Protein 4XYD (pdb70)

Foldseek 3Di:
DLEPQLLLLVVLLVVLLVLVLQLLVLVLVLLVCLLVVVPCCPQQNNVLSVLSNQQSLVLSLVSLLLSLLSNVLCVQQVHHWPDPVLSVVLVVLSVVLNVLQNVCSNVVPPPPDQARGFDDDVNLRRRNVSLVSNLVSLVSSLVGSVVSNVVGPDALLSVLSSQLSVLLSVLSVLSVDQDPDQLVNLLSVLSNVQCNLLNSLLSSLLSLLLVLLCPQFVDDRVVSSVLSVVLNVLSHQLRPQLSLLSVCPSPHDNCSLPSNLVSQLSSLVSLVSQLVSLVCSQVVGDPPRQLLLLSCLSNQLSVLLSVQCNVLSNVCSRCVNVVQLPPFLSVVLSVQSNCCNRGVSSSLSSLQVCLCVSVVHTNFLNVLLVVLSCLQVVLSNQLSVLSNVLSVQVSCVCVVVNDDDVVSSVVSSVSSVSNSVSSVSNSVSSVSNVCRSPPGDDYDD/DVVVVVCCVVPVVVVVVVVVVVVVVVVVVCQCPPQADPVLCDPLLVLQVVLCPVLQPLQQEAALNHGHDNDFHLLQVCVLVVHLVPLVVLLVVQCVVLVCFPVPDPPDDGDHRDPDDSSNSSSNSSNSSSSNRRRDPPPDVDSRD

Secondary structure (DSSP, 8-state):
--SGGGGHHHHHHHHHHHHHHHHHHHHHHHHHHHHSTTTTTTTS-HHHHHHHHHHHHHHHHHHHHHHHHHHHHHHHHTS--S-HHHHHHHHHHHHHHHHHHHHHHHHTTTTT-TTTS---BTTB-S-HHHHHHHHHHHHHHHHHHHHHHHTS---HHHHHHHHHHHHHHHHHGGGG---S-HHHHHHHHHHHHHHIIIIIHHHHHHHHHHHHHHHHH---HHHHHHHHHHHHHHHHHHHHHGGGGGSSSSS--TTHHHHHHHHHHTTHHHHHHHHHHHHHHHHHS----S-HHHHHHHHHHHHHHIIIIIIHHHHTTSHHHHHHHTTSHHHHHHHHHHHIIIIIHHHHHHHHHHHHHHTTS---SHHHHHHHHHHHHHHHHHHHHHHHHHHHHHIIIIIIS---HHHHHHHTHHHHHHHHHHHHHHHHHHHHHHHHHHS--PPP-/-HHHHHHHHHHHHHHHHHHHHHHHHHHHHIIIIIIS-TTT--HHHHHHHHHHHHHTGGGT-EETTEE-SSS-B-TTHHHHTT-TT-HHHHHHHHHHHHHH-----TTS---------HHHHHHHHHHHHHHHTS--TT-SSSTT-

Sequence (590 aa):
MKYQSQSIALVYFAVALGLFAIQVSGGLLLGWIYVSPNFLSEILPFNIVRMLHTNSLIVWLLLGFMGAAYFVIPEESEREIHSPLLAYLQLAIMVLGTLGVVVTYLFNLFEGNWLLGKEGREFLEQPVWVKMGIVVAALIFMYNISMTVLQGRKTAITNVLLLGLWGLTLLFLFAFYNPSNLALDKMYWWYVVHLWVEGTWELVMASVLAFLMLKLTGVDREIIEKWLYLIVATALFSGILGTGHHYFWIGTPGYWQWIGSIFSALEVVPFFGMMAFAFVMVWKGRKDHPNKAALLWSLGCATLAFFGAGVWGFLHTLHGINYYTHGTQITAAHGHLAFFGAYVSLNLAIFSYAFPILRKRDPYNQVLNMASFWLMAGGMTFMTFVLTFAGTVQTHAQRVQGDYFMDVQDAITIFYWMRFGSGIAVVLGALLFIYAVAVPRKEIITTSMARNIFYGGSLFFILIFVGLSVHSHRYIVTTSTDAATLTAEEVEHGKHLWEIHGCVNCHSILGEGAYFAPELGNVMTRWGVEDDPDAAFEALKGWMDAMPTGIEGRRQMPNFGLNDEEYRALSDFLLWTNTIRRNQDWPPNDAG

Solvent-accessible surface area: 22032 Å² total; per-residue (Å²): 77,168,45,148,11,0,37,3,0,54,62,0,0,57,41,0,7,41,20,4,23,97,15,9,54,12,17,43,44,18,4,75,5,19,21,34,16,51,81,58,29,143,137,36,22,12,7,21,3,27,0,28,22,17,4,13,22,25,24,0,0,14,0,0,6,11,0,2,1,1,0,0,0,0,24,0,1,100,84,72,8,73,25,59,138,39,0,96,91,0,13,46,38,8,54,114,4,17,112,15,11,50,62,5,2,69,141,54,65,115,94,34,64,181,53,56,1,15,51,3,17,14,44,4,0,12,0,13,83,4,1,90,14,19,17,78,0,9,84,30,4,1,110,0,0,26,47,0,6,113,96,19,95,114,19,8,1,0,50,1,3,26,74,0,3,85,21,15,4,88,26,12,78,70,2,80,92,55,14,45,10,5,0,12,6,16,0,24,18,33,18,3,22,2,18,12,35,21,3,16,1,3,7,2,0,4,0,3,0,0,0,0,0,17,67,5,2,56,10,82,53,129,56,0,22,59,65,3,9,73,10,0,4,44,2,20,52,2,0,13,9,0,0,0,30,38,0,2,8,1,0,0,4,32,72,0,28,169,21,0,4,76,33,5,29,90,15,40,70,0,7,116,17,2,37,28,5,0,96,55,1,30,194,112,14,181,151,112,59,88,3,109,0,0,50,31,0,0,29,6,0,1,34,20,0,30,90,0,19,2,53,32,10,87,91,18,6,65,69,50,91,15,43,83,14,26,8,0,1,10,41,14,0,39,26,56,3,14,46,8,0,2,4,9,0,2,1,0,0,0,0,4,14,0,11,4,51,9,83,150,124,116,31,20,3,11,50,31,5,42,44,0,8,156,70,0,6,38,9,21,38,98,14,0,102,8,0,27,121,0,0,78,56,5,15,102,16,4,8,82,117,23,69,120,12,34,94,5,6,101,69,0,60,111,34,3,111,66,25,34,37,8,11,73,24,7,21,107,0,0,88,45,0,38,84,2,5,50,63,36,142,186,69,85,209,122,38,60,105,4,85,81,80,3,77,40,22,8,110,118,36,79,120,73,8,80,42,41,4,69,106,0,51,150,56,0,60,103,84,1,5,78,69,91,74,32,62,86,50,4,84,55,0,8,89,6,9,15,21,14,2,24,10,1,14,19,6,0,8,3,17,1,0,38,6,16,32,6,27,3,10,6,1,39,47,86,66,14,68,126,65,66,81,33,0,26,98,36,11,54,44,113,18,81,60,14,48,57,50,93,163,56,78,29,21,46,31,74,65,65,19,84,72,90,36,6,77,0,8,0,33,1,6,19,10,1,39,72,9,166,11,63,124,12,22,39,44,64,2,0

B-factor: mean 57.87, std 14.92, range [32.3, 142.09]

InterPro domains:
  IPR000883 Cytochrome c oxidase subunit I [PF00115] (8-423)
  IPR000883 Cytochrome c oxidase subunit I [PTHR10422] (45-438)
  IPR023615 Cytochrome c oxidase, subunit I, copper-binding site [PS00077] (190-246)
  IPR023616 Cytochrome c oxidase-like, subunit I domain [PS50855] (1-456)
  IPR036927 Cytochrome c oxidase-like, subunit I superfamily [G3DSA:1.20.210.10] (1-456)
  IPR036927 Cytochrome c oxidase-like, subunit I superfamily [SSF81442] (3-439)

Nearest PDB structures (foldseek):
  4xyd-assembly1_B  TM=1.007E+00  e=8.145E-24  Roseobacter denitrificans OCh 114
  5guw-assembly1_A  TM=9.832E-01  e=1.626E-12  Pseudomonas aeruginosa PAO1
  4xyd-assembly1_A  TM=1.002E+00  e=9.098E-59  Roseobacter denitrificans OCh 114
  3wfc-assembly1_B  TM=9.667E-01  e=8.073E-35  Pseudomonas aeruginosa PAO1
  6qq6-assembly1_B  TM=9.035E-01  e=9.593E-15  Achromobacter xylosoxidans

Structure (mmCIF, N/CA/C/O backbone):
data_4XYD
#
_entry.id   4XYD
#
_cell.length_a   86.220
_cell.length_b   98.830
_cell.length_c   126.780
_cell.angle_alpha   90.00
_cell.angle_beta   90.00
_cell.angle_gamma   90.00
#
_symmetry.space_group_name_H-M   'P 2 21 21'
#
loop_
_entity.id
_entity.type
_entity.pdbx_description
1 polymer 'Nitric-oxide reductase subunit B'
2 polymer 'NorC-like protein'
3 non-polymer 'PROTOPORPHYRIN IX CONTAINING FE'
4 non-polymer 'UNKNOWN LIGAND'
5 non-polymer 'CALCIUM ION'
6 non-polymer 'FE (III) ION'
7 non-polymer 'HEME C'
8 non-polymer 'COPPER (II) ION'
9 water water
#
loop_
_atom_site.group_PDB
_atom_site.id
_atom_site.type_symbol
_atom_site.label_atom_id
_atom_site.label_alt_id
_atom_site.label_comp_id
_atom_site.label_asym_id
_atom_site.label_entity_id
_atom_site.label_seq_id
_atom_site.pdbx_PDB_ins_code
_atom_site.Cartn_x
_atom_site.Cartn_y
_atom_site.Cartn_z
_atom_site.occupancy
_atom_site.B_iso_or_equiv
_atom_site.auth_seq_id
_atom_site.auth_comp_id
_atom_site.auth_asym_id
_atom_site.auth_atom_id
_atom_site.pdbx_PDB_model_num
ATOM 1 N N . MET A 1 1 ? 23.114 -50.231 -31.856 1.00 81.97 1 MET A N 1
ATOM 2 C CA . MET A 1 1 ? 22.274 -50.053 -33.068 1.00 83.78 1 MET A CA 1
ATOM 3 C C . MET A 1 1 ? 21.251 -51.160 -33.175 1.00 82.66 1 MET A C 1
ATOM 4 O O . MET A 1 1 ? 21.521 -52.296 -32.815 1.00 81.34 1 MET A O 1
ATOM 9 N N . LYS A 1 2 ? 20.071 -50.825 -33.675 1.00 89.26 2 LYS A N 1
ATOM 10 C CA . LYS A 1 2 ? 19.132 -51.853 -34.105 1.00 92.36 2 LYS A CA 1
ATOM 11 C C . LYS A 1 2 ? 19.245 -52.060 -35.620 1.00 86.18 2 LYS A C 1
ATOM 12 O O . LYS A 1 2 ? 19.026 -53.161 -36.115 1.00 85.96 2 LYS A O 1
ATOM 18 N N . TYR A 1 3 ? 19.611 -51.001 -36.342 1.00 83.22 3 TYR A N 1
ATOM 19 C CA . TYR A 1 3 ? 19.693 -51.031 -37.806 1.00 84.57 3 TYR A CA 1
ATOM 20 C C . TYR A 1 3 ? 21.049 -50.502 -38.286 1.00 90.26 3 TYR A C 1
ATOM 21 O O . TYR A 1 3 ? 21.498 -49.454 -37.837 1.00 95.76 3 TYR A O 1
ATOM 30 N N . GLN A 1 4 ? 21.696 -51.236 -39.190 1.00 95.88 4 GLN A N 1
ATOM 31 C CA . GLN A 1 4 ? 23.066 -50.930 -39.646 1.00 99.40 4 GLN A CA 1
ATOM 32 C C . GLN A 1 4 ? 23.242 -49.583 -40.372 1.00 94.76 4 GLN A C 1
ATOM 33 O O . GLN A 1 4 ? 24.357 -49.054 -40.435 1.00 96.80 4 GLN A O 1
ATOM 39 N N . SER A 1 5 ? 22.156 -49.038 -40.920 1.00 85.50 5 SER A N 1
ATOM 40 C CA . SER A 1 5 ? 22.213 -47.758 -41.642 1.00 76.90 5 SER A CA 1
ATOM 41 C C . SER A 1 5 ? 22.308 -46.541 -40.708 1.00 69.61 5 SER A C 1
ATOM 42 O O . SER A 1 5 ? 22.665 -45.448 -41.140 1.00 67.34 5 SER A O 1
ATOM 45 N N . GLN A 1 6 ? 21.994 -46.745 -39.431 1.00 64.39 6 GLN A N 1
ATOM 46 C CA . GLN A 1 6 ? 22.113 -45.711 -38.408 1.00 62.45 6 GLN A CA 1
ATOM 47 C C . GLN A 1 6 ? 23.542 -45.176 -38.263 1.00 61.77 6 GLN A C 1
ATOM 48 O O . GLN A 1 6 ? 23.765 -44.166 -37.596 1.00 67.01 6 GLN A O 1
ATOM 54 N N . SER A 1 7 ? 24.509 -45.839 -38.883 1.00 57.16 7 SER A N 1
ATOM 55 C CA . SER A 1 7 ? 25.889 -45.391 -38.796 1.00 57.79 7 SER A CA 1
ATOM 56 C C . SER A 1 7 ? 26.246 -44.283 -39.808 1.00 57.94 7 SER A C 1
ATOM 57 O O . SER A 1 7 ? 27.324 -43.696 -39.731 1.00 59.27 7 SER A O 1
ATOM 60 N N . ILE A 1 8 ? 25.360 -44.009 -40.763 1.00 54.63 8 ILE A N 1
ATOM 61 C CA . ILE A 1 8 ? 25.487 -42.828 -41.616 1.00 51.18 8 ILE A CA 1
ATOM 62 C C . ILE A 1 8 ? 25.521 -41.559 -40.744 1.00 51.23 8 ILE A C 1
ATOM 63 O O . ILE A 1 8 ? 26.225 -40.586 -41.034 1.00 51.49 8 ILE A O 1
ATOM 68 N N . ALA A 1 9 ? 24.767 -41.579 -39.656 1.00 50.06 9 ALA A N 1
ATOM 69 C CA . ALA A 1 9 ? 24.729 -40.439 -38.751 1.00 51.87 9 ALA A CA 1
ATOM 70 C C . ALA A 1 9 ? 26.119 -40.049 -38.241 1.00 51.57 9 ALA A C 1
ATOM 71 O O . ALA A 1 9 ? 26.362 -38.905 -37.900 1.00 55.76 9 ALA A O 1
ATOM 73 N N . LEU A 1 10 ? 27.029 -41.008 -38.189 1.00 52.30 10 LEU A N 1
ATOM 74 C CA . LEU A 1 10 ? 28.333 -40.783 -37.601 1.00 50.70 10 LEU A CA 1
ATOM 75 C C . LEU A 1 10 ? 29.211 -39.954 -38.537 1.00 53.44 10 LEU A C 1
ATOM 76 O O . LEU A 1 10 ? 30.010 -39.131 -38.085 1.00 55.11 10 LEU A O 1
ATOM 81 N N . VAL A 1 11 ? 29.046 -40.151 -39.841 1.00 55.34 11 VAL A N 1
ATOM 82 C CA . VAL A 1 11 ? 29.785 -39.362 -40.829 1.00 55.04 11 VAL A CA 1
ATOM 83 C C . VAL A 1 11 ? 29.287 -37.910 -40.846 1.00 55.52 11 VAL A C 1
ATOM 84 O O . VAL A 1 11 ? 30.089 -36.967 -40.888 1.00 59.00 11 VAL A O 1
ATOM 88 N N . TYR A 1 12 ? 27.964 -37.746 -40.797 1.00 50.75 12 TYR A N 1
ATOM 89 C CA . TYR A 1 12 ? 27.338 -36.442 -40.686 1.00 43.77 12 TYR A CA 1
ATOM 90 C C . TYR A 1 12 ? 27.835 -35.701 -39.471 1.00 43.83 12 TYR A C 1
ATOM 91 O O . TYR A 1 12 ? 28.298 -34.569 -39.605 1.00 45.77 12 TYR A O 1
ATOM 100 N N . PHE A 1 13 ? 27.772 -36.340 -38.297 1.00 42.54 13 PHE A N 1
ATOM 101 C CA . PHE A 1 13 ? 28.193 -35.699 -37.044 1.00 41.99 13 PHE A CA 1
ATOM 102 C C . PHE A 1 13 ? 29.644 -35.258 -37.134 1.00 42.45 13 PHE A C 1
ATOM 103 O O . PHE A 1 13 ? 29.972 -34.125 -36.756 1.00 43.57 13 PHE A O 1
ATOM 111 N N . ALA A 1 14 ? 30.498 -36.163 -37.632 1.00 40.51 14 ALA A N 1
ATOM 112 C CA . ALA A 1 14 ? 31.917 -35.883 -37.897 1.00 37.89 14 ALA A CA 1
ATOM 113 C C . ALA A 1 14 ? 32.108 -34.571 -38.652 1.00 37.99 14 ALA A C 1
ATOM 114 O O . ALA A 1 14 ? 32.754 -33.658 -38.134 1.00 39.58 14 ALA A O 1
ATOM 116 N N . VAL A 1 15 ? 31.514 -34.454 -39.842 1.00 34.79 15 VAL A N 1
ATOM 117 C CA . VAL A 1 15 ? 31.646 -33.226 -40.626 1.00 34.63 15 VAL A CA 1
ATOM 118 C C . VAL A 1 15 ? 31.093 -32.023 -39.863 1.00 35.77 15 VAL A C 1
ATOM 119 O O . VAL A 1 15 ? 31.758 -31.005 -39.723 1.00 34.03 15 VAL A O 1
ATOM 123 N N . ALA A 1 16 ? 29.873 -32.167 -39.349 1.00 39.23 16 ALA A N 1
ATOM 124 C CA . ALA A 1 16 ? 29.205 -31.115 -38.579 1.00 38.86 16 ALA A CA 1
ATOM 125 C C . ALA A 1 16 ? 30.082 -30.615 -37.445 1.00 39.58 16 ALA A C 1
ATOM 126 O O . ALA A 1 16 ? 30.158 -29.413 -37.208 1.00 41.37 16 ALA A O 1
ATOM 128 N N . LEU A 1 17 ? 30.740 -31.533 -36.741 1.00 39.74 17 LEU A N 1
ATOM 129 C CA . LEU A 1 17 ? 31.615 -31.145 -35.650 1.00 40.02 17 LEU A CA 1
ATOM 130 C C . LEU A 1 17 ? 32.866 -30.437 -36.175 1.00 42.13 17 LEU A C 1
ATOM 131 O O . LEU A 1 17 ? 33.363 -29.486 -35.541 1.00 41.90 17 LEU A O 1
ATOM 136 N N . GLY A 1 18 ? 33.355 -30.886 -37.340 1.00 39.81 18 GLY A N 1
ATOM 137 C CA . GLY A 1 18 ? 34.447 -30.207 -38.023 1.00 36.51 18 GLY A CA 1
ATOM 138 C C . GLY A 1 18 ? 34.062 -28.758 -38.207 1.00 37.94 18 GLY A C 1
ATOM 139 O O . GLY A 1 18 ? 34.790 -27.851 -37.815 1.00 38.31 18 GLY A O 1
ATOM 140 N N . LEU A 1 19 ? 32.870 -28.555 -38.760 1.00 39.63 19 LEU A N 1
ATOM 141 C CA . LEU A 1 19 ? 32.338 -27.243 -39.069 1.00 38.38 19 LEU A CA 1
ATOM 142 C C . LEU A 1 19 ? 31.986 -26.417 -37.834 1.00 39.29 19 LEU A C 1
ATOM 143 O O . LEU A 1 19 ? 32.086 -25.191 -37.859 1.00 41.39 19 LEU A O 1
ATOM 148 N N . PHE A 1 20 ? 31.572 -27.091 -36.760 1.00 38.38 20 PHE A N 1
ATOM 149 C CA . PHE A 1 20 ? 31.373 -26.464 -35.463 1.00 35.80 20 PHE A CA 1
ATOM 150 C C . PHE A 1 20 ? 32.665 -25.804 -34.974 1.00 37.54 20 PHE A C 1
ATOM 151 O O . PHE A 1 20 ? 32.640 -24.640 -34.573 1.00 40.21 20 PHE A O 1
ATOM 159 N N . ALA A 1 21 ? 33.791 -26.527 -35.022 1.00 37.75 21 ALA A N 1
ATOM 160 C CA . ALA A 1 21 ? 35.091 -25.945 -34.646 1.00 36.06 21 ALA A CA 1
ATOM 161 C C . ALA A 1 21 ? 35.456 -24.735 -35.502 1.00 38.65 21 ALA A C 1
ATOM 162 O O . ALA A 1 21 ? 35.954 -23.750 -34.950 1.00 44.59 21 ALA A O 1
ATOM 164 N N . ILE A 1 22 ? 35.180 -24.755 -36.813 1.00 35.79 22 ILE A N 1
ATOM 165 C CA . ILE A 1 22 ? 35.397 -23.529 -37.606 1.00 36.91 22 ILE A CA 1
ATOM 166 C C . ILE A 1 22 ? 34.475 -22.376 -37.166 1.00 38.51 22 ILE A C 1
ATOM 167 O O . ILE A 1 22 ? 34.926 -21.245 -37.000 1.00 37.67 22 ILE A O 1
ATOM 172 N N . GLN A 1 23 ? 33.199 -22.680 -36.945 1.00 40.16 23 GLN A N 1
ATOM 173 C CA . GLN A 1 23 ? 32.209 -21.676 -36.531 1.00 42.00 23 GLN A CA 1
ATOM 174 C C . GLN A 1 23 ? 32.593 -20.842 -35.298 1.00 43.98 23 GLN A C 1
ATOM 175 O O . GLN A 1 23 ? 32.538 -19.602 -35.350 1.00 46.02 23 GLN A O 1
ATOM 181 N N . VAL A 1 24 ? 32.980 -21.492 -34.199 1.00 43.12 24 VAL A N 1
ATOM 182 C CA . VAL A 1 24 ? 33.333 -20.728 -32.991 1.00 42.60 24 VAL A CA 1
ATOM 183 C C . VAL A 1 24 ? 34.666 -20.008 -33.141 1.00 42.03 24 VAL A C 1
ATOM 184 O O . VAL A 1 24 ? 34.851 -18.934 -32.589 1.00 44.32 24 VAL A O 1
ATOM 188 N N . SER A 1 25 ? 35.597 -20.577 -33.898 1.00 41.05 25 SER A N 1
ATOM 189 C CA . SER A 1 25 ? 36.854 -19.878 -34.130 1.00 38.77 25 SER A CA 1
ATOM 190 C C . SER A 1 25 ? 36.598 -18.613 -34.936 1.00 39.57 25 SER A C 1
ATOM 191 O O . SER A 1 25 ? 37.257 -17.592 -34.723 1.00 43.55 25 SER A O 1
ATOM 194 N N . GLY A 1 26 ? 35.623 -18.679 -35.843 1.00 36.86 26 GLY A N 1
ATOM 195 C CA . GLY A 1 26 ? 35.169 -17.509 -36.565 1.00 35.88 26 GLY A CA 1
ATOM 196 C C . GLY A 1 26 ? 34.620 -16.495 -35.580 1.00 37.55 26 GLY A C 1
ATOM 197 O O . GLY A 1 26 ? 34.911 -15.301 -35.666 1.00 38.27 26 GLY A O 1
ATOM 198 N N . GLY A 1 27 ? 33.828 -16.968 -34.625 1.00 38.03 27 GLY A N 1
ATOM 199 C CA . GLY A 1 27 ? 33.307 -16.086 -33.582 1.00 38.34 27 GLY A CA 1
ATOM 200 C C . GLY A 1 27 ? 34.398 -15.411 -32.773 1.00 38.44 27 GLY A C 1
ATOM 201 O O . GLY A 1 27 ? 34.408 -14.178 -32.634 1.00 37.59 27 GLY A O 1
ATOM 202 N N . LEU A 1 28 ? 35.320 -16.213 -32.243 1.00 38.92 28 LEU A N 1
ATOM 203 C CA . LEU A 1 28 ? 36.424 -15.680 -31.458 1.00 40.60 28 LEU A CA 1
ATOM 204 C C . LEU A 1 28 ? 37.145 -14.578 -32.216 1.00 43.22 28 LEU A C 1
ATOM 205 O O . LEU A 1 28 ? 37.428 -13.521 -31.643 1.00 48.26 28 LEU A O 1
ATOM 210 N N . LEU A 1 29 ? 37.426 -14.822 -33.502 1.00 41.37 29 LEU A N 1
ATOM 211 C CA . LEU A 1 29 ? 38.072 -13.836 -34.370 1.00 39.74 29 LEU A CA 1
ATOM 212 C C . LEU A 1 29 ? 37.277 -12.511 -34.449 1.00 40.19 29 LEU A C 1
ATOM 213 O O . LEU A 1 29 ? 37.829 -11.429 -34.234 1.00 40.53 29 LEU A O 1
ATOM 218 N N . LEU A 1 30 ? 35.982 -12.613 -34.739 1.00 39.25 30 LEU A N 1
ATOM 219 C CA . LEU A 1 30 ? 35.087 -11.472 -34.727 1.00 39.22 30 LEU A CA 1
ATOM 220 C C . LEU A 1 30 ? 35.190 -10.706 -33.426 1.00 42.65 30 LEU A C 1
ATOM 221 O O . LEU A 1 30 ? 35.202 -9.466 -33.408 1.00 44.61 30 LEU A O 1
ATOM 226 N N . GLY A 1 31 ? 35.244 -11.451 -32.329 1.00 44.11 31 GLY A N 1
ATOM 227 C CA . GLY A 1 31 ? 35.340 -10.841 -31.009 1.00 49.33 31 GLY A CA 1
ATOM 228 C C . GLY A 1 31 ? 36.633 -10.073 -30.856 1.00 50.99 31 GLY A C 1
ATOM 229 O O . GLY A 1 31 ? 36.648 -8.956 -30.327 1.00 54.94 31 GLY A O 1
ATOM 230 N N . TRP A 1 32 ? 37.713 -10.677 -31.338 1.00 48.37 32 TRP A N 1
ATOM 231 C CA . TRP A 1 32 ? 39.019 -10.064 -31.275 1.00 48.61 32 TRP A CA 1
ATOM 232 C C . TRP A 1 32 ? 39.111 -8.815 -32.160 1.00 46.58 32 TRP A C 1
ATOM 233 O O . TRP A 1 32 ? 39.665 -7.806 -31.745 1.00 48.73 32 TRP A O 1
ATOM 244 N N . ILE A 1 33 ? 38.575 -8.879 -33.372 1.00 44.22 33 ILE A N 1
ATOM 245 C CA . ILE A 1 33 ? 38.492 -7.686 -34.231 1.00 43.89 33 ILE A CA 1
ATOM 246 C C . ILE A 1 33 ? 37.739 -6.526 -33.541 1.00 44.35 33 ILE A C 1
ATOM 247 O O . ILE A 1 33 ? 38.107 -5.369 -33.704 1.00 43.74 33 ILE A O 1
ATOM 252 N N . TYR A 1 34 ? 36.696 -6.832 -32.770 1.00 45.21 34 TYR A N 1
ATOM 253 C CA . TYR A 1 34 ? 36.011 -5.804 -31.980 1.00 45.27 34 TYR A CA 1
ATOM 254 C C . TYR A 1 34 ? 36.929 -5.000 -31.039 1.00 46.53 34 TYR A C 1
ATOM 255 O O . TYR A 1 34 ? 36.801 -3.779 -30.942 1.00 48.14 34 TYR A O 1
ATOM 264 N N . VAL A 1 35 ? 37.842 -5.684 -30.350 1.00 46.47 35 VAL A N 1
ATOM 265 C CA . VAL A 1 35 ? 38.764 -5.024 -29.413 1.00 47.68 35 VAL A CA 1
ATOM 266 C C . VAL A 1 35 ? 40.084 -4.580 -30.062 1.00 49.24 35 VAL A C 1
ATOM 267 O O . VAL A 1 35 ? 40.841 -3.808 -29.480 1.00 54.32 35 VAL A O 1
ATOM 271 N N . SER A 1 36 ? 40.343 -5.058 -31.269 1.00 48.06 36 SER A N 1
ATOM 272 C CA . SER A 1 36 ? 41.606 -4.816 -31.931 1.00 50.40 36 SER A CA 1
ATOM 273 C C . SER A 1 36 ? 41.303 -4.604 -33.423 1.00 51.99 36 SER A C 1
ATOM 274 O O . SER A 1 36 ? 41.669 -5.430 -34.272 1.00 54.98 36 SER A O 1
ATOM 277 N N . PRO A 1 37 ? 40.634 -3.481 -33.750 1.00 47.71 37 PRO A N 1
ATOM 278 C CA . PRO A 1 37 ? 39.952 -3.275 -35.039 1.00 47.25 37 PRO A CA 1
ATOM 279 C C . PRO A 1 37 ? 40.852 -3.269 -36.262 1.00 49.47 37 PRO A C 1
ATOM 280 O O . PRO A 1 37 ? 40.355 -3.385 -37.387 1.00 48.07 37 PRO A O 1
ATOM 284 N N 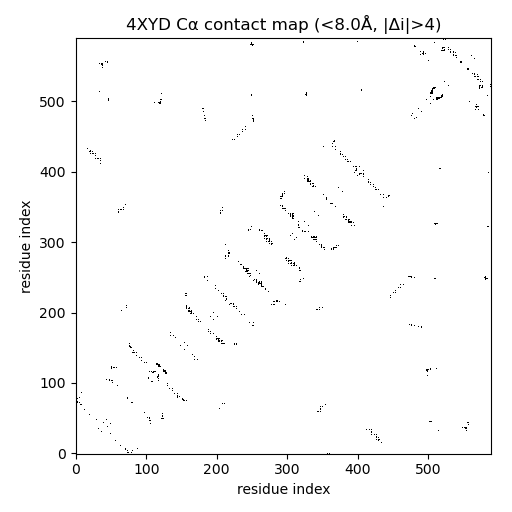. ASN A 1 38 ? 42.156 -3.101 -36.055 1.00 51.99 38 ASN A N 1
ATOM 285 C CA . ASN A 1 38 ? 43.073 -2.984 -37.183 1.00 51.87 38 ASN A CA 1
ATOM 286 C C . ASN A 1 38 ? 43.552 -4.312 -37.716 1.00 52.25 38 ASN A C 1
ATOM 287 O O . ASN A 1 38 ? 44.162 -4.358 -38.779 1.00 54.83 38 ASN A O 1
ATOM 292 N N . PHE A 1 39 ? 43.239 -5.379 -36.980 1.00 53.15 39 PHE A N 1
ATOM 293 C CA . PHE A 1 39 ? 43.711 -6.738 -37.253 1.00 53.37 39 PHE A CA 1
ATOM 294 C C . PHE A 1 39 ? 43.165 -7.302 -38.545 1.00 54.65 39 PHE A C 1
ATOM 295 O O . PHE A 1 39 ? 41.942 -7.389 -38.736 1.00 62.26 39 PHE A O 1
ATOM 303 N N . LEU A 1 40 ? 44.087 -7.697 -39.416 1.00 55.92 40 LEU A N 1
ATOM 304 C CA . LEU A 1 40 ? 43.762 -8.262 -40.718 1.00 57.47 40 LEU A CA 1
ATOM 305 C C . LEU A 1 40 ? 42.731 -7.407 -41.442 1.00 57.61 40 LEU A C 1
ATOM 306 O O . LEU A 1 40 ? 41.988 -7.917 -42.284 1.00 61.34 40 LEU A O 1
ATOM 311 N N . SER A 1 41 ? 42.700 -6.111 -41.123 1.00 53.91 41 SER A N 1
ATOM 312 C CA . SER A 1 41 ? 41.650 -5.213 -41.590 1.00 56.07 41 SER A CA 1
ATOM 313 C C . SER A 1 41 ? 41.599 -5.024 -43.107 1.00 61.69 41 SER A C 1
ATOM 314 O O . SER A 1 41 ? 40.649 -4.428 -43.616 1.00 66.19 41 SER A O 1
ATOM 317 N N . GLU A 1 42 ? 42.605 -5.538 -43.820 1.00 70.24 42 GLU A N 1
ATOM 318 C CA . GLU A 1 42 ? 42.628 -5.483 -45.284 1.00 71.22 42 GLU A CA 1
ATOM 319 C C . GLU A 1 42 ? 42.511 -6.832 -45.983 1.00 69.90 42 GLU A C 1
ATOM 320 O O . GLU A 1 42 ? 41.890 -6.909 -47.030 1.00 75.53 42 GLU A O 1
ATOM 326 N N . ILE A 1 43 ? 43.110 -7.879 -45.417 1.00 65.64 43 ILE A N 1
ATOM 327 C CA . ILE A 1 43 ? 42.953 -9.242 -45.930 1.00 61.13 43 ILE A CA 1
ATOM 328 C C . ILE A 1 43 ? 41.650 -9.912 -45.491 1.00 59.58 43 ILE A C 1
ATOM 329 O O . ILE A 1 43 ? 40.935 -10.465 -46.322 1.00 62.86 43 ILE A O 1
ATOM 334 N N . LEU A 1 44 ? 41.346 -9.894 -44.195 1.00 56.97 44 LEU A N 1
ATOM 335 C CA . LEU A 1 44 ? 40.064 -10.425 -43.704 1.00 50.03 44 LEU A CA 1
ATOM 336 C C . LEU A 1 44 ? 39.253 -9.353 -42.974 1.00 47.36 44 LEU A C 1
ATOM 337 O O . LEU A 1 44 ? 39.394 -9.167 -41.771 1.00 48.06 44 LEU A O 1
ATOM 342 N N . PRO A 1 45 ? 38.434 -8.596 -43.711 1.00 46.76 45 PRO A N 1
ATOM 343 C CA . PRO A 1 45 ? 37.587 -7.600 -43.035 1.00 44.05 45 PRO A CA 1
ATOM 344 C C . PRO A 1 45 ? 36.456 -8.262 -42.222 1.00 40.42 45 PRO A C 1
ATOM 345 O O . PRO A 1 45 ? 36.150 -9.420 -42.441 1.00 39.76 45 PRO A O 1
ATOM 349 N N . PHE A 1 46 ? 35.869 -7.528 -41.282 1.00 40.29 46 PHE A N 1
ATOM 350 C CA . PHE A 1 46 ? 34.819 -8.022 -40.373 1.00 38.52 46 PHE A CA 1
ATOM 351 C C . PHE A 1 46 ? 33.663 -8.744 -41.085 1.00 40.16 46 PHE A C 1
ATOM 352 O O . PHE A 1 46 ? 33.318 -9.880 -40.755 1.00 41.40 46 PHE A O 1
ATOM 360 N N . ASN A 1 47 ? 33.077 -8.087 -42.077 1.00 42.16 47 ASN A N 1
ATOM 361 C CA . ASN A 1 47 ? 31.969 -8.656 -42.835 1.00 42.00 47 ASN A CA 1
ATOM 362 C C . ASN A 1 47 ? 32.282 -10.002 -43.510 1.00 42.39 47 ASN A C 1
ATOM 363 O O . ASN A 1 47 ? 31.409 -10.855 -43.641 1.00 46.36 47 ASN A O 1
ATOM 368 N N . ILE A 1 48 ? 33.519 -10.205 -43.933 1.00 40.48 48 ILE A N 1
ATOM 369 C CA . ILE A 1 48 ? 33.893 -11.513 -44.448 1.00 39.39 48 ILE A CA 1
ATOM 370 C C . ILE A 1 48 ? 33.895 -12.540 -43.331 1.00 39.85 48 ILE A C 1
ATOM 371 O O . ILE A 1 48 ? 33.268 -13.591 -43.468 1.00 46.01 48 ILE A O 1
ATOM 376 N N . VAL A 1 49 ? 34.582 -12.239 -42.232 1.00 36.48 49 VAL A N 1
ATOM 377 C CA . VAL A 1 49 ? 34.651 -13.160 -41.110 1.00 35.96 49 VAL A CA 1
ATOM 378 C C . VAL A 1 49 ? 33.237 -13.479 -40.624 1.00 38.69 49 VAL A C 1
ATOM 379 O O . VAL A 1 49 ? 32.938 -14.627 -40.283 1.00 40.39 49 VAL A O 1
ATOM 383 N N . ARG A 1 50 ? 32.365 -12.470 -40.634 1.00 38.28 50 ARG A N 1
ATOM 384 C CA . ARG A 1 50 ? 31.008 -12.622 -40.129 1.00 38.53 50 ARG A CA 1
ATOM 385 C C . ARG A 1 50 ? 30.224 -13.627 -40.927 1.00 39.46 50 ARG A C 1
ATOM 386 O O . ARG A 1 50 ? 29.668 -14.550 -40.347 1.00 42.46 50 ARG A O 1
ATOM 394 N N . MET A 1 51 ? 30.168 -13.442 -42.247 1.00 41.35 51 MET A N 1
ATOM 395 C CA . MET A 1 51 ? 29.531 -14.405 -43.152 1.00 42.60 51 MET A CA 1
ATOM 396 C C . MET A 1 51 ? 29.971 -15.812 -42.812 1.00 44.65 51 MET A C 1
ATOM 397 O O . MET A 1 51 ? 29.167 -16.741 -42.853 1.00 47.35 51 MET A O 1
ATOM 402 N N . LEU A 1 52 ? 31.258 -15.966 -42.502 1.00 40.90 52 LEU A N 1
ATOM 403 C CA . LEU A 1 52 ? 31.800 -17.280 -42.242 1.00 39.94 52 LEU A CA 1
ATOM 404 C C . LEU A 1 52 ? 31.311 -17.796 -40.893 1.00 38.53 52 LEU A C 1
ATOM 405 O O . LEU A 1 52 ? 31.011 -18.972 -40.762 1.00 40.22 52 LEU A O 1
ATOM 410 N N . HIS A 1 53 ? 31.210 -16.910 -39.907 1.00 38.48 53 HIS A N 1
ATOM 411 C CA . HIS A 1 53 ? 30.690 -17.254 -38.576 1.00 39.65 53 HIS A CA 1
ATOM 412 C C . HIS A 1 53 ? 29.214 -17.651 -38.679 1.00 43.01 53 HIS A C 1
ATOM 413 O O . HIS A 1 53 ? 28.765 -18.619 -38.046 1.00 46.62 53 HIS A O 1
ATOM 420 N N . THR A 1 54 ? 28.455 -16.928 -39.494 1.00 41.82 54 THR A N 1
ATOM 421 C CA . THR A 1 54 ? 27.022 -17.174 -39.524 1.00 40.63 54 THR A CA 1
ATOM 422 C C . THR A 1 54 ? 26.651 -18.335 -40.433 1.00 41.22 54 THR A C 1
ATOM 423 O O . THR A 1 54 ? 25.833 -19.172 -40.056 1.00 44.68 54 THR A O 1
ATOM 427 N N . ASN A 1 55 ? 27.260 -18.420 -41.607 1.00 40.88 55 ASN A N 1
ATOM 428 C CA . ASN A 1 55 ? 26.911 -19.507 -42.519 1.00 40.45 55 ASN A CA 1
ATOM 429 C C . ASN A 1 55 ? 27.324 -20.864 -42.002 1.00 39.53 55 ASN A C 1
ATOM 430 O O . ASN A 1 55 ? 26.550 -21.806 -42.098 1.00 42.96 55 ASN A O 1
ATOM 435 N N . SER A 1 56 ? 28.521 -20.967 -41.431 1.00 38.85 56 SER A N 1
ATOM 436 C CA . SER A 1 56 ? 28.979 -22.254 -40.918 1.00 38.15 56 SER A CA 1
ATOM 437 C C . SER A 1 56 ? 28.107 -22.658 -39.760 1.00 37.26 56 SER A C 1
ATOM 438 O O . SER A 1 56 ? 27.901 -23.845 -39.523 1.00 39.21 56 SER A O 1
ATOM 441 N N . LEU A 1 57 ? 27.554 -21.673 -39.063 1.00 37.33 57 LEU A N 1
ATOM 442 C CA . LEU A 1 57 ? 26.539 -21.981 -38.070 1.00 39.06 57 LEU A CA 1
ATOM 443 C C . LEU A 1 57 ? 25.292 -22.632 -38.703 1.00 42.49 57 LEU A C 1
ATOM 444 O O . LEU A 1 57 ? 24.891 -23.734 -38.279 1.00 44.07 57 LEU A O 1
ATOM 449 N N . ILE A 1 58 ? 24.692 -21.979 -39.709 1.00 42.07 58 ILE A N 1
ATOM 450 C CA . ILE A 1 58 ? 23.512 -22.554 -40.381 1.00 43.72 58 ILE A CA 1
ATOM 451 C C . ILE A 1 58 ? 23.822 -23.942 -40.943 1.00 44.81 58 ILE A C 1
ATOM 452 O O . ILE A 1 58 ? 23.048 -24.884 -40.751 1.00 47.62 58 ILE A O 1
ATOM 457 N N . VAL A 1 59 ? 24.964 -24.068 -41.615 1.00 43.02 59 VAL A N 1
ATOM 458 C CA . VAL A 1 59 ? 25.318 -25.309 -42.293 1.00 41.22 59 VAL A CA 1
ATOM 459 C C . VAL A 1 59 ? 25.590 -26.446 -41.303 1.00 44.20 59 VAL A C 1
ATOM 460 O O . VAL A 1 59 ? 25.080 -27.562 -41.478 1.00 46.87 59 VAL A O 1
ATOM 464 N N . TRP A 1 60 ? 26.355 -26.185 -40.247 1.00 42.28 60 TRP A N 1
ATOM 465 C CA . TRP A 1 60 ? 26.618 -27.267 -39.308 1.00 40.28 60 TRP A CA 1
ATOM 466 C C . TRP A 1 60 ? 25.382 -27.691 -38.507 1.00 40.35 60 TRP A C 1
ATOM 467 O O . TRP A 1 60 ? 25.207 -28.871 -38.227 1.00 40.09 60 TRP A O 1
ATOM 478 N N . LEU A 1 61 ? 24.516 -26.739 -38.171 1.00 41.27 61 LEU A N 1
ATOM 479 C CA . LEU A 1 61 ? 23.282 -27.077 -37.461 1.00 42.39 61 LEU A CA 1
ATOM 480 C C . LEU A 1 61 ? 22.416 -27.987 -38.313 1.00 42.68 61 LEU A C 1
ATOM 481 O O . LEU A 1 61 ? 21.886 -28.986 -37.817 1.00 40.00 61 LEU A O 1
ATOM 486 N N . LEU A 1 62 ? 22.323 -27.666 -39.602 1.00 47.37 62 LEU A N 1
ATOM 487 C CA . LEU A 1 62 ? 21.577 -28.498 -40.555 1.00 52.50 62 LEU A CA 1
ATOM 488 C C . LEU A 1 62 ? 22.142 -29.912 -40.663 1.00 51.83 62 LEU A C 1
ATOM 489 O O . LEU A 1 62 ? 21.386 -30.882 -40.592 1.00 52.84 62 LEU A O 1
ATOM 494 N N . LEU A 1 63 ? 23.464 -30.019 -40.807 1.00 48.94 63 LEU A N 1
ATOM 495 C CA . LEU A 1 63 ? 24.124 -31.314 -40.847 1.00 47.23 63 LEU A CA 1
ATOM 496 C C . LEU A 1 63 ? 23.869 -32.088 -39.562 1.00 47.58 63 LEU A C 1
ATOM 497 O O . LEU A 1 63 ? 23.665 -33.301 -39.598 1.00 48.51 63 LEU A O 1
ATOM 502 N N . GLY A 1 64 ? 23.858 -31.383 -38.435 1.00 45.84 64 GLY A N 1
ATOM 503 C CA . GLY A 1 64 ? 23.408 -31.976 -37.181 1.00 47.29 64 GLY A CA 1
ATOM 504 C C . GLY A 1 64 ? 22.011 -32.576 -37.306 1.00 48.73 64 GLY A C 1
ATOM 505 O O . GLY A 1 64 ? 21.804 -33.742 -36.948 1.00 45.69 64 GLY A O 1
ATOM 506 N N . PHE A 1 65 ? 21.057 -31.791 -37.825 1.00 49.31 65 PHE A N 1
ATOM 507 C CA . PHE A 1 65 ? 19.678 -32.275 -38.005 1.00 48.04 65 PHE A CA 1
ATOM 508 C C . PHE A 1 65 ? 19.629 -33.447 -38.976 1.00 46.55 65 PHE A C 1
ATOM 509 O O . PHE A 1 65 ? 18.881 -34.398 -38.755 1.00 46.37 65 PHE A O 1
ATOM 517 N N . MET A 1 66 ? 20.418 -33.376 -40.047 1.00 43.76 66 MET A N 1
ATOM 518 C CA . MET A 1 66 ? 20.417 -34.428 -41.045 1.00 43.22 66 MET A CA 1
ATOM 519 C C . MET A 1 66 ? 20.956 -35.688 -40.429 1.00 44.35 66 MET A C 1
ATOM 520 O O . MET A 1 66 ? 20.324 -36.740 -40.502 1.00 44.51 66 MET A O 1
ATOM 525 N N . GLY A 1 67 ? 22.111 -35.563 -39.792 1.00 46.34 67 GLY A N 1
ATOM 526 C CA . GLY A 1 67 ? 22.686 -36.655 -39.012 1.00 48.48 67 GLY A CA 1
ATOM 527 C C . GLY A 1 67 ? 21.701 -37.243 -38.024 1.00 47.31 67 GLY A C 1
ATOM 528 O O . GLY A 1 67 ? 21.429 -38.441 -38.064 1.00 50.44 67 GLY A O 1
ATOM 529 N N . ALA A 1 68 ? 21.149 -36.397 -37.160 1.00 47.62 68 ALA A N 1
ATOM 530 C CA . ALA A 1 68 ? 20.107 -36.832 -36.224 1.00 52.25 68 ALA A CA 1
ATOM 531 C C . ALA A 1 68 ? 18.924 -37.519 -36.914 1.00 52.05 68 ALA A C 1
ATOM 532 O O . ALA A 1 68 ? 18.423 -38.525 -36.402 1.00 55.93 68 ALA A O 1
ATOM 534 N N . ALA A 1 69 ? 18.490 -37.012 -38.067 1.00 48.47 69 ALA A N 1
ATOM 535 C CA . ALA A 1 69 ? 17.422 -37.685 -38.802 1.00 47.67 69 ALA A CA 1
ATOM 536 C C . ALA A 1 69 ? 17.835 -39.088 -39.238 1.00 50.86 69 ALA A C 1
ATOM 537 O O . ALA A 1 69 ? 17.071 -40.031 -39.064 1.00 55.22 69 ALA A O 1
ATOM 539 N N . TYR A 1 70 ? 19.049 -39.245 -39.761 1.00 51.39 70 TYR A N 1
ATOM 540 C CA . TYR A 1 70 ? 19.534 -40.577 -40.130 1.00 50.88 70 TYR A CA 1
ATOM 541 C C . TYR A 1 70 ? 19.754 -41.501 -38.936 1.00 55.41 70 TYR A C 1
ATOM 542 O O . TYR A 1 70 ? 19.805 -42.724 -39.099 1.00 62.11 70 TYR A O 1
ATOM 551 N N . PHE A 1 71 ? 19.883 -40.948 -37.739 1.00 53.81 71 PHE A N 1
ATOM 552 C CA . PHE A 1 71 ? 19.929 -41.820 -36.581 1.00 54.63 71 PHE A CA 1
ATOM 553 C C . PHE A 1 71 ? 18.540 -42.153 -36.052 1.00 58.59 71 PHE A C 1
ATOM 554 O O . PHE A 1 71 ? 18.247 -43.312 -35.795 1.00 64.22 71 PHE A O 1
ATOM 562 N N . VAL A 1 72 ? 17.698 -41.138 -35.891 1.00 58.74 72 VAL A N 1
ATOM 563 C CA . VAL A 1 72 ? 16.393 -41.299 -35.236 1.00 62.03 72 VAL A CA 1
ATOM 564 C C . VAL A 1 72 ? 15.295 -41.942 -36.130 1.00 65.48 72 VAL A C 1
ATOM 565 O O . VAL A 1 72 ? 14.351 -42.548 -35.608 1.00 67.92 72 VAL A O 1
ATOM 569 N N . ILE A 1 73 ? 15.411 -41.835 -37.454 1.00 61.72 73 ILE A N 1
ATOM 570 C CA . ILE A 1 73 ? 14.364 -42.388 -38.323 1.00 60.76 73 ILE A CA 1
ATOM 571 C C . ILE A 1 73 ? 14.291 -43.930 -38.293 1.00 63.93 73 ILE A C 1
ATOM 572 O O . ILE A 1 73 ? 13.287 -44.463 -37.836 1.00 72.96 73 ILE A O 1
ATOM 577 N N . PRO A 1 74 ? 15.338 -44.654 -38.755 1.00 61.67 74 PRO A N 1
ATOM 578 C CA . PRO A 1 74 ? 15.282 -46.119 -38.670 1.00 56.18 74 PRO A CA 1
ATOM 579 C C . PRO A 1 74 ? 14.812 -46.671 -37.315 1.00 57.72 74 PRO A C 1
ATOM 580 O O . PRO A 1 74 ? 14.051 -47.628 -37.285 1.00 55.30 74 PRO A O 1
ATOM 584 N N . GLU A 1 75 ? 15.249 -46.058 -36.215 1.00 60.06 75 GLU A N 1
ATOM 585 C CA . GLU A 1 75 ? 14.877 -46.491 -34.866 1.00 65.87 75 GLU A CA 1
ATOM 586 C C . GLU A 1 75 ? 13.369 -46.388 -34.607 1.00 70.26 75 GLU A C 1
ATOM 587 O O . GLU A 1 75 ? 12.780 -47.284 -34.003 1.00 77.26 75 GLU A O 1
ATOM 593 N N . GLU A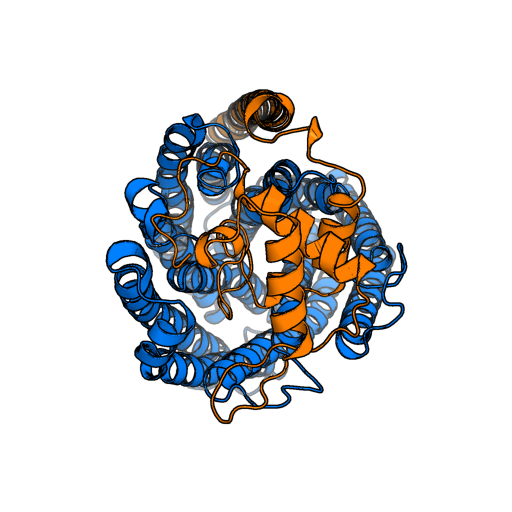 1 76 ? 12.755 -45.293 -35.049 1.00 67.13 76 GLU A N 1
ATOM 594 C CA . GLU A 1 76 ? 11.315 -45.085 -34.875 1.00 66.25 76 GLU A CA 1
ATOM 595 C C . GLU A 1 76 ? 10.490 -45.765 -35.975 1.00 66.42 76 GLU A C 1
ATOM 596 O O . GLU A 1 76 ? 9.354 -46.167 -35.743 1.00 69.26 76 GLU A O 1
ATOM 602 N N . SER A 1 77 ? 11.055 -45.878 -37.173 1.00 65.63 77 SER A N 1
ATOM 603 C CA . SER A 1 77 ? 10.341 -46.446 -38.308 1.00 68.42 77 SER A CA 1
ATOM 604 C C . SER A 1 77 ? 10.474 -47.959 -38.361 1.00 77.22 77 SER A C 1
ATOM 605 O O . SER A 1 77 ? 9.918 -48.609 -39.256 1.00 85.19 77 SER A O 1
ATOM 608 N N . GLU A 1 78 ? 11.216 -48.503 -37.393 1.00 77.59 78 GLU A N 1
ATOM 609 C CA . GLU A 1 78 ? 11.512 -49.937 -37.280 1.00 75.25 78 GLU A CA 1
ATOM 610 C C . GLU A 1 78 ? 12.023 -50.584 -38.578 1.00 72.25 78 GLU A C 1
ATOM 611 O O . GLU A 1 78 ? 11.812 -51.767 -38.815 1.00 78.61 78 GLU A O 1
ATOM 617 N N . ARG A 1 79 ? 12.700 -49.803 -39.413 1.00 70.37 79 ARG A N 1
ATOM 618 C CA . ARG A 1 79 ? 13.323 -50.343 -40.618 1.00 72.04 79 ARG A CA 1
ATOM 619 C C . ARG A 1 79 ? 14.621 -49.630 -41.026 1.00 72.17 79 ARG A C 1
ATOM 620 O O . ARG A 1 79 ? 14.950 -48.561 -40.507 1.00 68.20 79 ARG A O 1
ATOM 628 N N . GLU A 1 80 ? 15.355 -50.247 -41.946 1.00 71.22 80 GLU A N 1
ATOM 629 C CA . GLU A 1 80 ? 16.569 -49.667 -42.488 1.00 71.08 80 GLU A CA 1
ATOM 630 C C . GLU A 1 80 ? 16.189 -48.505 -43.399 1.00 68.94 80 GLU A C 1
ATOM 631 O O . GLU A 1 80 ? 15.089 -48.500 -43.962 1.00 70.68 80 GLU A O 1
ATOM 637 N N . ILE A 1 81 ? 17.096 -47.533 -43.541 1.00 67.71 81 ILE A N 1
ATOM 638 C CA . ILE A 1 81 ? 16.897 -46.363 -44.419 1.00 64.86 81 ILE A CA 1
ATOM 639 C C . ILE A 1 81 ? 16.740 -46.757 -45.890 1.00 60.97 81 ILE A C 1
ATOM 640 O O . ILE A 1 81 ? 17.422 -47.660 -46.371 1.00 58.27 81 ILE A O 1
ATOM 645 N N . HIS A 1 82 ? 15.838 -46.067 -46.585 1.00 61.29 82 HIS A N 1
ATOM 646 C CA . HIS A 1 82 ? 15.503 -46.387 -47.971 1.00 65.53 82 HIS A CA 1
ATOM 647 C C . HIS A 1 82 ? 16.716 -46.553 -48.901 1.00 68.63 82 HIS A C 1
ATOM 648 O O . HIS A 1 82 ? 16.735 -47.465 -49.718 1.00 78.90 82 HIS A O 1
ATOM 655 N N . SER A 1 83 ? 17.720 -45.685 -48.778 1.00 67.46 83 SER A N 1
ATOM 656 C CA . SER A 1 83 ? 18.909 -45.769 -49.629 1.00 67.82 83 SER A CA 1
ATOM 657 C C . SER A 1 83 ? 20.138 -45.061 -49.059 1.00 70.87 83 SER A C 1
ATOM 658 O O . SER A 1 83 ? 20.253 -43.838 -49.172 1.00 74.67 83 SER A O 1
ATOM 661 N N . PRO A 1 84 ? 21.074 -45.825 -48.465 1.00 71.68 84 PRO A N 1
ATOM 662 C CA . PRO A 1 84 ? 22.365 -45.248 -48.076 1.00 72.55 84 PRO A CA 1
ATOM 663 C C . PRO A 1 84 ? 23.050 -44.423 -49.177 1.00 69.95 84 PRO A C 1
ATOM 664 O O . PRO A 1 84 ? 23.605 -43.364 -48.879 1.00 72.63 84 PRO A O 1
ATOM 668 N N . LEU A 1 85 ? 23.005 -44.876 -50.426 1.00 65.83 85 LEU A N 1
ATOM 669 C CA . LEU A 1 85 ? 23.677 -44.138 -51.486 1.00 70.10 85 LEU A CA 1
ATOM 670 C C . LEU A 1 85 ? 23.199 -42.666 -51.530 1.00 73.92 85 LEU A C 1
ATOM 671 O O . LEU A 1 85 ? 24.019 -41.744 -51.644 1.00 79.58 85 LEU A O 1
ATOM 676 N N . LEU A 1 86 ? 21.888 -42.448 -51.418 1.00 68.35 86 LEU A N 1
ATOM 677 C CA . LEU A 1 86 ? 21.344 -41.091 -51.397 1.00 63.11 86 LEU A CA 1
ATOM 678 C C . LEU A 1 86 ? 21.944 -40.274 -50.255 1.00 63.95 86 LEU A C 1
ATOM 679 O O . LEU A 1 86 ? 22.478 -39.194 -50.491 1.00 70.51 86 LEU A O 1
ATOM 684 N N . ALA A 1 87 ? 21.891 -40.801 -49.033 1.00 59.71 87 ALA A N 1
ATOM 685 C CA . ALA A 1 87 ? 22.508 -40.145 -47.875 1.00 56.62 87 ALA A CA 1
ATOM 686 C C . ALA A 1 87 ? 23.953 -39.680 -48.133 1.00 58.50 87 ALA A C 1
ATOM 687 O O . ALA A 1 87 ? 24.321 -38.543 -47.815 1.00 62.63 87 ALA A O 1
ATOM 689 N N . TYR A 1 88 ? 24.776 -40.535 -48.718 1.00 56.53 88 TYR A N 1
ATOM 690 C CA . TYR A 1 88 ? 26.149 -40.133 -48.930 1.00 58.04 88 TYR A CA 1
ATOM 691 C C . TYR A 1 88 ? 26.269 -39.108 -50.051 1.00 60.56 88 TYR A C 1
ATOM 692 O O . TYR A 1 88 ? 27.071 -38.189 -49.958 1.00 68.70 88 TYR A O 1
ATOM 701 N N . LEU A 1 89 ? 25.466 -39.247 -51.098 1.00 61.55 89 LEU A N 1
ATOM 702 C CA . LEU A 1 89 ? 25.486 -38.283 -52.197 1.00 61.98 89 LEU A CA 1
ATOM 703 C C . LEU A 1 89 ? 25.007 -36.891 -51.715 1.00 65.10 89 LEU A C 1
ATOM 704 O O . LEU A 1 89 ? 25.591 -35.853 -52.061 1.00 63.12 89 LEU A O 1
ATOM 709 N N . GLN A 1 90 ? 23.943 -36.898 -50.912 1.00 61.54 90 GLN A N 1
ATOM 710 C CA . GLN A 1 90 ? 23.452 -35.733 -50.186 1.00 59.35 90 GLN A CA 1
ATOM 711 C C . GLN A 1 90 ? 24.600 -35.032 -49.425 1.00 62.46 90 GLN A C 1
ATOM 712 O O . GLN A 1 90 ? 24.922 -33.872 -49.714 1.00 61.74 90 GLN A O 1
ATOM 718 N N . LEU A 1 91 ? 25.227 -35.742 -48.480 1.00 61.66 91 LEU A N 1
ATOM 719 C CA . LEU A 1 91 ? 26.381 -35.212 -47.731 1.00 59.85 91 LEU A CA 1
ATOM 720 C C . LEU A 1 91 ? 27.570 -34.760 -48.613 1.00 60.05 91 LEU A C 1
ATOM 721 O O . LEU A 1 91 ? 28.267 -33.791 -48.278 1.00 62.65 91 LEU A O 1
ATOM 726 N N . ALA A 1 92 ? 27.813 -35.452 -49.721 1.00 53.93 92 ALA A N 1
ATOM 727 C CA . ALA A 1 92 ? 28.838 -34.995 -50.637 1.00 51.79 92 ALA A CA 1
ATOM 728 C C . ALA A 1 92 ? 28.417 -33.660 -51.270 1.00 52.31 92 ALA A C 1
ATOM 729 O O . ALA A 1 92 ? 29.228 -32.747 -51.381 1.00 52.99 92 ALA A O 1
ATOM 731 N N . ILE A 1 93 ? 27.150 -33.526 -51.658 1.00 53.66 93 ILE A N 1
ATOM 732 C CA . ILE A 1 93 ? 26.691 -32.249 -52.203 1.00 55.25 93 ILE A CA 1
ATOM 733 C C . ILE A 1 93 ? 26.938 -31.163 -51.155 1.00 56.83 93 ILE A C 1
ATOM 734 O O . ILE A 1 93 ? 27.585 -30.158 -51.449 1.00 57.84 93 ILE A O 1
ATOM 739 N N . MET A 1 94 ? 26.449 -31.394 -49.936 1.00 56.08 94 MET A N 1
ATOM 740 C CA . MET A 1 94 ? 26.661 -30.486 -48.809 1.00 55.93 94 MET A CA 1
ATOM 741 C C . MET A 1 94 ? 28.126 -30.075 -48.655 1.00 55.70 94 MET A C 1
ATOM 742 O O . MET A 1 94 ? 28.425 -28.893 -48.673 1.00 59.04 94 MET A O 1
ATOM 747 N N . VAL A 1 95 ? 29.036 -31.043 -48.528 1.00 55.02 95 VAL A N 1
ATOM 748 C CA . VAL A 1 95 ? 30.468 -30.742 -48.349 1.00 52.06 95 VAL A CA 1
ATOM 749 C C . VAL A 1 95 ? 31.034 -29.918 -49.500 1.00 52.23 95 VAL A C 1
ATOM 750 O O . VAL A 1 95 ? 31.741 -28.946 -49.264 1.00 58.63 95 VAL A O 1
ATOM 754 N N . LEU A 1 96 ? 30.703 -30.285 -50.731 1.00 52.51 96 LEU A N 1
ATOM 755 C CA . LEU A 1 96 ? 31.070 -29.485 -51.903 1.00 55.06 96 LEU A CA 1
ATOM 756 C C . LEU A 1 96 ? 30.548 -28.057 -51.823 1.00 52.29 96 LEU A C 1
ATOM 757 O O . LEU A 1 96 ? 31.268 -27.109 -52.125 1.00 51.30 96 LEU A O 1
ATOM 762 N N . GLY A 1 97 ? 29.288 -27.920 -51.417 1.00 50.40 97 GLY A N 1
ATOM 763 C CA . GLY A 1 97 ? 28.642 -26.629 -51.278 1.00 46.78 97 GLY A CA 1
ATOM 764 C C . GLY A 1 97 ? 29.340 -25.810 -50.228 1.00 47.47 97 GLY A C 1
ATOM 765 O O . GLY A 1 97 ? 29.702 -24.666 -50.471 1.00 48.83 97 GLY A O 1
ATOM 766 N N . THR A 1 98 ? 29.553 -26.410 -49.062 1.00 49.16 98 THR A N 1
ATOM 767 C CA . THR A 1 98 ? 30.177 -25.701 -47.953 1.00 48.14 98 THR A CA 1
ATOM 768 C C . THR A 1 98 ? 31.630 -25.331 -48.257 1.00 48.46 98 THR A C 1
ATOM 769 O O . THR A 1 98 ? 32.093 -24.266 -47.846 1.00 53.73 98 THR A O 1
ATOM 773 N N . LEU A 1 99 ? 32.331 -26.153 -49.025 1.00 48.18 99 LEU A N 1
ATOM 774 C CA . LEU A 1 99 ? 33.677 -25.774 -49.495 1.00 50.88 99 LEU A CA 1
ATOM 775 C C . LEU A 1 99 ? 33.658 -24.559 -50.437 1.00 50.05 99 LEU A C 1
ATOM 776 O O . LEU A 1 99 ? 34.397 -23.595 -50.239 1.00 52.80 99 LEU A O 1
ATOM 781 N N . GLY A 1 100 ? 32.811 -24.614 -51.461 1.00 49.62 100 GLY A N 1
ATOM 782 C CA . GLY A 1 100 ? 32.635 -23.501 -52.391 1.00 50.04 100 GLY A CA 1
ATOM 783 C C . GLY A 1 100 ? 32.367 -22.192 -51.674 1.00 50.89 100 GLY A C 1
ATOM 784 O O . GLY A 1 100 ? 32.970 -21.179 -52.012 1.00 50.28 100 GLY A O 1
ATOM 785 N N . VAL A 1 101 ? 31.475 -22.221 -50.677 1.00 52.25 101 VAL A N 1
ATOM 786 C CA . VAL A 1 101 ? 31.145 -21.033 -49.866 1.00 50.49 101 VAL A CA 1
ATOM 787 C C . VAL A 1 101 ? 32.384 -20.502 -49.152 1.00 50.75 101 VAL A C 1
ATOM 788 O O . VAL A 1 101 ? 32.647 -19.302 -49.214 1.00 53.30 101 VAL A O 1
ATOM 792 N N . VAL A 1 102 ? 33.156 -21.375 -48.505 1.00 49.21 102 VAL A N 1
ATOM 793 C CA . VAL A 1 102 ? 34.327 -20.897 -47.768 1.00 52.46 102 VAL A CA 1
ATOM 794 C C . VAL A 1 102 ? 35.292 -20.217 -48.731 1.00 56.26 102 VAL A C 1
ATOM 795 O O . VAL A 1 102 ? 35.735 -19.082 -48.494 1.00 58.67 102 VAL A O 1
ATOM 799 N N . VAL A 1 103 ? 35.568 -20.896 -49.840 1.00 58.70 103 VAL A N 1
ATOM 800 C CA . VAL A 1 103 ? 36.568 -20.435 -50.813 1.00 61.51 103 VAL A CA 1
ATOM 801 C C . VAL A 1 103 ? 36.116 -19.175 -51.600 1.00 60.95 103 VAL A C 1
ATOM 802 O O . VAL A 1 103 ? 36.945 -18.313 -51.930 1.00 66.81 103 VAL A O 1
ATOM 806 N N . THR A 1 104 ? 34.811 -19.059 -51.858 1.00 54.32 104 THR A N 1
ATOM 807 C CA . THR A 1 104 ? 34.250 -17.879 -52.512 1.00 50.40 104 THR A CA 1
ATOM 808 C C . THR A 1 104 ? 34.330 -16.664 -51.608 1.00 53.04 104 THR A C 1
ATOM 809 O O . THR A 1 104 ? 34.767 -15.606 -52.051 1.00 56.26 104 THR A O 1
ATOM 813 N N . TYR A 1 105 ? 33.913 -16.802 -50.349 1.00 53.78 105 TYR A N 1
ATOM 814 C CA . TYR A 1 105 ? 33.945 -15.665 -49.426 1.00 53.02 105 TYR A CA 1
ATOM 815 C C . TYR A 1 105 ? 35.362 -15.150 -49.192 1.00 55.77 105 TYR A C 1
ATOM 816 O O . TYR A 1 105 ? 35.580 -13.924 -49.186 1.00 58.29 105 TYR A O 1
ATOM 825 N N . LEU A 1 106 ? 36.308 -16.080 -48.992 1.00 54.23 106 LEU A N 1
ATOM 826 C CA . LEU A 1 106 ? 37.693 -15.727 -48.639 1.00 52.84 106 LEU A CA 1
ATOM 827 C C . LEU A 1 106 ? 38.414 -14.965 -49.739 1.00 52.65 106 LEU A C 1
ATOM 828 O O . LEU A 1 106 ? 39.075 -13.971 -49.466 1.00 53.01 106 LEU A O 1
ATOM 833 N N . PHE A 1 107 ? 38.255 -15.416 -50.977 1.00 53.09 107 PHE A N 1
ATOM 834 C CA . PHE A 1 107 ? 39.058 -14.913 -52.079 1.00 54.36 107 PHE A CA 1
ATOM 835 C C . PHE A 1 107 ? 38.263 -14.024 -53.028 1.00 58.58 107 PHE A C 1
ATOM 836 O O . PHE A 1 107 ? 38.787 -13.543 -54.035 1.00 62.76 107 PHE A O 1
ATOM 844 N N . ASN A 1 108 ? 37.000 -13.794 -52.677 1.00 59.59 108 ASN A N 1
ATOM 845 C CA . ASN A 1 108 ? 36.035 -13.061 -53.502 1.00 56.06 108 ASN A CA 1
ATOM 846 C C . ASN A 1 108 ? 35.930 -13.499 -54.972 1.00 58.46 108 ASN A C 1
ATOM 847 O O . ASN A 1 108 ? 35.880 -12.655 -55.870 1.00 63.43 108 ASN A O 1
ATOM 852 N N . LEU A 1 109 ? 35.869 -14.812 -55.204 1.00 56.68 109 LEU A N 1
ATOM 853 C CA . LEU A 1 109 ? 35.730 -15.380 -56.553 1.00 58.04 109 LEU A CA 1
ATOM 854 C C . LEU A 1 109 ? 34.454 -14.954 -57.312 1.00 60.94 109 LEU A C 1
ATOM 855 O O . LEU A 1 109 ? 33.358 -14.968 -56.758 1.00 67.32 109 LEU A O 1
ATOM 860 N N . PHE A 1 110 ? 34.622 -14.589 -58.583 1.00 58.63 110 PHE A N 1
ATOM 861 C CA . PHE A 1 110 ? 33.522 -14.289 -59.505 1.00 56.90 110 PHE A CA 1
ATOM 862 C C . PHE A 1 110 ? 32.591 -13.195 -59.017 1.00 58.98 110 PHE A C 1
ATOM 863 O O . PHE A 1 110 ? 31.371 -13.295 -59.185 1.00 58.48 110 PHE A O 1
ATOM 871 N N . GLU A 1 111 ? 33.170 -12.145 -58.432 1.00 63.82 111 GLU A N 1
ATOM 872 C CA . GLU A 1 111 ? 32.392 -11.009 -57.930 1.00 61.32 111 GLU A CA 1
ATOM 873 C C . GLU A 1 111 ? 31.407 -10.517 -58.968 1.00 61.39 111 GLU A C 1
ATOM 874 O O . GLU A 1 111 ? 31.799 -10.070 -60.044 1.00 68.37 111 GLU A O 1
ATOM 880 N N . GLY A 1 112 ? 30.128 -10.611 -58.638 1.00 62.02 112 GLY A N 1
ATOM 881 C CA . GLY A 1 112 ? 29.084 -10.045 -59.473 1.00 63.49 112 GLY A CA 1
ATOM 882 C C . GLY A 1 112 ? 28.302 -11.093 -60.232 1.00 63.10 112 GLY A C 1
ATOM 883 O O . GLY A 1 112 ? 27.122 -10.897 -60.526 1.00 62.73 112 GLY A O 1
ATOM 884 N N . ASN A 1 113 ? 28.964 -12.201 -60.552 1.00 62.82 113 ASN A N 1
ATOM 885 C CA . ASN A 1 113 ? 28.362 -13.259 -61.345 1.00 63.45 113 ASN A CA 1
ATOM 886 C C . ASN A 1 113 ? 27.058 -13.762 -60.729 1.00 63.96 113 ASN A C 1
ATOM 887 O O . ASN A 1 113 ? 27.042 -14.188 -59.563 1.00 59.34 113 ASN A O 1
ATOM 892 N N . TRP A 1 114 ? 25.982 -13.715 -61.524 1.00 63.16 114 TRP A N 1
ATOM 893 C CA . TRP A 1 114 ? 24.637 -14.049 -61.058 1.00 59.76 114 TRP A CA 1
ATOM 894 C C . TRP A 1 114 ? 24.612 -15.391 -60.294 1.00 59.88 114 TRP A C 1
ATOM 895 O O . TRP A 1 114 ? 23.932 -15.505 -59.273 1.00 58.50 114 TRP A O 1
ATOM 906 N N . LEU A 1 115 ? 25.385 -16.374 -60.773 1.00 61.25 115 LEU A N 1
ATOM 907 C CA . LEU A 1 115 ? 25.345 -17.769 -60.280 1.00 62.75 115 LEU A CA 1
ATOM 908 C C . LEU A 1 115 ? 26.539 -18.194 -59.415 1.00 64.04 115 LEU A C 1
ATOM 909 O O . LEU A 1 115 ? 26.363 -18.958 -58.454 1.00 67.18 115 LEU A O 1
ATOM 914 N N . LEU A 1 116 ? 27.736 -17.719 -59.767 1.00 60.72 116 LEU A N 1
ATOM 915 C CA . LEU A 1 116 ? 28.978 -18.122 -59.091 1.00 61.95 116 LEU A CA 1
ATOM 916 C C . LEU A 1 116 ? 29.488 -17.253 -57.918 1.00 63.02 116 LEU A C 1
ATOM 917 O O . LEU A 1 116 ? 30.146 -17.779 -57.006 1.00 68.37 116 LEU A O 1
ATOM 922 N N . GLY A 1 117 ? 29.209 -15.946 -57.949 1.00 57.79 117 GLY A N 1
ATOM 923 C CA . GLY A 1 117 ? 29.717 -15.018 -56.938 1.00 56.63 117 GLY A CA 1
ATOM 924 C C . GLY A 1 117 ? 28.805 -14.945 -55.730 1.00 61.36 117 GLY A C 1
ATOM 925 O O . GLY A 1 117 ? 27.714 -15.510 -55.746 1.00 63.45 117 GLY A O 1
ATOM 926 N N . LYS A 1 118 ? 29.221 -14.245 -54.677 1.00 58.95 118 LYS A N 1
ATOM 927 C CA . LYS A 1 118 ? 28.390 -14.214 -53.473 1.00 56.16 118 LYS A CA 1
ATOM 928 C C . LYS A 1 118 ? 27.179 -13.307 -53.614 1.00 57.24 118 LYS A C 1
ATOM 929 O O . LYS A 1 118 ? 27.217 -12.326 -54.339 1.00 61.14 118 LYS A O 1
ATOM 935 N N . GLU A 1 119 ? 26.086 -13.669 -52.953 1.00 58.71 119 GLU A N 1
ATOM 936 C CA . GLU A 1 119 ? 24.929 -12.794 -52.867 1.00 53.26 119 GLU A CA 1
ATOM 937 C C . GLU A 1 119 ? 25.126 -11.946 -51.622 1.00 52.75 119 GLU A C 1
ATOM 938 O O . GLU A 1 119 ? 26.225 -11.961 -51.034 1.00 54.23 119 GLU A O 1
ATOM 944 N N . GLY A 1 120 ? 24.108 -11.204 -51.197 1.00 49.15 120 GLY A N 1
ATOM 945 C CA . GLY A 1 120 ? 24.376 -10.264 -50.118 1.00 48.17 120 GLY A CA 1
ATOM 946 C C . GLY A 1 120 ? 23.321 -9.875 -49.110 1.00 48.32 120 GLY A C 1
ATOM 947 O O . GLY A 1 120 ? 23.236 -8.713 -48.733 1.00 54.35 120 GLY A O 1
ATOM 948 N N . ARG A 1 121 ? 22.523 -10.821 -48.646 1.00 47.67 121 ARG A N 1
ATOM 949 C CA . ARG A 1 121 ? 21.642 -10.523 -47.522 1.00 47.01 121 ARG A CA 1
ATOM 950 C C . ARG A 1 121 ? 21.991 -11.433 -46.328 1.00 46.89 121 ARG A C 1
ATOM 951 O O . ARG A 1 121 ? 22.519 -12.532 -46.536 1.00 43.54 121 ARG A O 1
ATOM 959 N N . GLU A 1 122 ? 21.757 -10.953 -45.096 1.00 47.14 122 GLU A N 1
ATOM 960 C CA . GLU A 1 122 ? 22.167 -11.678 -43.887 1.00 46.97 122 GLU A CA 1
ATOM 961 C C . GLU A 1 122 ? 21.813 -13.152 -44.009 1.00 49.87 122 GLU A C 1
ATOM 962 O O . GLU A 1 122 ? 20.668 -13.499 -44.324 1.00 54.13 122 GLU A O 1
ATOM 968 N N . PHE A 1 123 ? 22.822 -13.997 -43.795 1.00 47.21 123 PHE A N 1
ATOM 969 C CA . PHE A 1 123 ? 22.712 -15.454 -43.794 1.00 45.77 123 PHE A CA 1
ATOM 970 C C . PHE A 1 123 ? 22.411 -16.041 -45.165 1.00 46.27 123 PHE A C 1
ATOM 971 O O . PHE A 1 123 ? 22.330 -17.252 -45.320 1.00 47.26 123 PHE A O 1
ATOM 979 N N . LEU A 1 124 ? 22.236 -15.199 -46.168 1.00 45.73 124 LEU A N 1
ATOM 980 C CA . LEU A 1 124 ? 21.893 -15.716 -47.484 1.00 46.48 124 LEU A CA 1
ATOM 981 C C . LEU A 1 124 ? 22.866 -15.180 -48.539 1.00 47.18 124 LEU A C 1
ATOM 982 O O . LEU A 1 124 ? 22.469 -14.738 -49.621 1.00 54.06 124 LEU A O 1
ATOM 987 N N . GLU A 1 125 ? 24.147 -15.233 -48.199 1.00 44.86 125 GLU A N 1
ATOM 988 C CA . GLU A 1 125 ? 25.211 -14.711 -49.042 1.00 44.38 125 GLU A CA 1
ATOM 989 C C . GLU A 1 125 ? 25.770 -15.780 -49.974 1.00 45.55 125 GLU A C 1
ATOM 990 O O . GLU A 1 125 ? 26.626 -15.481 -50.812 1.00 42.66 125 GLU A O 1
ATOM 996 N N . GLN A 1 126 ? 25.303 -17.024 -49.809 1.00 46.21 126 GLN A N 1
ATOM 997 C CA . GLN A 1 126 ? 25.820 -18.163 -50.570 1.00 44.96 126 GLN A CA 1
ATOM 998 C C . GLN A 1 126 ? 25.645 -17.912 -52.056 1.00 46.86 126 GLN A C 1
ATOM 999 O O . GLN A 1 126 ? 24.563 -17.487 -52.507 1.00 47.92 126 GLN A O 1
ATOM 1005 N N . PRO A 1 127 ? 26.700 -18.178 -52.834 1.00 44.78 127 PRO A N 1
ATOM 1006 C CA . PRO A 1 127 ? 26.518 -18.154 -54.282 1.00 45.20 127 PRO A CA 1
ATOM 1007 C C . PRO A 1 127 ? 25.290 -19.004 -54.667 1.00 45.84 127 PRO A C 1
ATOM 1008 O O . PRO A 1 127 ? 25.001 -20.014 -54.008 1.00 49.21 127 PRO A O 1
ATOM 1012 N N . VAL A 1 128 ? 24.559 -18.615 -55.700 1.00 45.20 128 VAL A N 1
ATOM 1013 C CA . VAL A 1 128 ? 23.304 -19.323 -55.971 1.00 49.03 128 VAL A CA 1
ATOM 1014 C C . VAL A 1 128 ? 23.506 -20.797 -56.357 1.00 48.70 128 VAL A C 1
ATOM 1015 O O . VAL A 1 128 ? 22.619 -21.628 -56.121 1.00 48.73 128 VAL A O 1
ATOM 1019 N N . TRP A 1 129 ? 24.679 -21.143 -56.878 1.00 49.61 129 TRP A N 1
ATOM 1020 C CA . TRP A 1 129 ? 24.951 -22.567 -57.104 1.00 52.77 129 TRP A CA 1
ATOM 1021 C C . TRP A 1 129 ? 24.897 -23.360 -55.783 1.00 54.77 129 TRP A C 1
ATOM 1022 O O . TRP A 1 129 ? 24.294 -24.440 -55.725 1.00 54.30 129 TRP A O 1
ATOM 1033 N N . VAL A 1 130 ? 25.468 -22.790 -54.720 1.00 52.96 130 VAL A N 1
ATOM 1034 C CA . VAL A 1 130 ? 25.409 -23.410 -53.401 1.00 51.03 130 VAL A CA 1
ATOM 1035 C C . VAL A 1 130 ? 23.975 -23.493 -52.889 1.00 54.36 130 VAL A C 1
ATOM 1036 O O . VAL A 1 130 ? 23.579 -24.544 -52.394 1.00 57.30 130 VAL A O 1
ATOM 1040 N N . LYS A 1 131 ? 23.197 -22.411 -53.017 1.00 54.53 131 LYS A N 1
ATOM 1041 C CA . LYS A 1 131 ? 21.768 -22.433 -52.614 1.00 53.46 131 LYS A CA 1
ATOM 1042 C C . LYS A 1 131 ? 21.020 -23.555 -53.319 1.00 57.00 131 LYS A C 1
ATOM 1043 O O . LYS A 1 131 ? 20.231 -24.266 -52.684 1.00 59.76 131 LYS A O 1
ATOM 1049 N N . MET A 1 132 ? 21.289 -23.711 -54.622 1.00 57.88 132 MET A N 1
ATOM 1050 C CA . MET A 1 132 ? 20.740 -24.802 -55.428 1.00 58.84 132 MET A CA 1
ATOM 1051 C C . MET A 1 132 ? 21.183 -26.160 -54.894 1.00 59.86 132 MET A C 1
ATOM 1052 O O . MET A 1 132 ? 20.356 -27.063 -54.696 1.00 54.75 132 MET A O 1
ATOM 1057 N N . GLY A 1 133 ? 22.493 -26.291 -54.666 1.00 61.31 133 GLY A N 1
ATOM 1058 C CA . GLY A 1 133 ? 23.073 -27.467 -54.006 1.00 58.70 133 GLY A CA 1
ATOM 1059 C C . GLY A 1 133 ? 22.300 -27.870 -52.760 1.00 56.08 133 GLY A C 1
ATOM 1060 O O . GLY A 1 133 ? 21.856 -29.010 -52.652 1.00 55.54 133 GLY A O 1
ATOM 1061 N N . ILE A 1 134 ? 22.122 -26.918 -51.840 1.00 56.04 134 ILE A N 1
ATOM 1062 C CA . ILE A 1 134 ? 21.372 -27.123 -50.593 1.00 56.74 134 ILE A CA 1
ATOM 1063 C C . ILE A 1 134 ? 19.971 -27.674 -50.882 1.00 54.88 134 ILE A C 1
ATOM 1064 O O . ILE A 1 134 ? 19.621 -28.744 -50.375 1.00 53.36 134 ILE A O 1
ATOM 1069 N N . VAL A 1 135 ? 19.187 -26.982 -51.710 1.00 51.87 135 VAL A N 1
ATOM 1070 C CA . VAL A 1 135 ? 17.873 -27.519 -52.102 1.00 51.31 135 VAL A CA 1
ATOM 1071 C C . VAL A 1 135 ? 17.947 -28.941 -52.695 1.00 52.02 135 VAL A C 1
ATOM 1072 O O . VAL A 1 135 ? 17.201 -29.812 -52.259 1.00 57.00 135 VAL A O 1
ATOM 1076 N N . VAL A 1 136 ? 18.831 -29.188 -53.667 1.00 49.45 136 VAL A N 1
ATOM 1077 C CA . VAL A 1 136 ? 18.969 -30.543 -54.221 1.00 46.70 136 VAL A CA 1
ATOM 1078 C C . VAL A 1 136 ? 19.266 -31.524 -53.058 1.00 47.76 136 VAL A C 1
ATOM 1079 O O . VAL A 1 136 ? 18.559 -32.535 -52.883 1.00 46.44 136 VAL A O 1
ATOM 1083 N N . ALA A 1 137 ? 20.262 -31.197 -52.232 1.00 47.53 137 ALA A N 1
ATOM 1084 C CA . ALA A 1 137 ? 20.573 -32.008 -51.039 1.00 47.16 137 ALA A CA 1
ATOM 1085 C C . ALA A 1 137 ? 19.374 -32.183 -50.108 1.00 47.04 137 ALA A C 1
ATOM 1086 O O . ALA A 1 137 ? 19.103 -33.288 -49.652 1.00 48.91 137 ALA A O 1
ATOM 1088 N N . ALA A 1 138 ? 18.658 -31.097 -49.841 1.00 45.47 138 ALA A N 1
ATOM 1089 C CA . ALA A 1 138 ? 17.494 -31.155 -48.977 1.00 46.90 138 ALA A CA 1
ATOM 1090 C C . ALA A 1 138 ? 16.408 -32.079 -49.542 1.00 50.57 138 ALA A C 1
ATOM 1091 O O . ALA A 1 138 ? 15.796 -32.835 -48.791 1.00 53.19 138 ALA A O 1
ATOM 1093 N N . LEU A 1 139 ? 16.184 -32.027 -50.857 1.00 53.64 139 LEU A N 1
ATOM 1094 C CA . LEU A 1 139 ? 15.090 -32.782 -51.487 1.00 55.70 139 LEU A CA 1
ATOM 1095 C C . LEU A 1 139 ? 15.395 -34.272 -51.433 1.00 55.72 139 LEU A C 1
ATOM 1096 O O . LEU A 1 139 ? 14.578 -35.067 -50.947 1.00 53.14 139 LEU A O 1
ATOM 1101 N N . ILE A 1 140 ? 16.593 -34.628 -51.902 1.00 56.29 140 ILE A N 1
ATOM 1102 C CA . ILE A 1 140 ? 17.164 -35.969 -51.704 1.00 53.75 140 ILE A CA 1
ATOM 1103 C C . ILE A 1 140 ? 16.934 -36.448 -50.267 1.00 51.35 140 ILE A C 1
ATOM 1104 O O . ILE A 1 140 ? 16.388 -37.529 -50.052 1.00 49.91 140 ILE A O 1
ATOM 1109 N N . PHE A 1 141 ? 17.332 -35.620 -49.302 1.00 49.49 141 PHE A N 1
ATOM 1110 C CA . PHE A 1 141 ? 17.141 -35.904 -47.886 1.00 48.04 141 PHE A CA 1
ATOM 1111 C C . PHE A 1 141 ? 15.693 -36.152 -47.553 1.00 51.29 141 PHE A C 1
ATOM 1112 O O . PHE A 1 141 ? 15.360 -37.111 -46.864 1.00 53.25 141 PHE A O 1
ATOM 1120 N N . MET A 1 142 ? 14.829 -35.280 -48.038 1.00 57.00 142 MET A N 1
ATOM 1121 C CA . MET A 1 142 ? 13.426 -35.398 -47.718 1.00 62.70 142 MET A CA 1
ATOM 1122 C C . MET A 1 142 ? 12.792 -36.634 -48.352 1.00 64.73 142 MET A C 1
ATOM 1123 O O . MET A 1 142 ? 12.056 -37.359 -47.676 1.00 69.53 142 MET A O 1
ATOM 1128 N N . TYR A 1 143 ? 13.115 -36.901 -49.617 1.00 60.92 143 TYR A N 1
ATOM 1129 C CA . TYR A 1 143 ? 12.682 -38.131 -50.274 1.00 60.86 143 TYR A CA 1
ATOM 1130 C C . TYR A 1 143 ? 13.088 -39.357 -49.454 1.00 62.41 143 TYR A C 1
ATOM 1131 O O . TYR A 1 143 ? 12.238 -40.131 -49.009 1.00 61.28 143 TYR A O 1
ATOM 1140 N N . ASN A 1 144 ? 14.395 -39.485 -49.232 1.00 62.85 144 ASN A N 1
ATOM 1141 C CA . ASN A 1 144 ? 14.995 -40.584 -48.494 1.00 61.39 144 ASN A CA 1
ATOM 1142 C C . ASN A 1 144 ? 14.369 -40.892 -47.131 1.00 64.20 144 ASN A C 1
ATOM 1143 O O . ASN A 1 144 ? 13.958 -42.022 -46.889 1.00 71.04 144 ASN A O 1
ATOM 1148 N N . ILE A 1 145 ? 14.289 -39.917 -46.233 1.00 66.76 145 ILE A N 1
ATOM 1149 C CA . ILE A 1 145 ? 13.671 -40.218 -44.937 1.00 70.35 145 ILE A CA 1
ATOM 1150 C C . ILE A 1 145 ? 12.172 -40.472 -45.046 1.00 71.05 145 ILE A C 1
ATOM 1151 O O . ILE A 1 145 ? 11.645 -41.328 -44.332 1.00 70.27 145 ILE A O 1
ATOM 1156 N N . SER A 1 146 ? 11.499 -39.750 -45.943 1.00 71.98 146 SER A N 1
ATOM 1157 C CA . SER A 1 146 ? 10.059 -39.930 -46.146 1.00 70.78 146 SER A CA 1
ATOM 1158 C C . SER A 1 146 ? 9.686 -41.339 -46.578 1.00 70.62 146 SER A C 1
ATOM 1159 O O . SER A 1 146 ? 8.767 -41.924 -46.002 1.00 69.70 146 SER A O 1
ATOM 1162 N N . MET A 1 147 ? 10.395 -41.873 -47.580 1.00 71.08 147 MET A N 1
ATOM 1163 C CA . MET A 1 147 ? 10.238 -43.276 -48.000 1.00 73.14 147 MET A CA 1
ATOM 1164 C C . MET A 1 147 ? 10.428 -44.253 -46.834 1.00 72.05 147 MET A C 1
ATOM 1165 O O . MET A 1 147 ? 9.684 -45.220 -46.690 1.00 79.48 147 MET A O 1
ATOM 1170 N N . THR A 1 148 ? 11.416 -43.985 -45.992 1.00 66.87 148 THR A N 1
ATOM 1171 C CA . THR A 1 148 ? 11.664 -44.815 -44.827 1.00 62.44 148 THR A CA 1
ATOM 1172 C C . THR A 1 148 ? 10.527 -44.784 -43.792 1.00 64.27 148 THR A C 1
ATOM 1173 O O . THR A 1 148 ? 10.303 -45.751 -43.089 1.00 70.07 148 THR A O 1
ATOM 1177 N N . VAL A 1 149 ? 9.799 -43.686 -43.699 1.00 69.03 149 VAL A N 1
ATOM 1178 C CA . VAL A 1 149 ? 8.677 -43.642 -42.771 1.00 73.19 149 VAL A CA 1
ATOM 1179 C C . VAL A 1 149 ? 7.443 -44.257 -43.434 1.00 77.74 149 VAL A C 1
ATOM 1180 O O . VAL A 1 149 ? 6.780 -45.098 -42.833 1.00 84.60 149 VAL A O 1
ATOM 1184 N N . LEU A 1 150 ? 7.160 -43.860 -44.675 1.00 81.22 150 LEU A N 1
ATOM 1185 C CA . LEU A 1 150 ? 6.072 -44.448 -45.465 1.00 84.83 150 LEU A CA 1
ATOM 1186 C C . LEU A 1 150 ? 6.024 -45.985 -45.354 1.00 84.63 150 LEU A C 1
ATOM 1187 O O . LEU A 1 150 ? 4.960 -46.558 -45.110 1.00 90.94 150 LEU A O 1
ATOM 1192 N N . GLN A 1 151 ? 7.176 -46.637 -45.508 1.00 78.23 151 GLN A N 1
ATOM 1193 C CA . GLN A 1 151 ? 7.255 -48.103 -45.535 1.00 76.99 151 GLN A CA 1
ATOM 1194 C C . GLN A 1 151 ? 7.478 -48.772 -44.159 1.00 74.81 151 GLN A C 1
ATOM 1195 O O . GLN A 1 151 ? 7.735 -49.985 -44.076 1.00 78.48 151 GLN A O 1
ATOM 1201 N N . GLY A 1 152 ? 7.366 -47.989 -43.089 1.00 64.63 152 GLY A N 1
ATOM 1202 C CA . GLY A 1 152 ? 7.627 -48.477 -41.744 1.00 57.62 152 GLY A CA 1
ATOM 1203 C C . GLY A 1 152 ? 6.641 -47.913 -40.749 1.00 58.57 152 GLY A C 1
ATOM 1204 O O . GLY A 1 152 ? 5.642 -47.314 -41.129 1.00 57.35 152 GLY A O 1
ATOM 1205 N N . ARG A 1 153 ? 6.924 -48.110 -39.467 1.00 63.06 153 ARG A N 1
ATOM 1206 C CA . ARG A 1 153 ? 6.042 -47.652 -38.397 1.00 68.64 153 ARG A CA 1
ATOM 1207 C C . ARG A 1 153 ? 5.999 -46.116 -38.320 1.00 77.86 153 ARG A C 1
ATOM 1208 O O . ARG A 1 153 ? 7.045 -45.451 -38.315 1.00 90.75 153 ARG A O 1
ATOM 1216 N N . LYS A 1 154 ? 4.797 -45.551 -38.263 1.00 76.29 154 LYS A N 1
ATOM 1217 C CA . LYS A 1 154 ? 4.661 -44.110 -38.049 1.00 72.39 154 LYS A CA 1
ATOM 1218 C C . LYS A 1 154 ? 4.384 -43.819 -36.580 1.00 68.48 154 LYS A C 1
ATOM 1219 O O . LYS A 1 154 ? 3.547 -44.472 -35.962 1.00 69.24 154 LYS A O 1
ATOM 1225 N N . THR A 1 155 ? 5.114 -42.863 -36.015 1.00 71.59 155 THR A N 1
ATOM 1226 C CA . THR A 1 155 ? 4.848 -42.376 -34.651 1.00 76.04 155 THR A CA 1
ATOM 1227 C C . THR A 1 155 ? 4.834 -40.849 -34.576 1.00 71.48 155 THR A C 1
ATOM 1228 O O . THR A 1 155 ? 5.150 -40.158 -35.548 1.00 71.10 155 THR A O 1
ATOM 1232 N N . ALA A 1 156 ? 4.458 -40.323 -33.415 1.00 67.10 156 ALA A N 1
ATOM 1233 C CA . ALA A 1 156 ? 4.338 -38.884 -33.255 1.00 66.78 156 ALA A CA 1
ATOM 1234 C C . ALA A 1 156 ? 5.694 -38.204 -33.454 1.00 70.08 156 ALA A C 1
ATOM 1235 O O . ALA A 1 156 ? 5.779 -37.153 -34.091 1.00 74.63 156 ALA A O 1
ATOM 1237 N N . ILE A 1 157 ? 6.749 -38.822 -32.925 1.00 65.52 157 ILE A N 1
ATOM 1238 C CA . ILE A 1 157 ? 8.105 -38.336 -33.118 1.00 57.30 157 ILE A CA 1
ATOM 1239 C C . ILE A 1 157 ? 8.405 -38.228 -34.607 1.00 57.16 157 ILE A C 1
ATOM 1240 O O . ILE A 1 157 ? 8.763 -37.160 -35.104 1.00 56.70 157 ILE A O 1
ATOM 1245 N N . THR A 1 158 ? 8.200 -39.310 -35.332 1.00 59.09 158 THR A N 1
ATOM 1246 C CA . THR A 1 158 ? 8.504 -39.293 -36.746 1.00 64.61 158 THR A CA 1
ATOM 1247 C C . THR A 1 158 ? 7.677 -38.241 -37.522 1.00 68.50 158 THR A C 1
ATOM 1248 O O . THR A 1 158 ? 8.148 -37.697 -38.527 1.00 75.13 158 THR A O 1
ATOM 1252 N N . ASN A 1 159 ? 6.467 -37.945 -37.047 1.00 66.97 159 ASN A N 1
ATOM 1253 C CA . ASN A 1 159 ? 5.571 -37.057 -37.782 1.00 66.15 159 ASN A CA 1
ATOM 1254 C C . ASN A 1 159 ? 5.952 -35.603 -37.649 1.00 64.53 159 ASN A C 1
ATOM 1255 O O . ASN A 1 159 ? 6.102 -34.895 -38.650 1.00 66.31 159 ASN A O 1
ATOM 1260 N N . VAL A 1 160 ? 6.104 -35.169 -36.401 1.00 63.34 160 VAL A N 1
ATOM 1261 C CA . VAL A 1 160 ? 6.591 -33.832 -36.071 1.00 59.33 160 VAL A CA 1
ATOM 1262 C C . VAL A 1 160 ? 7.932 -33.603 -36.770 1.00 57.83 160 VAL A C 1
ATOM 1263 O O . VAL A 1 160 ? 8.093 -32.607 -37.469 1.00 55.90 160 VAL A O 1
ATOM 1267 N N . LEU A 1 161 ? 8.869 -34.541 -36.611 1.00 55.75 161 LEU A N 1
ATOM 1268 C CA . LEU A 1 161 ? 10.166 -34.437 -37.262 1.00 54.27 161 LEU A CA 1
ATOM 1269 C C . LEU A 1 161 ? 10.053 -34.233 -38.774 1.00 58.62 161 LEU A C 1
ATOM 1270 O O . LEU A 1 161 ? 10.630 -33.290 -39.298 1.00 67.52 161 LEU A O 1
ATOM 1275 N N . LEU A 1 162 ? 9.310 -35.087 -39.474 1.00 60.09 162 LEU A N 1
ATOM 1276 C CA . LEU A 1 162 ? 9.125 -34.909 -40.921 1.00 61.18 162 LEU A CA 1
ATOM 1277 C C . LEU A 1 162 ? 8.474 -33.571 -41.315 1.00 58.89 162 LEU A C 1
ATOM 1278 O O . LEU A 1 162 ? 8.859 -32.963 -42.310 1.00 60.44 162 LEU A O 1
ATOM 1283 N N . LEU A 1 163 ? 7.496 -33.117 -40.538 1.00 58.90 163 LEU A N 1
ATOM 1284 C CA . LEU A 1 163 ? 6.862 -31.816 -40.779 1.00 56.85 163 LEU A CA 1
ATOM 1285 C C . LEU A 1 163 ? 7.859 -30.675 -40.674 1.00 54.98 163 LEU A C 1
ATOM 1286 O O . LEU A 1 163 ? 8.087 -29.964 -41.641 1.00 54.95 163 LEU A O 1
ATOM 1291 N N . GLY A 1 164 ? 8.442 -30.512 -39.485 1.00 55.85 164 GLY A N 1
ATOM 1292 C CA . GLY A 1 164 ? 9.505 -29.545 -39.236 1.00 53.57 164 GLY A CA 1
ATOM 1293 C C . GLY A 1 164 ? 10.546 -29.563 -40.338 1.00 55.24 164 GLY A C 1
ATOM 1294 O O . GLY A 1 164 ? 10.867 -28.517 -40.908 1.00 60.51 164 GLY A O 1
ATOM 1295 N N . LEU A 1 165 ? 11.046 -30.752 -40.662 1.00 49.19 165 LEU A N 1
ATOM 1296 C CA . LEU A 1 165 ? 12.054 -30.892 -41.699 1.00 48.17 165 LEU A CA 1
ATOM 1297 C C . LEU A 1 165 ? 11.555 -30.515 -43.091 1.00 50.30 165 LEU A C 1
ATOM 1298 O O . LEU A 1 165 ? 12.276 -29.842 -43.836 1.00 53.19 165 LEU A O 1
ATOM 1303 N N . TRP A 1 166 ? 10.340 -30.938 -43.442 1.00 50.13 166 TRP A N 1
ATOM 1304 C CA . TRP A 1 166 ? 9.740 -30.521 -44.715 1.00 51.92 166 TRP A CA 1
ATOM 1305 C C . TRP A 1 166 ? 9.493 -29.013 -44.756 1.00 51.01 166 TRP A C 1
ATOM 1306 O O . TRP A 1 166 ? 9.830 -28.359 -45.737 1.00 52.90 166 TRP A O 1
ATOM 1317 N N . GLY A 1 167 ? 8.918 -28.465 -43.689 1.00 49.80 167 GLY A N 1
ATOM 1318 C CA . GLY A 1 167 ? 8.681 -27.026 -43.591 1.00 52.18 167 GLY A CA 1
ATOM 1319 C C . GLY A 1 167 ? 9.958 -26.211 -43.723 1.00 56.35 167 GLY A C 1
ATOM 1320 O O . GLY A 1 167 ? 9.993 -25.210 -44.442 1.00 60.67 167 GLY A O 1
ATOM 1321 N N . LEU A 1 168 ? 11.002 -26.654 -43.022 1.00 54.63 168 LEU A N 1
ATOM 1322 C CA . LEU A 1 168 ? 12.347 -26.085 -43.084 1.00 51.01 168 LEU A CA 1
ATOM 1323 C C . LEU A 1 168 ? 12.868 -26.009 -44.523 1.00 52.39 168 LEU A C 1
ATOM 1324 O O . LEU A 1 168 ? 13.315 -24.952 -44.987 1.00 51.86 168 LEU A O 1
ATOM 1329 N N . THR A 1 169 ? 12.805 -27.133 -45.228 1.00 51.55 169 THR A N 1
ATOM 1330 C CA . THR A 1 169 ? 13.256 -27.200 -46.608 1.00 52.57 169 THR A CA 1
ATOM 1331 C C . THR A 1 169 ? 12.526 -26.203 -47.496 1.00 57.87 169 THR A C 1
ATOM 1332 O O . THR A 1 169 ? 13.165 -25.427 -48.202 1.00 61.71 169 THR A O 1
ATOM 1336 N N . LEU A 1 170 ? 11.192 -26.225 -47.448 1.00 61.90 170 LEU A N 1
ATOM 1337 C CA . LEU A 1 170 ? 10.360 -25.445 -48.377 1.00 63.39 170 LEU A CA 1
ATOM 1338 C C . LEU A 1 170 ? 10.450 -23.943 -48.155 1.00 60.85 170 LEU A C 1
ATOM 1339 O O . LEU A 1 170 ? 10.478 -23.173 -49.120 1.00 57.95 170 LEU A O 1
ATOM 1344 N N . LEU A 1 171 ? 10.513 -23.537 -46.889 1.00 56.11 171 LEU A N 1
ATOM 1345 C CA . LEU A 1 171 ? 10.781 -22.151 -46.548 1.00 53.36 171 LEU A CA 1
ATOM 1346 C C . LEU A 1 171 ? 12.145 -21.679 -47.068 1.00 54.28 171 LEU A C 1
ATOM 1347 O O . LEU A 1 171 ? 12.324 -20.492 -47.311 1.00 57.23 171 LEU A O 1
ATOM 1352 N N . PHE A 1 172 ? 13.110 -22.583 -47.246 1.00 51.94 172 PHE A N 1
ATOM 1353 C CA . PHE A 1 172 ? 14.385 -22.159 -47.827 1.00 53.73 172 PHE A CA 1
ATOM 1354 C C . PHE A 1 172 ? 14.208 -21.556 -49.214 1.00 55.20 172 PHE A C 1
ATOM 1355 O O . PHE A 1 172 ? 14.935 -20.653 -49.581 1.00 61.02 172 PHE A O 1
ATOM 1363 N N . LEU A 1 173 ? 13.238 -22.050 -49.976 1.00 56.63 173 LEU A N 1
ATOM 1364 C CA . LEU A 1 173 ? 12.948 -21.528 -51.321 1.00 56.75 173 LEU A CA 1
ATOM 1365 C C . LEU A 1 173 ? 12.774 -19.990 -51.388 1.00 56.07 173 LEU A C 1
ATOM 1366 O O . LEU A 1 173 ? 13.127 -19.354 -52.392 1.00 51.34 173 LEU A O 1
ATOM 1371 N N . PHE A 1 174 ? 12.249 -19.398 -50.315 1.00 54.36 174 PHE A N 1
ATOM 1372 C CA . PHE A 1 174 ? 12.144 -17.941 -50.221 1.00 54.10 174 PHE A CA 1
ATOM 1373 C C . PHE A 1 174 ? 13.491 -17.211 -50.345 1.00 53.93 174 PHE A C 1
ATOM 1374 O O . PHE A 1 174 ? 13.520 -16.031 -50.692 1.00 58.75 174 PHE A O 1
ATOM 1382 N N . ALA A 1 175 ? 14.595 -17.915 -50.085 1.00 53.06 175 ALA A N 1
ATOM 1383 C CA . ALA A 1 175 ? 15.945 -17.362 -50.246 1.00 53.29 175 ALA A CA 1
ATOM 1384 C C . ALA A 1 175 ? 16.263 -17.020 -51.681 1.00 57.05 175 ALA A C 1
ATOM 1385 O O . ALA A 1 175 ? 17.274 -16.364 -51.949 1.00 59.46 175 ALA A O 1
ATOM 1387 N N . PHE A 1 176 ? 15.414 -17.482 -52.600 1.00 58.82 176 PHE A N 1
ATOM 1388 C CA . PHE A 1 176 ? 15.570 -17.185 -54.023 1.00 57.26 176 PHE A CA 1
ATOM 1389 C C . PHE A 1 176 ? 14.807 -15.929 -54.421 1.00 58.73 176 PHE A C 1
ATOM 1390 O O . PHE A 1 176 ? 15.125 -15.286 -55.418 1.00 63.30 176 PHE A O 1
ATOM 1398 N N . TYR A 1 177 ? 13.793 -15.582 -53.642 1.00 56.31 177 TYR A N 1
ATOM 1399 C CA . TYR A 1 177 ? 13.017 -14.415 -53.947 1.00 55.65 177 TYR A CA 1
ATOM 1400 C C . TYR A 1 177 ? 13.710 -13.215 -53.326 1.00 58.54 177 TYR A C 1
ATOM 1401 O O . TYR A 1 177 ? 13.735 -13.056 -52.096 1.00 62.69 177 TYR A O 1
ATOM 1410 N N . ASN A 1 178 ? 14.287 -12.387 -54.194 1.00 57.47 178 ASN A N 1
ATOM 1411 C CA . ASN A 1 178 ? 14.995 -11.175 -53.793 1.00 55.33 178 ASN A CA 1
ATOM 1412 C C . ASN A 1 178 ? 14.442 -9.943 -54.515 1.00 53.15 178 ASN A C 1
ATOM 1413 O O . ASN A 1 178 ? 15.066 -9.456 -55.465 1.00 51.89 178 ASN A O 1
ATOM 1418 N N . PRO A 1 179 ? 13.281 -9.422 -54.054 1.00 53.89 179 PRO A N 1
ATOM 1419 C CA . PRO A 1 179 ? 12.583 -8.297 -54.715 1.00 53.42 179 PRO A CA 1
ATOM 1420 C C . PRO A 1 179 ? 13.402 -7.020 -54.696 1.00 56.64 179 PRO A C 1
ATOM 1421 O O . PRO A 1 179 ? 14.089 -6.767 -53.717 1.00 59.50 179 PRO A O 1
ATOM 1425 N N . SER A 1 180 ? 13.315 -6.211 -55.750 1.00 58.65 180 SER A N 1
ATOM 1426 C CA . SER A 1 180 ? 14.066 -4.953 -55.795 1.00 57.97 180 SER A CA 1
ATOM 1427 C C . SER A 1 180 ? 13.630 -3.941 -54.718 1.00 57.98 180 SER A C 1
ATOM 1428 O O . SER A 1 180 ? 14.297 -2.916 -54.498 1.00 61.77 180 SER A O 1
ATOM 1431 N N . ASN A 1 181 ? 12.532 -4.255 -54.035 1.00 56.02 181 ASN A N 1
ATOM 1432 C CA . ASN A 1 181 ? 11.968 -3.401 -52.989 1.00 59.50 181 ASN A CA 1
ATOM 1433 C C . ASN A 1 181 ? 12.461 -3.768 -51.570 1.00 58.03 181 ASN A C 1
ATOM 1434 O O . ASN A 1 181 ? 12.078 -4.802 -51.015 1.00 58.83 181 ASN A O 1
ATOM 1439 N N . LEU A 1 182 ? 13.293 -2.911 -50.979 1.00 55.59 182 LEU A N 1
ATOM 1440 C CA . LEU A 1 182 ? 13.886 -3.220 -49.678 1.00 51.69 182 LEU A CA 1
ATOM 1441 C C . LEU A 1 182 ? 12.871 -3.690 -48.647 1.00 53.00 182 LEU A C 1
ATOM 1442 O O . LEU A 1 182 ? 13.137 -4.652 -47.923 1.00 58.64 182 LEU A O 1
ATOM 1447 N N . ALA A 1 183 ? 11.716 -3.035 -48.571 1.00 49.46 183 ALA A N 1
ATOM 1448 C CA . ALA A 1 183 ? 10.753 -3.401 -47.543 1.00 47.77 183 ALA A CA 1
ATOM 1449 C C . ALA A 1 183 ? 10.215 -4.820 -47.779 1.00 49.38 183 ALA A C 1
ATOM 1450 O O . ALA A 1 183 ? 10.083 -5.623 -46.834 1.00 47.09 183 ALA A O 1
ATOM 1452 N N . LEU A 1 184 ? 9.948 -5.139 -49.044 1.00 48.11 184 LEU A N 1
ATOM 1453 C CA . LEU A 1 184 ? 9.443 -6.454 -49.403 1.00 47.52 184 LEU A CA 1
ATOM 1454 C C . LEU A 1 184 ? 10.502 -7.484 -49.114 1.00 50.42 184 LEU A C 1
ATOM 1455 O O . LEU A 1 184 ? 10.230 -8.508 -48.485 1.00 56.97 184 LEU A O 1
ATOM 1460 N N . ASP A 1 185 ? 11.711 -7.191 -49.580 1.00 51.09 185 ASP A N 1
ATOM 1461 C CA . ASP A 1 185 ? 12.901 -7.980 -49.302 1.00 53.37 185 ASP A CA 1
ATOM 1462 C C . ASP A 1 185 ? 12.957 -8.372 -47.820 1.00 52.57 185 ASP A C 1
ATOM 1463 O O . ASP A 1 185 ? 13.037 -9.561 -47.477 1.00 50.86 185 ASP A O 1
ATOM 1468 N N . LYS A 1 186 ? 12.879 -7.368 -46.951 1.00 49.61 186 LYS A N 1
ATOM 1469 C CA . LYS A 1 186 ? 12.958 -7.589 -45.520 1.00 51.14 186 LYS A CA 1
ATOM 1470 C C . LYS A 1 186 ? 11.809 -8.422 -44.996 1.00 54.53 186 LYS A C 1
ATOM 1471 O O . LYS A 1 186 ? 11.995 -9.248 -44.091 1.00 56.24 186 LYS A O 1
ATOM 1477 N N . MET A 1 187 ? 10.630 -8.234 -45.582 1.00 53.79 187 MET A N 1
ATOM 1478 C CA . MET A 1 187 ? 9.460 -8.968 -45.145 1.00 53.07 187 MET A CA 1
ATOM 1479 C C . MET A 1 187 ? 9.582 -10.458 -45.429 1.00 53.43 187 MET A C 1
ATOM 1480 O O . MET A 1 187 ? 9.300 -11.282 -44.558 1.00 54.71 187 MET A O 1
ATOM 1485 N N . TYR A 1 188 ? 10.014 -10.823 -46.628 1.00 53.70 188 TYR A N 1
ATOM 1486 C CA . TYR A 1 188 ? 10.113 -12.249 -46.925 1.00 56.78 188 TYR A CA 1
ATOM 1487 C C . TYR A 1 188 ? 11.395 -12.874 -46.405 1.00 56.67 188 TYR A C 1
ATOM 1488 O O . TYR A 1 188 ? 11.492 -14.089 -46.275 1.00 59.44 188 TYR A O 1
ATOM 1497 N N . TRP A 1 189 ? 12.365 -12.032 -46.071 1.00 55.73 189 TRP A N 1
ATOM 1498 C CA . TRP A 1 189 ? 13.590 -12.495 -45.436 1.00 52.47 189 TRP A CA 1
ATOM 1499 C C . TRP A 1 189 ? 13.305 -13.207 -44.108 1.00 51.43 189 TRP A C 1
ATOM 1500 O O . TRP A 1 189 ? 13.957 -14.200 -43.774 1.00 48.98 189 TRP A O 1
ATOM 1511 N N . TRP A 1 190 ? 12.314 -12.719 -43.368 1.00 50.77 190 TRP A N 1
ATOM 1512 C CA . TRP A 1 190 ? 11.968 -13.338 -42.098 1.00 47.09 190 TRP A CA 1
ATOM 1513 C C . TRP A 1 190 ? 11.228 -14.649 -42.258 1.00 47.89 190 TRP A C 1
ATOM 1514 O O . TRP A 1 190 ? 11.112 -15.407 -41.292 1.00 46.35 190 TRP A O 1
ATOM 1525 N N . TYR A 1 191 ? 10.748 -14.930 -43.471 1.00 49.23 191 TYR A N 1
ATOM 1526 C CA . TYR A 1 191 ? 10.104 -16.210 -43.743 1.00 51.92 191 TYR A CA 1
ATOM 1527 C C . TYR A 1 191 ? 11.126 -17.298 -43.561 1.00 55.24 191 TYR A C 1
ATOM 1528 O O . TYR A 1 191 ? 10.810 -18.387 -43.062 1.00 57.72 191 TYR A O 1
ATOM 1537 N N . VAL A 1 192 ? 12.353 -16.992 -43.975 1.00 52.83 192 VAL A N 1
ATOM 1538 C CA . VAL A 1 192 ? 13.458 -17.916 -43.830 1.00 50.17 192 VAL A CA 1
ATOM 1539 C C . VAL A 1 192 ? 13.906 -17.952 -42.375 1.00 50.39 192 VAL A C 1
ATOM 1540 O O . VAL A 1 192 ? 13.784 -18.976 -41.730 1.00 53.77 192 VAL A O 1
ATOM 1544 N N . VAL A 1 193 ? 14.377 -16.822 -41.855 1.00 50.83 193 VAL A N 1
ATOM 1545 C CA . VAL A 1 193 ? 15.074 -16.782 -40.567 1.00 47.94 193 VAL A CA 1
ATOM 1546 C C . VAL A 1 193 ? 14.158 -17.126 -39.404 1.00 49.50 193 VAL A C 1
ATOM 1547 O O . VAL A 1 193 ? 14.449 -18.043 -38.646 1.00 53.52 193 VAL A O 1
ATOM 1551 N N . HIS A 1 194 ? 13.046 -16.411 -39.277 1.00 50.68 194 HIS A N 1
ATOM 1552 C CA . HIS A 1 194 ? 12.159 -16.582 -38.128 1.00 50.49 194 HIS A CA 1
ATOM 1553 C C . HIS A 1 194 ? 11.280 -17.849 -38.211 1.00 53.94 194 HIS A C 1
ATOM 1554 O O . HIS A 1 194 ? 11.149 -18.569 -37.218 1.00 55.18 194 HIS A O 1
ATOM 1561 N N . LEU A 1 195 ? 10.697 -18.142 -39.376 1.00 53.19 195 LEU A N 1
ATOM 1562 C CA . LEU A 1 195 ? 9.864 -19.345 -39.507 1.00 53.69 195 LEU A CA 1
ATOM 1563 C C . LEU A 1 195 ? 10.709 -20.625 -39.579 1.00 57.46 195 LEU A C 1
ATOM 1564 O O . LEU A 1 195 ? 10.185 -21.760 -39.552 1.00 58.71 195 LEU A O 1
ATOM 1569 N N . TRP A 1 196 ? 12.019 -20.438 -39.678 1.00 53.42 196 TRP A N 1
ATOM 1570 C CA . TRP A 1 196 ? 12.931 -21.513 -39.390 1.00 49.28 196 TRP A CA 1
ATOM 1571 C C . TRP A 1 196 ? 12.999 -21.593 -37.881 1.00 47.44 196 TRP A C 1
ATOM 1572 O O . TRP A 1 196 ? 12.368 -22.434 -37.264 1.00 45.06 196 TRP A O 1
ATOM 1583 N N . VAL A 1 197 ? 13.729 -20.665 -37.291 1.00 46.74 197 VAL A N 1
ATOM 1584 C CA . VAL A 1 197 ? 14.143 -20.777 -35.903 1.00 49.27 197 VAL A CA 1
ATOM 1585 C C . VAL A 1 197 ? 12.991 -20.896 -34.882 1.00 50.06 197 VAL A C 1
ATOM 1586 O O . VAL A 1 197 ? 13.108 -21.628 -33.901 1.00 51.81 197 VAL A O 1
ATOM 1590 N N . GLU A 1 198 ? 11.886 -20.197 -35.121 1.00 52.52 198 GLU A N 1
ATOM 1591 C CA . GLU A 1 198 ? 10.747 -20.195 -34.199 1.00 53.63 198 GLU A CA 1
ATOM 1592 C C . GLU A 1 198 ? 9.553 -20.963 -34.771 1.00 56.23 198 GLU A C 1
ATOM 1593 O O . GLU A 1 198 ? 8.490 -21.014 -34.158 1.00 61.46 198 GLU A O 1
ATOM 1599 N N . GLY A 1 199 ? 9.727 -21.543 -35.955 1.00 52.15 199 GLY A N 1
ATOM 1600 C CA . GLY A 1 199 ? 8.665 -22.260 -36.614 1.00 47.10 199 GLY A CA 1
ATOM 1601 C C . GLY A 1 199 ? 9.049 -23.696 -36.838 1.00 45.99 199 GLY A C 1
ATOM 1602 O O . GLY A 1 199 ? 8.977 -24.519 -35.921 1.00 46.17 199 GLY A O 1
ATOM 1603 N N . THR A 1 200 ? 9.464 -23.996 -38.063 1.00 44.48 200 THR A N 1
ATOM 1604 C CA . THR A 1 200 ? 9.892 -25.344 -38.419 1.00 46.72 200 THR A CA 1
ATOM 1605 C C . THR A 1 200 ? 10.951 -25.948 -37.479 1.00 47.33 200 THR A C 1
ATOM 1606 O O . THR A 1 200 ? 10.744 -27.035 -36.941 1.00 50.77 200 THR A O 1
ATOM 1610 N N . TRP A 1 201 ? 12.055 -25.236 -37.251 1.00 48.87 201 TRP A N 1
ATOM 1611 C CA . TRP A 1 201 ? 13.143 -25.728 -36.377 1.00 49.60 201 TRP A CA 1
ATOM 1612 C C . TRP A 1 201 ? 12.666 -26.068 -34.985 1.00 50.47 201 TRP A C 1
ATOM 1613 O O . TRP A 1 201 ? 13.251 -26.934 -34.341 1.00 54.40 201 TRP A O 1
ATOM 1624 N N . GLU A 1 202 ? 11.613 -25.392 -34.523 1.00 51.75 202 GLU A N 1
ATOM 1625 C CA . GLU A 1 202 ? 11.038 -25.679 -33.211 1.00 53.51 202 GLU A CA 1
ATOM 1626 C C . GLU A 1 202 ? 10.405 -27.048 -33.179 1.00 55.08 202 GLU A C 1
ATOM 1627 O O . GLU A 1 202 ? 10.498 -27.739 -32.162 1.00 58.00 202 GLU A O 1
ATOM 1633 N N . LEU A 1 203 ? 9.780 -27.453 -34.285 1.00 52.81 203 LEU A N 1
ATOM 1634 C CA . LEU A 1 203 ? 9.235 -28.805 -34.378 1.00 52.75 203 LEU A CA 1
ATOM 1635 C C . LEU A 1 203 ? 10.373 -29.811 -34.217 1.00 55.02 203 LEU A C 1
ATOM 1636 O O . LEU A 1 203 ? 10.306 -30.731 -33.386 1.00 56.42 203 LEU A O 1
ATOM 1641 N N . VAL A 1 204 ? 11.437 -29.595 -34.990 1.00 54.65 204 VAL A N 1
ATOM 1642 C CA . VAL A 1 204 ? 12.615 -30.463 -34.974 1.00 48.71 204 VAL A CA 1
ATOM 1643 C C . VAL A 1 204 ? 13.238 -30.508 -33.570 1.00 45.79 204 VAL A C 1
ATOM 1644 O O . VAL A 1 204 ? 13.576 -31.568 -33.066 1.00 44.51 204 VAL A O 1
ATOM 1648 N N . MET A 1 205 ? 13.342 -29.363 -32.918 1.00 43.88 205 MET A N 1
ATOM 1649 C CA . MET A 1 205 ? 13.868 -29.347 -31.572 1.00 44.96 205 MET A CA 1
ATOM 1650 C C . MET A 1 205 ? 13.024 -30.171 -30.612 1.00 49.39 205 MET A C 1
ATOM 1651 O O . MET A 1 205 ? 13.556 -30.905 -29.784 1.00 49.07 205 MET A O 1
ATOM 1656 N N . ALA A 1 206 ? 11.704 -30.036 -30.720 1.00 55.98 206 ALA A N 1
ATOM 1657 C CA . ALA A 1 206 ? 10.792 -30.682 -29.785 1.00 56.05 206 ALA A CA 1
ATOM 1658 C C . ALA A 1 206 ? 10.694 -32.180 -30.030 1.00 56.51 206 ALA A C 1
ATOM 1659 O O . ALA A 1 206 ? 10.660 -32.956 -29.067 1.00 58.60 206 ALA A O 1
ATOM 1661 N N . SER A 1 207 ? 10.658 -32.580 -31.304 1.00 51.40 207 SER A N 1
ATOM 1662 C CA . SER A 1 207 ? 10.535 -33.989 -31.649 1.00 50.81 207 SER A CA 1
ATOM 1663 C C . SER A 1 207 ? 11.804 -34.783 -31.334 1.00 54.48 207 SER A C 1
ATOM 1664 O O . SER A 1 207 ? 11.725 -35.974 -31.007 1.00 59.55 207 SER A O 1
ATOM 1667 N N . VAL A 1 208 ? 12.964 -34.128 -31.431 1.00 50.90 208 VAL A N 1
ATOM 1668 C CA . VAL A 1 208 ? 14.241 -34.779 -31.136 1.00 47.95 208 VAL A CA 1
ATOM 1669 C C . VAL A 1 208 ? 14.403 -34.807 -29.625 1.00 48.46 208 VAL A C 1
ATOM 1670 O O . VAL A 1 208 ? 14.900 -35.783 -29.059 1.00 49.49 208 VAL A O 1
ATOM 1674 N N . LEU A 1 209 ? 13.946 -33.748 -28.968 1.00 48.03 209 LEU A N 1
ATOM 1675 C CA . LEU A 1 209 ? 13.980 -33.704 -27.515 1.00 48.23 209 LEU A CA 1
ATOM 1676 C C . LEU A 1 209 ? 13.019 -34.747 -26.935 1.00 52.43 209 LEU A C 1
ATOM 1677 O O . LEU A 1 209 ? 13.273 -35.304 -25.858 1.00 52.89 209 LEU A O 1
ATOM 1682 N N . ALA A 1 210 ? 11.932 -35.016 -27.665 1.00 53.65 210 ALA A N 1
ATOM 1683 C CA . ALA A 1 210 ? 10.990 -36.063 -27.314 1.00 53.73 210 ALA A CA 1
ATOM 1684 C C . ALA A 1 210 ? 11.744 -37.383 -27.308 1.00 58.69 210 ALA A C 1
ATOM 1685 O O . ALA A 1 210 ? 11.920 -38.023 -26.259 1.00 62.57 210 ALA A O 1
ATOM 1687 N N . PHE A 1 211 ? 12.223 -37.759 -28.490 1.00 58.29 211 PHE A N 1
ATOM 1688 C CA . PHE A 1 211 ? 13.032 -38.962 -28.678 1.00 55.64 211 PHE A CA 1
ATOM 1689 C C . PHE A 1 211 ? 14.159 -39.124 -27.660 1.00 51.15 211 PHE A C 1
ATOM 1690 O O . PHE A 1 211 ? 14.404 -40.217 -27.167 1.00 50.14 211 PHE A O 1
ATOM 1698 N N . LEU A 1 212 ? 14.860 -38.045 -27.363 1.00 51.15 212 LEU A N 1
ATOM 1699 C CA . LEU A 1 212 ? 15.878 -38.108 -26.327 1.00 57.33 212 LEU A CA 1
ATOM 1700 C C . LEU A 1 212 ? 15.283 -38.573 -24.998 1.00 54.96 212 LEU A C 1
ATOM 1701 O O . LEU A 1 212 ? 15.582 -39.676 -24.545 1.00 54.26 212 LEU A O 1
ATOM 1706 N N . MET A 1 213 ? 14.436 -37.739 -24.395 1.00 53.97 213 MET A N 1
ATOM 1707 C CA . MET A 1 213 ? 13.790 -38.072 -23.129 1.00 53.01 213 MET A CA 1
ATOM 1708 C C . MET A 1 213 ? 13.196 -39.473 -23.147 1.00 54.42 213 MET A C 1
ATOM 1709 O O . MET A 1 213 ? 13.386 -40.257 -22.199 1.00 54.66 213 MET A O 1
ATOM 1714 N N . LEU A 1 214 ? 12.517 -39.807 -24.240 1.00 49.67 214 LEU A N 1
ATOM 1715 C CA . LEU A 1 214 ? 12.047 -41.162 -24.407 1.00 51.71 214 LEU A CA 1
ATOM 1716 C C . LEU A 1 214 ? 13.110 -42.211 -24.006 1.00 57.63 214 LEU A C 1
ATOM 1717 O O . LEU A 1 214 ? 12.839 -43.086 -23.158 1.00 62.45 214 LEU A O 1
ATOM 1722 N N . LYS A 1 215 ? 14.312 -42.100 -24.585 1.00 57.72 215 LYS A N 1
ATOM 1723 C CA . LYS A 1 215 ? 15.367 -43.106 -24.393 1.00 52.50 215 LYS A CA 1
ATOM 1724 C C . LYS A 1 215 ? 16.129 -42.986 -23.082 1.00 52.77 215 LYS A C 1
ATOM 1725 O O . LYS A 1 215 ? 16.486 -43.996 -22.493 1.00 55.85 215 LYS A O 1
ATOM 1731 N N . LEU A 1 216 ? 16.357 -41.769 -22.609 1.00 56.22 216 LEU A N 1
ATOM 1732 C CA . LEU A 1 216 ? 17.147 -41.574 -21.387 1.00 62.81 216 LEU A CA 1
ATOM 1733 C C . LEU A 1 216 ? 16.363 -41.812 -20.084 1.00 66.52 216 LEU A C 1
ATOM 1734 O O . LEU A 1 216 ? 16.959 -42.130 -19.043 1.00 63.99 216 LEU A O 1
ATOM 1739 N N . THR A 1 217 ? 15.036 -41.679 -20.142 1.00 69.67 217 THR A N 1
ATOM 1740 C CA . THR A 1 217 ? 14.202 -41.762 -18.926 1.00 69.70 217 THR A CA 1
ATOM 1741 C C . THR A 1 217 ? 13.322 -43.009 -18.879 1.00 70.79 217 THR A C 1
ATOM 1742 O O . THR A 1 217 ? 12.982 -43.498 -17.800 1.00 75.83 217 THR A O 1
ATOM 1746 N N . GLY A 1 218 ? 12.921 -43.501 -20.044 1.00 68.08 218 GLY A N 1
ATOM 1747 C CA . GLY A 1 218 ? 12.158 -44.737 -20.095 1.00 72.04 218 GLY A CA 1
ATOM 1748 C C . GLY A 1 218 ? 10.676 -44.584 -19.808 1.00 72.34 218 GLY A C 1
ATOM 1749 O O . GLY A 1 218 ? 9.960 -45.577 -19.689 1.00 76.13 218 GLY A O 1
ATOM 1750 N N . VAL A 1 219 ? 10.217 -43.343 -19.697 1.00 68.00 219 VAL A N 1
ATOM 1751 C CA . VAL A 1 219 ? 8.792 -43.029 -19.713 1.00 64.53 219 VAL A CA 1
ATOM 1752 C C . VAL A 1 219 ? 8.207 -43.500 -21.058 1.00 69.41 219 VAL A C 1
ATOM 1753 O O . VAL A 1 219 ? 8.940 -43.605 -22.050 1.00 75.34 219 VAL A O 1
ATOM 1757 N N . ASP A 1 220 ? 6.913 -43.816 -21.103 1.00 66.77 220 ASP A N 1
ATOM 1758 C CA . ASP A 1 220 ? 6.381 -44.475 -22.295 1.00 68.56 220 ASP A CA 1
ATOM 1759 C C . ASP A 1 220 ? 5.755 -43.549 -23.329 1.00 63.83 220 ASP A C 1
ATOM 1760 O O . ASP A 1 220 ? 5.162 -42.524 -22.996 1.00 60.38 220 ASP A O 1
ATOM 1765 N N . ARG A 1 221 ? 5.921 -43.946 -24.589 1.00 62.19 221 ARG A N 1
ATOM 1766 C CA . ARG A 1 221 ? 5.357 -43.279 -25.757 1.00 66.20 221 ARG A CA 1
ATOM 1767 C C . ARG A 1 221 ? 4.227 -42.300 -25.457 1.00 77.13 221 ARG A C 1
ATOM 1768 O O . ARG A 1 221 ? 4.334 -41.111 -25.762 1.00 84.91 221 ARG A O 1
ATOM 1776 N N . GLU A 1 222 ? 3.155 -42.803 -24.847 1.00 84.70 222 GLU A N 1
ATOM 1777 C CA . GLU A 1 222 ? 1.919 -42.042 -24.707 1.00 87.19 222 GLU A CA 1
ATOM 1778 C C . GLU A 1 222 ? 2.062 -40.791 -23.848 1.00 82.80 222 GLU A C 1
ATOM 1779 O O . GLU A 1 222 ? 1.431 -39.778 -24.134 1.00 80.40 222 GLU A O 1
ATOM 1785 N N . ILE A 1 223 ? 2.893 -40.856 -22.813 1.00 78.20 223 ILE A N 1
ATOM 1786 C CA . ILE A 1 223 ? 3.198 -39.666 -22.015 1.00 81.40 223 ILE A CA 1
ATOM 1787 C C . ILE A 1 223 ? 4.096 -38.683 -22.793 1.00 86.39 223 ILE A C 1
ATOM 1788 O O . ILE A 1 223 ? 3.848 -37.467 -22.784 1.00 87.29 223 ILE A O 1
ATOM 1793 N N . ILE A 1 224 ? 5.123 -39.216 -23.464 1.00 81.86 224 ILE A N 1
ATOM 1794 C CA . ILE A 1 224 ? 6.049 -38.421 -24.283 1.00 74.35 224 ILE A CA 1
ATOM 1795 C C . ILE A 1 224 ? 5.320 -37.779 -25.479 1.00 77.27 224 ILE A C 1
ATOM 1796 O O . ILE A 1 224 ? 5.468 -36.579 -25.737 1.00 84.69 224 ILE A O 1
ATOM 1801 N N . GLU A 1 225 ? 4.521 -38.562 -26.193 1.00 68.55 225 GLU A N 1
ATOM 1802 C CA . GLU A 1 225 ? 3.918 -38.070 -27.421 1.00 73.72 225 GLU A CA 1
ATOM 1803 C C . GLU A 1 225 ? 2.710 -37.155 -27.187 1.00 76.14 225 GLU A C 1
ATOM 1804 O O . GLU A 1 225 ? 2.301 -36.404 -28.087 1.00 74.05 225 GLU A O 1
ATOM 1810 N N . LYS A 1 226 ? 2.140 -37.209 -25.986 1.00 73.72 226 LYS A N 1
ATOM 1811 C CA . LYS A 1 226 ? 1.083 -36.267 -25.645 1.00 76.39 226 LYS A CA 1
ATOM 1812 C C . LYS A 1 226 ? 1.764 -34.919 -25.563 1.00 74.71 226 LYS A C 1
ATOM 1813 O O . LYS A 1 226 ? 1.567 -34.067 -26.433 1.00 72.00 226 LYS A O 1
ATOM 1819 N N . TRP A 1 227 ? 2.593 -34.763 -24.528 1.00 72.67 227 TRP A N 1
ATOM 1820 C CA . TRP A 1 227 ? 3.424 -33.585 -24.328 1.00 70.34 227 TRP A CA 1
ATOM 1821 C C . TRP A 1 227 ? 4.031 -33.073 -25.632 1.00 71.88 227 TRP A C 1
ATOM 1822 O O . TRP A 1 227 ? 4.180 -31.860 -25.804 1.00 74.91 227 TRP A O 1
ATOM 1833 N N . LEU A 1 228 ? 4.415 -33.985 -26.531 1.00 67.25 228 LEU A N 1
ATOM 1834 C CA . LEU A 1 228 ? 4.996 -33.567 -27.805 1.00 64.02 228 LEU A CA 1
ATOM 1835 C C . LEU A 1 228 ? 4.015 -32.661 -28.559 1.00 61.54 228 LEU A C 1
ATOM 1836 O O . LEU A 1 228 ? 4.276 -31.462 -28.696 1.00 62.05 228 LEU A O 1
ATOM 1841 N N . TYR A 1 229 ? 2.886 -33.229 -28.996 1.00 60.65 229 TYR A N 1
ATOM 1842 C CA . TYR A 1 229 ? 1.813 -32.489 -29.692 1.00 57.86 229 TYR A CA 1
ATOM 1843 C C . TYR A 1 229 ? 1.307 -31.215 -28.986 1.00 59.51 229 TYR A C 1
ATOM 1844 O O . TYR A 1 229 ? 0.949 -30.248 -29.652 1.00 63.55 229 TYR A O 1
ATOM 1853 N N . LEU A 1 230 ? 1.272 -31.212 -27.656 1.00 59.52 230 LEU A N 1
ATOM 1854 C CA . LEU A 1 230 ? 0.939 -30.001 -26.900 1.00 62.64 230 LEU A CA 1
ATOM 1855 C C . LEU A 1 230 ? 1.967 -28.898 -27.059 1.00 66.21 230 LEU A C 1
ATOM 1856 O O . LEU A 1 230 ? 1.622 -27.733 -27.262 1.00 68.34 230 LEU A O 1
ATOM 1861 N N . ILE A 1 231 ? 3.233 -29.280 -26.943 1.00 69.97 231 ILE A N 1
ATOM 1862 C CA . ILE A 1 231 ? 4.339 -28.351 -27.028 1.00 65.06 231 ILE A CA 1
ATOM 1863 C C . ILE A 1 231 ? 4.389 -27.717 -28.413 1.00 63.75 231 ILE A C 1
ATOM 1864 O O . ILE A 1 231 ? 4.426 -26.490 -28.535 1.00 64.08 231 ILE A O 1
ATOM 1869 N N . VAL A 1 232 ? 4.331 -28.543 -29.451 1.00 59.28 232 VAL A N 1
ATOM 1870 C CA . VAL A 1 232 ? 4.369 -28.021 -30.812 1.00 57.04 232 VAL A CA 1
ATOM 1871 C C . VAL A 1 232 ? 3.091 -27.304 -31.242 1.00 60.21 232 VAL A C 1
ATOM 1872 O O . VAL A 1 232 ? 3.094 -26.551 -32.214 1.00 65.78 232 VAL A O 1
ATOM 1876 N N . ALA A 1 233 ? 1.998 -27.532 -30.524 1.00 60.44 233 ALA A N 1
ATOM 1877 C CA . ALA A 1 233 ? 0.810 -26.730 -30.744 1.00 58.92 233 ALA A CA 1
ATOM 1878 C C . ALA A 1 233 ? 1.101 -25.320 -30.276 1.00 58.47 233 ALA A C 1
ATOM 1879 O O . ALA A 1 233 ? 1.037 -24.381 -31.065 1.00 58.32 233 ALA A O 1
ATOM 1881 N N . THR A 1 234 ? 1.453 -25.173 -29.001 1.00 57.06 234 THR A N 1
ATOM 1882 C CA . THR A 1 234 ? 1.693 -23.847 -28.451 1.00 61.13 234 THR A CA 1
ATOM 1883 C C . THR A 1 234 ? 2.749 -23.085 -29.266 1.00 65.49 234 THR A C 1
ATOM 1884 O O . THR A 1 234 ? 2.636 -21.872 -29.440 1.00 69.68 234 THR A O 1
ATOM 1888 N N . ALA A 1 235 ? 3.751 -23.804 -29.777 1.00 66.73 235 ALA A N 1
ATOM 1889 C CA . ALA A 1 235 ? 4.799 -23.215 -30.614 1.00 64.63 235 ALA A CA 1
ATOM 1890 C C . ALA A 1 235 ? 4.278 -22.566 -31.896 1.00 66.64 235 ALA A C 1
ATOM 1891 O O . ALA A 1 235 ? 4.581 -21.408 -32.161 1.00 70.27 235 ALA A O 1
ATOM 1893 N N . LEU A 1 236 ? 3.504 -23.314 -32.679 1.00 64.79 236 LEU A N 1
ATOM 1894 C CA . LEU A 1 236 ? 2.930 -22.809 -33.935 1.00 64.96 236 LEU A CA 1
ATOM 1895 C C . LEU A 1 236 ? 1.808 -21.769 -33.783 1.00 68.58 236 LEU A C 1
ATOM 1896 O O . LEU A 1 236 ? 1.607 -20.929 -34.680 1.00 69.53 236 LEU A O 1
ATOM 1901 N N . PHE A 1 237 ? 1.086 -21.838 -32.660 1.00 68.02 237 PHE A N 1
ATOM 1902 C CA . PHE A 1 237 ? 0.027 -20.878 -32.328 1.00 66.07 237 PHE A CA 1
ATOM 1903 C C . PHE A 1 237 ? 0.642 -19.502 -32.075 1.00 65.68 237 PHE A C 1
ATOM 1904 O O . PHE A 1 237 ? 0.192 -18.484 -32.630 1.00 60.30 237 PHE A O 1
ATOM 1912 N N . SER A 1 238 ? 1.704 -19.503 -31.265 1.00 65.39 238 SER A N 1
ATOM 1913 C CA . SER A 1 238 ? 2.473 -18.301 -30.943 1.00 66.32 238 SER A CA 1
ATOM 1914 C C . SER A 1 238 ? 3.542 -17.948 -31.988 1.00 65.19 238 SER A C 1
ATOM 1915 O O . SER A 1 238 ? 3.777 -16.779 -32.266 1.00 69.27 238 SER A O 1
ATOM 1918 N N . GLY A 1 239 ? 4.191 -18.948 -32.561 1.00 63.87 239 GLY A N 1
ATOM 1919 C CA . GLY A 1 239 ? 5.272 -18.691 -33.500 1.00 62.82 239 GLY A CA 1
ATOM 1920 C C . GLY A 1 239 ? 4.889 -18.008 -34.805 1.00 61.39 239 GLY A C 1
ATOM 1921 O O . GLY A 1 239 ? 5.567 -17.072 -35.229 1.00 65.46 239 GLY A O 1
ATOM 1922 N N . ILE A 1 240 ? 3.826 -18.469 -35.461 1.00 59.17 240 ILE A N 1
ATOM 1923 C CA . ILE A 1 240 ? 3.535 -17.982 -36.815 1.00 58.50 240 ILE A CA 1
ATOM 1924 C C . ILE A 1 240 ? 3.098 -16.513 -36.815 1.00 59.96 240 ILE A C 1
ATOM 1925 O O . ILE A 1 240 ? 3.638 -15.715 -37.558 1.00 62.46 240 ILE A O 1
ATOM 1930 N N . LEU A 1 241 ? 2.139 -16.146 -35.974 1.00 63.82 241 LEU A N 1
ATOM 1931 C CA . LEU A 1 241 ? 1.721 -14.749 -35.923 1.00 62.05 241 LEU A CA 1
ATOM 1932 C C . LEU A 1 241 ? 2.786 -13.910 -35.258 1.00 62.18 241 LEU A C 1
ATOM 1933 O O . LEU A 1 241 ? 2.916 -12.732 -35.563 1.00 75.20 241 LEU A O 1
ATOM 1938 N N . GLY A 1 242 ? 3.549 -14.526 -34.359 1.00 59.40 242 GLY A N 1
ATOM 1939 C CA . GLY A 1 242 ? 4.643 -13.861 -33.649 1.00 52.26 242 GLY A CA 1
ATOM 1940 C C . GLY A 1 242 ? 5.750 -13.392 -34.576 1.00 50.62 242 GLY A C 1
ATOM 1941 O O . GLY A 1 242 ? 6.629 -12.643 -34.149 1.00 51.84 242 GLY A O 1
ATOM 1942 N N . THR A 1 243 ? 5.699 -13.812 -35.845 1.00 45.69 243 THR A N 1
ATOM 1943 C CA . THR A 1 243 ? 6.612 -13.305 -36.876 1.00 46.44 243 THR A CA 1
ATOM 1944 C C . THR A 1 243 ? 6.589 -11.786 -36.896 1.00 45.11 243 THR A C 1
ATOM 1945 O O . THR A 1 243 ? 7.581 -11.144 -37.216 1.00 46.49 243 THR A O 1
ATOM 1949 N N . GLY A 1 244 ? 5.447 -11.229 -36.518 1.00 43.59 244 GLY A N 1
ATOM 1950 C CA . GLY A 1 244 ? 5.255 -9.801 -36.385 1.00 42.60 244 GLY A CA 1
ATOM 1951 C C . GLY A 1 244 ? 6.225 -9.028 -35.514 1.00 44.06 244 GLY A C 1
ATOM 1952 O O . GLY A 1 244 ? 6.318 -7.819 -35.679 1.00 45.60 244 GLY A O 1
ATOM 1953 N N . HIS A 1 245 ? 6.936 -9.678 -34.587 1.00 45.22 245 HIS A N 1
ATOM 1954 C CA . HIS A 1 245 ? 7.992 -8.963 -33.829 1.00 50.11 245 HIS A CA 1
ATOM 1955 C C . HIS A 1 245 ? 9.188 -8.500 -34.706 1.00 51.30 245 HIS A C 1
ATOM 1956 O O . HIS A 1 245 ? 9.951 -7.607 -34.315 1.00 50.22 245 HIS A O 1
ATOM 1963 N N . HIS A 1 246 ? 9.323 -9.101 -35.891 1.00 52.84 246 HIS A N 1
ATOM 1964 C CA . HIS A 1 246 ? 10.318 -8.699 -36.889 1.00 53.77 246 HIS A CA 1
ATOM 1965 C C . HIS A 1 246 ? 9.715 -7.703 -37.892 1.00 56.17 246 HIS A C 1
ATOM 1966 O O . HIS A 1 246 ? 10.436 -7.131 -38.725 1.00 59.75 246 HIS A O 1
ATOM 1973 N N . TYR A 1 247 ? 8.404 -7.480 -37.775 1.00 55.26 247 TYR A N 1
ATOM 1974 C CA . TYR A 1 247 ? 7.664 -6.576 -38.657 1.00 54.13 247 TYR A CA 1
ATOM 1975 C C . TYR A 1 247 ? 7.266 -5.232 -38.030 1.00 53.06 247 TYR A C 1
ATOM 1976 O O . TYR A 1 247 ? 6.292 -4.635 -38.464 1.00 55.41 247 TYR A O 1
ATOM 1985 N N . PHE A 1 248 ? 7.999 -4.756 -37.025 1.00 50.54 248 PHE A N 1
ATOM 1986 C CA . PHE A 1 248 ? 7.709 -3.442 -36.422 1.00 49.67 248 PHE A CA 1
ATOM 1987 C C . PHE A 1 248 ? 8.228 -2.259 -37.260 1.00 51.55 248 PHE A C 1
ATOM 1988 O O . PHE A 1 248 ? 7.503 -1.314 -37.531 1.00 54.35 248 PHE A O 1
ATOM 1996 N N . TRP A 1 249 ? 9.496 -2.311 -37.647 1.00 53.02 249 TRP A N 1
ATOM 1997 C CA . TRP A 1 249 ? 10.184 -1.134 -38.164 1.00 51.47 249 TRP A CA 1
ATOM 1998 C C . TRP A 1 249 ? 10.717 -1.288 -39.587 1.00 47.45 249 TRP A C 1
ATOM 1999 O O . TRP A 1 249 ? 11.621 -0.570 -39.977 1.00 45.30 249 TRP A O 1
ATOM 2010 N N . ILE A 1 250 ? 10.152 -2.202 -40.371 1.00 46.63 250 ILE A N 1
ATOM 2011 C CA . ILE A 1 250 ? 10.683 -2.466 -41.713 1.00 44.51 250 ILE A CA 1
ATOM 2012 C C . ILE A 1 250 ? 9.841 -1.916 -42.875 1.00 44.90 250 ILE A C 1
ATOM 2013 O O . ILE A 1 250 ? 10.213 -2.070 -44.049 1.00 42.01 250 ILE A O 1
ATOM 2018 N N . GLY A 1 251 ? 8.713 -1.284 -42.544 1.00 46.42 251 GLY A N 1
ATOM 2019 C CA . GLY A 1 251 ? 7.789 -0.740 -43.545 1.00 46.75 251 GLY A CA 1
ATOM 2020 C C . GLY A 1 251 ? 6.519 -1.560 -43.731 1.00 50.40 251 GLY A C 1
ATOM 2021 O O . GLY A 1 251 ? 5.691 -1.255 -44.603 1.00 52.02 251 GLY A O 1
ATOM 2022 N N . THR A 1 252 ? 6.372 -2.611 -42.925 1.00 47.99 252 THR A N 1
ATOM 2023 C CA . THR A 1 252 ? 5.117 -3.326 -42.823 1.00 47.79 252 THR A CA 1
ATOM 2024 C C . THR A 1 252 ? 4.124 -2.425 -42.072 1.00 49.36 252 THR A C 1
ATOM 2025 O O . THR A 1 252 ? 4.548 -1.444 -41.442 1.00 48.82 252 THR A O 1
ATOM 2029 N N . PRO A 1 253 ? 2.805 -2.739 -42.146 1.00 50.63 253 PRO A N 1
ATOM 2030 C CA . PRO A 1 253 ? 1.733 -1.959 -41.510 1.00 48.69 253 PRO A CA 1
ATOM 2031 C C . PRO A 1 253 ? 1.884 -1.841 -40.006 1.00 52.40 253 PRO A C 1
ATOM 2032 O O . PRO A 1 253 ? 2.556 -2.668 -39.382 1.00 60.67 253 PRO A O 1
ATOM 2036 N N . GLY A 1 254 ? 1.256 -0.823 -39.422 1.00 54.68 254 GLY A N 1
ATOM 2037 C CA . GLY A 1 254 ? 1.334 -0.596 -37.972 1.00 55.79 254 GLY A CA 1
ATOM 2038 C C . GLY A 1 254 ? 0.706 -1.679 -37.108 1.00 56.28 254 GLY A C 1
ATOM 2039 O O . GLY A 1 254 ? 1.054 -1.834 -35.931 1.00 52.49 254 GLY A O 1
ATOM 2040 N N . TYR A 1 255 ? -0.215 -2.441 -37.700 1.00 60.29 255 TYR A N 1
ATOM 2041 C CA . TYR A 1 255 ? -0.999 -3.396 -36.937 1.00 58.44 255 TYR A CA 1
ATOM 2042 C C . TYR A 1 255 ? -0.151 -4.499 -36.357 1.00 63.27 255 TYR A C 1
ATOM 2043 O O . TYR A 1 255 ? -0.486 -5.06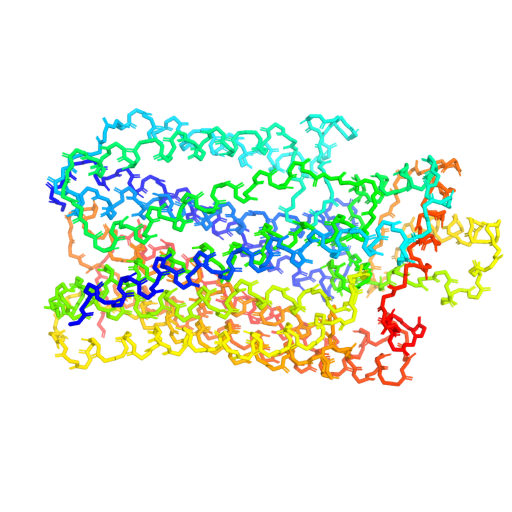2 -35.305 1.00 70.47 255 TYR A O 1
ATOM 2052 N N . TRP A 1 256 ? 0.966 -4.781 -37.025 1.00 61.67 256 TRP A N 1
ATOM 2053 C CA . TRP A 1 256 ? 1.913 -5.782 -36.546 1.00 57.20 256 TRP A CA 1
ATOM 2054 C C . TRP A 1 256 ? 2.471 -5.454 -35.152 1.00 59.13 256 TRP A C 1
ATOM 2055 O O . TRP A 1 256 ? 2.859 -6.359 -34.413 1.00 64.30 256 TRP A O 1
ATOM 2066 N N . GLN A 1 257 ? 2.505 -4.177 -34.784 1.00 58.53 257 GLN A N 1
ATOM 2067 C CA . GLN A 1 257 ? 2.905 -3.812 -33.423 1.00 63.88 257 GLN A CA 1
ATOM 2068 C C . GLN A 1 257 ? 2.032 -4.477 -32.358 1.00 64.66 257 GLN A C 1
ATOM 2069 O O . GLN A 1 257 ? 2.504 -4.749 -31.253 1.00 67.13 257 GLN A O 1
ATOM 2075 N N . TRP A 1 258 ? 0.766 -4.722 -32.687 1.00 60.83 258 TRP A N 1
ATOM 2076 C CA . TRP A 1 258 ? -0.138 -5.375 -31.759 1.00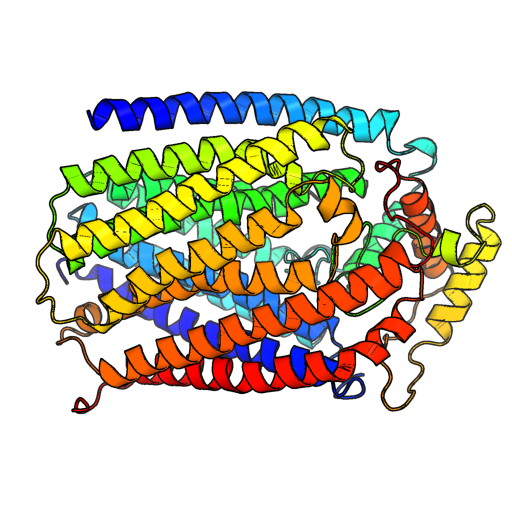 62.45 258 TRP A CA 1
ATOM 2077 C C . TRP A 1 258 ? -0.062 -6.896 -31.910 1.00 62.87 258 TRP A C 1
ATOM 2078 O O . TRP A 1 258 ? 0.282 -7.606 -30.946 1.00 59.33 258 TRP A O 1
ATOM 2089 N N . ILE A 1 259 ? -0.384 -7.389 -33.110 1.00 60.83 259 ILE A N 1
ATOM 2090 C CA . ILE A 1 259 ? -0.371 -8.820 -33.380 1.00 62.63 259 ILE A CA 1
ATOM 2091 C C . ILE A 1 259 ? 0.955 -9.373 -32.915 1.00 68.76 259 ILE A C 1
ATOM 2092 O O . ILE A 1 259 ? 1.007 -10.287 -32.087 1.00 79.80 259 ILE A O 1
ATOM 2097 N N . GLY A 1 260 ? 2.020 -8.782 -33.448 1.00 65.26 260 GLY A N 1
ATOM 2098 C CA . GLY A 1 260 ? 3.364 -9.245 -33.221 1.00 62.34 260 GLY A CA 1
ATOM 2099 C C . GLY A 1 260 ? 3.725 -9.214 -31.766 1.00 63.21 260 GLY A C 1
ATOM 2100 O O . GLY A 1 260 ? 4.210 -10.203 -31.229 1.00 67.79 260 GLY A O 1
ATOM 2101 N N . SER A 1 261 ? 3.475 -8.086 -31.115 1.00 64.54 261 SER A N 1
ATOM 2102 C CA . SER A 1 261 ? 3.849 -7.939 -29.704 1.00 66.24 261 SER A CA 1
ATOM 2103 C C . SER A 1 261 ? 3.125 -8.923 -28.768 1.00 67.43 261 SER A C 1
ATOM 2104 O O . SER A 1 261 ? 3.704 -9.372 -27.769 1.00 65.75 261 SER A O 1
ATOM 2107 N N . ILE A 1 262 ? 1.881 -9.272 -29.112 1.00 69.37 262 ILE A N 1
ATOM 2108 C CA . ILE A 1 262 ? 1.076 -10.193 -28.299 1.00 72.00 262 ILE A CA 1
ATOM 2109 C C . ILE A 1 262 ? 1.486 -11.655 -28.512 1.00 74.54 262 ILE A C 1
ATOM 2110 O O . ILE A 1 262 ? 1.732 -12.393 -27.544 1.00 70.65 262 ILE A O 1
ATOM 2115 N N . PHE A 1 263 ? 1.593 -12.057 -29.778 1.00 72.49 263 PHE A N 1
ATOM 2116 C CA . PHE A 1 263 ? 1.948 -13.435 -30.123 1.00 68.13 263 PHE A CA 1
ATOM 2117 C C . PHE A 1 263 ? 3.400 -13.787 -29.815 1.00 66.80 263 PHE A C 1
ATOM 2118 O O . PHE A 1 263 ? 3.752 -14.952 -29.644 1.00 63.51 263 PHE A O 1
ATOM 2126 N N . SER A 1 264 ? 4.215 -12.748 -29.702 1.00 70.72 264 SER A N 1
ATOM 2127 C CA . SER A 1 264 ? 5.588 -12.854 -29.265 1.00 72.77 264 SER A CA 1
ATOM 2128 C C . SER A 1 264 ? 5.675 -13.274 -27.818 1.00 74.99 264 SER A C 1
ATOM 2129 O O . SER A 1 264 ? 6.443 -14.170 -27.482 1.00 76.34 264 SER A O 1
ATOM 2132 N N . ALA A 1 265 ? 4.911 -12.608 -26.954 1.00 76.40 265 ALA A N 1
ATOM 2133 C CA . ALA A 1 265 ? 4.922 -12.951 -25.540 1.00 75.33 265 ALA A CA 1
ATOM 2134 C C . ALA A 1 265 ? 4.501 -14.408 -25.373 1.00 75.31 265 ALA A C 1
ATOM 2135 O O . ALA A 1 265 ? 5.089 -15.129 -24.573 1.00 79.75 265 ALA A O 1
ATOM 2137 N N . LEU A 1 266 ? 3.524 -14.847 -26.171 1.00 71.57 266 LEU A N 1
ATOM 2138 C CA . LEU A 1 266 ? 3.053 -16.238 -26.139 1.00 69.74 266 LEU A CA 1
ATOM 2139 C C . LEU A 1 266 ? 4.106 -17.269 -26.568 1.00 68.91 266 LEU A C 1
ATOM 2140 O O . LEU A 1 266 ? 3.979 -18.463 -26.292 1.00 70.02 266 LEU A O 1
ATOM 2145 N N . GLU A 1 267 ? 5.156 -16.806 -27.229 1.00 70.66 267 GLU A N 1
ATOM 2146 C CA . GLU A 1 267 ? 6.225 -17.693 -27.650 1.00 66.11 267 GLU A CA 1
ATOM 2147 C C . GLU A 1 267 ? 7.045 -18.253 -26.498 1.00 65.94 267 GLU A C 1
ATOM 2148 O O . GLU A 1 267 ? 7.723 -19.260 -26.680 1.00 71.69 267 GLU A O 1
ATOM 2154 N N . VAL A 1 268 ? 6.985 -17.635 -25.320 1.00 61.38 268 VAL A N 1
ATOM 2155 C CA . VAL A 1 268 ? 7.728 -18.182 -24.183 1.00 63.03 268 VAL A CA 1
ATOM 2156 C C . VAL A 1 268 ? 7.051 -19.447 -23.656 1.00 65.19 268 VAL A C 1
ATOM 2157 O O . VAL A 1 268 ? 7.659 -20.212 -22.901 1.00 69.44 268 VAL A O 1
ATOM 2161 N N . VAL A 1 269 ? 5.802 -19.668 -24.068 1.00 62.34 269 VAL A N 1
ATOM 2162 C CA . VAL A 1 269 ? 5.038 -20.841 -23.628 1.00 59.57 269 VAL A CA 1
ATOM 2163 C C . VAL A 1 269 ? 5.704 -22.167 -24.056 1.00 56.89 269 VAL A C 1
ATOM 2164 O O . VAL A 1 269 ? 6.039 -22.993 -23.192 1.00 52.79 269 VAL A O 1
ATOM 2168 N N . PRO A 1 270 ? 5.937 -22.362 -25.372 1.00 57.97 270 PRO A N 1
ATOM 2169 C CA . PRO A 1 270 ? 6.525 -23.644 -25.777 1.00 57.64 270 PRO A CA 1
ATOM 2170 C C . PRO A 1 270 ? 7.918 -23.871 -25.186 1.00 57.38 270 PRO A C 1
ATOM 2171 O O . PRO A 1 270 ? 8.267 -25.002 -24.860 1.00 59.81 270 PRO A O 1
ATOM 2175 N N . PHE A 1 271 ? 8.695 -22.806 -25.024 1.00 58.67 271 PHE A N 1
ATOM 2176 C CA . PHE A 1 271 ? 10.026 -22.931 -24.435 1.00 62.19 271 PHE A CA 1
ATOM 2177 C C . PHE A 1 271 ? 9.987 -23.228 -22.953 1.00 63.90 271 PHE A C 1
ATOM 2178 O O . PHE A 1 271 ? 10.943 -23.778 -22.416 1.00 70.13 271 PHE A O 1
ATOM 2186 N N . PHE A 1 272 ? 8.886 -22.857 -22.304 1.00 68.31 272 PHE A N 1
ATOM 2187 C CA . PHE A 1 272 ? 8.610 -23.290 -20.936 1.00 67.19 272 PHE A CA 1
ATOM 2188 C C . PHE A 1 272 ? 8.078 -24.723 -20.946 1.00 64.42 272 PHE A C 1
ATOM 2189 O O . PHE A 1 272 ? 8.460 -25.542 -20.092 1.00 60.86 272 PHE A O 1
ATOM 2197 N N . GLY A 1 273 ? 7.200 -25.013 -21.909 1.00 58.00 273 GLY A N 1
ATOM 2198 C CA . GLY A 1 273 ? 6.736 -26.377 -22.148 1.00 60.31 273 GLY A CA 1
ATOM 2199 C C . GLY A 1 273 ? 7.880 -27.384 -22.160 1.00 64.27 273 GLY A C 1
ATOM 2200 O O . GLY A 1 273 ? 7.941 -28.287 -21.306 1.00 63.58 273 GLY A O 1
ATOM 2201 N N . MET A 1 274 ? 8.797 -27.205 -23.116 1.00 62.73 274 MET A N 1
ATOM 2202 C CA . MET A 1 274 ? 9.970 -28.064 -23.266 1.00 55.62 274 MET A CA 1
ATOM 2203 C C . MET A 1 274 ? 10.853 -28.132 -22.011 1.00 55.61 274 MET A C 1
ATOM 2204 O O . MET A 1 274 ? 11.283 -29.219 -21.637 1.00 62.38 274 MET A O 1
ATOM 2209 N N . MET A 1 275 ? 11.114 -27.005 -21.349 1.00 50.78 275 MET A N 1
ATOM 2210 C CA . MET A 1 275 ? 11.946 -27.026 -20.149 1.00 50.14 275 MET A CA 1
ATOM 2211 C C . MET A 1 275 ? 11.336 -27.891 -19.067 1.00 56.29 275 MET A C 1
ATOM 2212 O O . MET A 1 275 ? 12.046 -28.633 -18.384 1.00 56.45 275 MET A O 1
ATOM 2217 N N . ALA A 1 276 ? 10.018 -27.779 -18.905 1.00 64.32 276 ALA A N 1
ATOM 2218 C CA . ALA A 1 276 ? 9.302 -28.557 -17.895 1.00 67.74 276 ALA A CA 1
ATOM 2219 C C . ALA A 1 276 ? 9.176 -30.019 -18.344 1.00 69.62 276 ALA A C 1
ATOM 2220 O O . ALA A 1 276 ? 9.474 -30.937 -17.567 1.00 70.31 276 ALA A O 1
ATOM 2222 N N . PHE A 1 277 ? 8.762 -30.232 -19.596 1.00 65.96 277 PHE A N 1
ATOM 2223 C CA . PHE A 1 277 ? 8.778 -31.562 -20.188 1.00 63.13 277 PHE A CA 1
ATOM 2224 C C . PHE A 1 277 ? 10.040 -32.322 -19.806 1.00 65.87 277 PHE A C 1
ATOM 2225 O O . PHE A 1 277 ? 9.973 -33.406 -19.227 1.00 64.68 277 PHE A O 1
ATOM 2233 N N . ALA A 1 278 ? 11.188 -31.737 -20.139 1.00 70.15 278 ALA A N 1
ATOM 2234 C CA . ALA A 1 278 ? 12.475 -32.342 -19.847 1.00 69.77 278 ALA A CA 1
ATOM 2235 C C . ALA A 1 278 ? 12.599 -32.624 -18.356 1.00 65.37 278 ALA A C 1
ATOM 2236 O O . ALA A 1 278 ? 12.887 -33.751 -17.971 1.00 64.13 278 ALA A O 1
ATOM 2238 N N . PHE A 1 279 ? 12.344 -31.625 -17.520 1.00 64.31 279 PHE A N 1
ATOM 2239 C CA . PHE A 1 279 ? 12.459 -31.831 -16.072 1.00 70.40 279 PHE A CA 1
ATOM 2240 C C . PHE A 1 279 ? 11.484 -32.837 -15.449 1.00 71.07 279 PHE A C 1
ATOM 2241 O O . PHE A 1 279 ? 11.912 -33.648 -14.630 1.00 72.69 279 PHE A O 1
ATOM 2249 N N . VAL A 1 280 ? 10.203 -32.819 -15.822 1.00 70.91 280 VAL A N 1
ATOM 2250 C CA . VAL A 1 280 ? 9.301 -33.860 -15.301 1.00 75.37 280 VAL A CA 1
ATOM 2251 C C . VAL A 1 280 ? 9.749 -35.255 -15.752 1.00 76.14 280 VAL A C 1
ATOM 2252 O O . VAL A 1 280 ? 10.144 -36.049 -14.904 1.00 85.74 280 VAL A O 1
ATOM 2256 N N . MET A 1 281 ? 9.745 -35.535 -17.058 1.00 72.00 281 MET A N 1
ATOM 2257 C CA . MET A 1 281 ? 10.214 -36.833 -17.580 1.00 69.21 281 MET A CA 1
ATOM 2258 C C . MET A 1 281 ? 11.375 -37.445 -16.819 1.00 71.93 281 MET A C 1
ATOM 2259 O O . MET A 1 281 ? 11.364 -38.644 -16.549 1.00 73.20 281 MET A O 1
ATOM 2264 N N . VAL A 1 282 ? 12.363 -36.620 -16.475 1.00 72.80 282 VAL A N 1
ATOM 2265 C CA . VAL A 1 282 ? 13.488 -37.049 -15.658 1.00 74.65 282 VAL A CA 1
ATOM 2266 C C . VAL A 1 282 ? 13.025 -37.438 -14.255 1.00 82.33 282 VAL A C 1
ATOM 2267 O O . VAL A 1 282 ? 13.043 -38.624 -13.922 1.00 86.69 282 VAL A O 1
ATOM 2271 N N . TRP A 1 283 ? 12.592 -36.458 -13.454 1.00 88.64 283 TRP A N 1
ATOM 2272 C CA . TRP A 1 283 ? 12.060 -36.709 -12.102 1.00 91.59 283 TRP A CA 1
ATOM 2273 C C . TRP A 1 283 ? 11.149 -37.946 -12.125 1.00 85.66 283 TRP A C 1
ATOM 2274 O O . TRP A 1 283 ? 11.288 -38.858 -11.314 1.00 84.32 283 TRP A O 1
ATOM 2285 N N . LYS A 1 284 ? 10.261 -37.980 -13.110 1.00 82.13 284 LYS A N 1
ATOM 2286 C CA . LYS A 1 284 ? 9.218 -38.983 -13.218 1.00 80.44 284 LYS A CA 1
ATOM 2287 C C . LYS A 1 284 ? 9.737 -40.371 -13.609 1.00 86.00 284 LYS A C 1
ATOM 2288 O O . LYS A 1 284 ? 9.135 -41.373 -13.234 1.00 93.26 284 LYS A O 1
ATOM 2294 N N . GLY A 1 285 ? 10.849 -40.439 -14.341 1.00 90.58 285 GLY A N 1
ATOM 2295 C CA . GLY A 1 285 ? 11.302 -41.713 -14.934 1.00 87.50 285 GLY A CA 1
ATOM 2296 C C . GLY A 1 285 ? 12.485 -42.388 -14.262 1.00 87.98 285 GLY A C 1
ATOM 2297 O O . GLY A 1 285 ? 12.921 -41.971 -13.186 1.00 85.96 285 GLY A O 1
ATOM 2298 N N . ARG A 1 286 ? 12.990 -43.445 -14.903 1.00 96.85 286 ARG A N 1
ATOM 2299 C CA . ARG A 1 286 ? 14.215 -44.144 -14.480 1.00 104.86 286 ARG A CA 1
ATOM 2300 C C . ARG A 1 286 ? 15.400 -43.171 -14.461 1.00 103.81 286 ARG A C 1
ATOM 2301 O O . ARG A 1 286 ? 15.552 -42.333 -15.359 1.00 104.19 286 ARG A O 1
ATOM 2309 N N . LYS A 1 287 ? 16.233 -43.281 -13.434 1.00 102.20 287 LYS A N 1
ATOM 2310 C CA . LYS A 1 287 ? 17.281 -42.291 -13.205 1.00 111.94 287 LYS A CA 1
ATOM 2311 C C . LYS A 1 287 ? 18.698 -42.878 -13.247 1.00 115.50 287 LYS A C 1
ATOM 2312 O O . LYS A 1 287 ? 19.669 -42.194 -12.920 1.00 117.14 287 LYS A O 1
ATOM 2318 N N . ASP A 1 288 ? 18.828 -44.136 -13.650 1.00 116.90 288 ASP A N 1
ATOM 2319 C CA . ASP A 1 288 ? 20.153 -44.749 -13.689 1.00 118.74 288 ASP A CA 1
ATOM 2320 C C . ASP A 1 288 ? 20.725 -44.968 -15.104 1.00 114.60 288 ASP A C 1
ATOM 2321 O O . ASP A 1 288 ? 21.634 -45.787 -15.280 1.00 122.81 288 ASP A O 1
ATOM 2326 N N . HIS A 1 289 ? 20.224 -44.232 -16.103 1.00 94.84 289 HIS A N 1
ATOM 2327 C CA . HIS A 1 289 ? 20.778 -44.364 -17.451 1.00 78.29 289 HIS A CA 1
ATOM 2328 C C . HIS A 1 289 ? 22.267 -44.016 -17.443 1.00 73.57 289 HIS A C 1
ATOM 2329 O O . HIS A 1 289 ? 22.662 -42.957 -16.921 1.00 64.40 289 HIS A O 1
ATOM 2336 N N . PRO A 1 290 ? 23.097 -44.930 -17.995 1.00 71.44 290 PRO A N 1
ATOM 2337 C CA . PRO A 1 290 ? 24.558 -44.755 -18.057 1.00 67.07 290 PRO A CA 1
ATOM 2338 C C . PRO A 1 290 ? 25.026 -43.473 -18.779 1.00 64.08 290 PRO A C 1
ATOM 2339 O O . PRO A 1 290 ? 26.031 -42.896 -18.369 1.00 65.34 290 PRO A O 1
ATOM 2343 N N . ASN A 1 291 ? 24.305 -43.032 -19.819 1.00 58.51 291 ASN A N 1
ATOM 2344 C CA . ASN A 1 291 ? 24.680 -41.839 -20.586 1.00 53.16 291 ASN A CA 1
ATOM 2345 C C . ASN A 1 291 ? 24.418 -40.501 -19.878 1.00 53.75 291 ASN A C 1
ATOM 2346 O O . ASN A 1 291 ? 23.642 -39.663 -20.345 1.00 50.76 291 ASN A O 1
ATOM 2351 N N . LYS A 1 292 ? 25.106 -40.312 -18.756 1.00 55.69 292 LYS A N 1
ATOM 2352 C CA . LYS A 1 292 ? 25.015 -39.111 -17.933 1.00 56.22 292 LYS A CA 1
ATOM 2353 C C . LYS A 1 292 ? 25.125 -37.829 -18.745 1.00 56.73 292 LYS A C 1
ATOM 2354 O O . LYS A 1 292 ? 24.495 -36.826 -18.405 1.00 59.70 292 LYS A O 1
ATOM 2360 N N . ALA A 1 293 ? 25.905 -37.864 -19.823 1.00 54.85 293 ALA A N 1
ATOM 2361 C CA . ALA A 1 293 ? 26.198 -36.651 -20.577 1.00 52.46 293 ALA A CA 1
ATOM 2362 C C . ALA A 1 293 ? 25.069 -36.261 -21.516 1.00 50.19 293 ALA A C 1
ATOM 2363 O O . ALA A 1 293 ? 24.690 -35.101 -21.578 1.00 52.91 293 ALA A O 1
ATOM 2365 N N . ALA A 1 294 ? 24.524 -37.222 -22.240 1.00 48.06 294 ALA A N 1
ATOM 2366 C CA . ALA A 1 294 ? 23.404 -36.923 -23.113 1.00 51.84 294 ALA A CA 1
ATOM 2367 C C . ALA A 1 294 ? 22.200 -36.442 -22.296 1.00 54.81 294 ALA A C 1
ATOM 2368 O O . ALA A 1 294 ? 21.328 -35.742 -22.805 1.00 58.15 294 ALA A O 1
ATOM 2370 N N . LEU A 1 295 ? 22.151 -36.813 -21.027 1.00 55.50 295 LEU A N 1
ATOM 2371 C CA . LEU A 1 295 ? 21.098 -36.309 -20.177 1.00 58.47 295 LEU A CA 1
ATOM 2372 C C . LEU A 1 295 ? 21.328 -34.822 -19.993 1.00 58.66 295 LEU A C 1
ATOM 2373 O O . LEU A 1 295 ? 20.418 -34.025 -20.212 1.00 65.01 295 LEU A O 1
ATOM 2378 N N . LEU A 1 296 ? 22.559 -34.459 -19.626 1.00 54.92 296 LEU A N 1
ATOM 2379 C CA . LEU A 1 296 ? 22.897 -33.091 -19.227 1.00 50.75 296 LEU A CA 1
ATOM 2380 C C . LEU A 1 296 ? 22.711 -32.097 -20.363 1.00 51.51 296 LEU A C 1
ATOM 2381 O O . LEU A 1 296 ? 22.146 -31.034 -20.156 1.00 57.52 296 LEU A O 1
ATOM 2386 N N . TRP A 1 297 ? 23.170 -32.443 -21.557 1.00 48.53 297 TRP A N 1
ATOM 2387 C CA . TRP A 1 297 ? 22.912 -31.628 -22.732 1.00 47.35 297 TRP A CA 1
ATOM 2388 C C . TRP A 1 297 ? 21.417 -31.460 -23.009 1.00 50.25 297 TRP A C 1
ATOM 2389 O O . TRP A 1 297 ? 20.985 -30.402 -23.464 1.00 52.67 297 TRP A O 1
ATOM 2400 N N . SER A 1 298 ? 20.632 -32.499 -22.727 1.00 50.52 298 SER A N 1
ATOM 2401 C CA . SER A 1 298 ? 19.189 -32.466 -22.963 1.00 50.63 298 SER A CA 1
ATOM 2402 C C . SER A 1 298 ? 18.455 -31.505 -22.021 1.00 52.56 298 SER A C 1
ATOM 2403 O O . SER A 1 298 ? 17.626 -30.694 -22.459 1.00 55.71 298 SER A O 1
ATOM 2406 N N . LEU A 1 299 ? 18.746 -31.594 -20.731 1.00 50.75 299 LEU A N 1
ATOM 2407 C CA . LEU A 1 299 ? 18.199 -30.626 -19.806 1.00 53.55 299 LEU A CA 1
ATOM 2408 C C . LEU A 1 299 ? 18.790 -29.278 -20.142 1.00 53.18 299 LEU A C 1
ATOM 2409 O O . LEU A 1 299 ? 18.079 -28.275 -20.209 1.00 56.42 299 LEU A O 1
ATOM 2414 N N . GLY A 1 300 ? 20.093 -29.267 -20.385 1.00 54.43 300 GLY A N 1
ATOM 2415 C CA . GLY A 1 300 ? 20.800 -28.040 -20.744 1.00 57.43 300 GLY A CA 1
ATOM 2416 C C . GLY A 1 300 ? 20.120 -27.335 -21.899 1.00 56.33 300 GLY A C 1
ATOM 2417 O O . GLY A 1 300 ? 19.809 -26.138 -21.812 1.00 55.54 300 GLY A O 1
ATOM 2418 N N . CYS A 1 301 ? 19.879 -28.097 -22.964 1.00 49.88 301 CYS A N 1
ATOM 2419 C CA . CYS A 1 301 ? 19.187 -27.609 -24.129 1.00 48.84 301 CYS A CA 1
ATOM 2420 C C . CYS A 1 301 ? 17.848 -26.951 -23.739 1.00 50.49 301 CYS A C 1
ATOM 2421 O O . CYS A 1 301 ? 17.673 -25.727 -23.876 1.00 47.69 301 CYS A O 1
ATOM 2424 N N . ALA A 1 302 ? 16.914 -27.748 -23.229 1.00 50.87 302 ALA A N 1
ATOM 2425 C CA . ALA A 1 302 ? 15.596 -27.214 -22.881 1.00 50.50 302 ALA A CA 1
ATOM 2426 C C . ALA A 1 302 ? 15.647 -26.024 -21.891 1.00 51.78 302 ALA A C 1
ATOM 2427 O O . ALA A 1 302 ? 14.923 -25.050 -22.094 1.00 58.93 302 ALA A O 1
ATOM 2429 N N . THR A 1 303 ? 16.502 -26.088 -20.862 1.00 47.51 303 THR A N 1
ATOM 2430 C CA . THR A 1 303 ? 16.687 -24.973 -19.926 1.00 47.34 303 THR A CA 1
ATOM 2431 C C . THR A 1 303 ? 17.230 -23.709 -20.603 1.00 50.46 303 THR A C 1
ATOM 2432 O O . THR A 1 303 ? 16.543 -22.694 -20.634 1.00 55.49 303 THR A O 1
ATOM 2436 N N . LEU A 1 304 ? 18.460 -23.747 -21.120 1.00 50.47 304 LEU A N 1
ATOM 2437 C CA . LEU A 1 304 ? 19.043 -22.563 -21.779 1.00 47.84 304 LEU A CA 1
ATOM 2438 C C . LEU A 1 304 ? 18.150 -22.031 -22.931 1.00 48.62 304 LEU A C 1
ATOM 2439 O O . LEU A 1 304 ? 18.030 -20.817 -23.115 1.00 49.13 304 LEU A O 1
ATOM 2444 N N . ALA A 1 305 ? 17.504 -22.915 -23.689 1.00 45.36 305 ALA A N 1
ATOM 2445 C CA . ALA A 1 305 ? 16.601 -22.423 -24.719 1.00 48.13 305 ALA A CA 1
ATOM 2446 C C . ALA A 1 305 ? 15.499 -21.575 -24.094 1.00 51.93 305 ALA A C 1
ATOM 2447 O O . ALA A 1 305 ? 15.104 -20.567 -24.673 1.00 54.39 305 ALA A O 1
ATOM 2449 N N . PHE A 1 306 ? 15.020 -21.969 -22.912 1.00 53.46 306 PHE A N 1
ATOM 2450 C CA . PHE A 1 306 ? 14.030 -21.171 -22.187 1.00 55.89 306 PHE A CA 1
ATOM 2451 C C . PHE A 1 306 ? 14.591 -19.808 -21.752 1.00 56.99 306 PHE A C 1
ATOM 2452 O O . PHE A 1 306 ? 13.984 -18.773 -22.033 1.00 59.37 306 PHE A O 1
ATOM 2460 N N . PHE A 1 307 ? 15.737 -19.795 -21.080 1.00 55.70 307 PHE A N 1
ATOM 2461 C CA . PHE A 1 307 ? 16.362 -18.524 -20.717 1.00 59.85 307 PHE A CA 1
ATOM 2462 C C . PHE A 1 307 ? 16.825 -17.742 -21.944 1.00 61.08 307 PHE A C 1
ATOM 2463 O O . PHE A 1 307 ? 16.699 -16.514 -22.003 1.00 63.43 307 PHE A O 1
ATOM 2471 N N . GLY A 1 308 ? 17.335 -18.459 -22.936 1.00 58.68 308 GLY A N 1
ATOM 2472 C CA . GLY A 1 308 ? 17.846 -17.824 -24.133 1.00 56.39 308 GLY A CA 1
ATOM 2473 C C . GLY A 1 308 ? 16.754 -17.336 -25.057 1.00 53.44 308 GLY A C 1
ATOM 2474 O O . GLY A 1 308 ? 16.676 -16.149 -25.360 1.00 53.25 308 GLY A O 1
ATOM 2475 N N . ALA A 1 309 ? 15.920 -18.256 -25.521 1.00 51.37 309 ALA A N 1
ATOM 2476 C CA . ALA A 1 309 ? 14.894 -17.905 -26.482 1.00 53.19 309 ALA A CA 1
ATOM 2477 C C . ALA A 1 309 ? 13.728 -17.256 -25.761 1.00 56.93 309 ALA A C 1
ATOM 2478 O O . ALA A 1 309 ? 13.221 -16.230 -26.209 1.00 65.74 309 ALA A O 1
ATOM 2480 N N . GLY A 1 310 ? 13.329 -17.835 -24.630 1.00 54.61 310 GLY A N 1
ATOM 2481 C CA . GLY A 1 310 ? 12.129 -17.408 -23.927 1.00 50.37 310 GLY A CA 1
ATOM 2482 C C . GLY A 1 310 ? 12.280 -16.056 -23.274 1.00 50.12 310 GLY A C 1
ATOM 2483 O O . GLY A 1 310 ? 11.731 -15.073 -23.753 1.00 52.23 310 GLY A O 1
ATOM 2484 N N . VAL A 1 311 ? 13.043 -16.007 -22.193 1.00 50.74 311 VAL A N 1
ATOM 2485 C CA . VAL A 1 311 ? 13.154 -14.805 -21.376 1.00 51.39 311 VAL A CA 1
ATOM 2486 C C . VAL A 1 311 ? 13.816 -13.666 -22.138 1.00 54.26 311 VAL A C 1
ATOM 2487 O O . VAL A 1 311 ? 13.176 -12.652 -22.392 1.00 60.66 311 VAL A O 1
ATOM 2491 N N . TRP A 1 312 ? 15.083 -13.819 -22.511 1.00 56.51 312 TRP A N 1
ATOM 2492 C CA . TRP A 1 312 ? 15.773 -12.773 -23.295 1.00 55.58 312 TRP A CA 1
ATOM 2493 C C . TRP A 1 312 ? 15.019 -12.397 -24.581 1.00 55.27 312 TRP A C 1
ATOM 2494 O O . TRP A 1 312 ? 15.192 -11.292 -25.107 1.00 55.87 312 TRP A O 1
ATOM 2505 N N . GLY A 1 313 ? 14.205 -13.326 -25.082 1.00 51.54 313 GLY A N 1
ATOM 2506 C CA . GLY A 1 313 ? 13.346 -13.055 -26.203 1.00 53.38 313 GLY A CA 1
ATOM 2507 C C . GLY A 1 313 ? 12.291 -12.076 -25.741 1.00 59.29 313 GLY A C 1
ATOM 2508 O O . GLY A 1 313 ? 12.174 -10.965 -26.261 1.00 63.95 313 GLY A O 1
ATOM 2509 N N . PHE A 1 314 ? 11.521 -12.485 -24.745 1.00 60.59 314 PHE A N 1
ATOM 2510 C CA . PHE A 1 314 ? 10.461 -11.639 -24.187 1.00 65.28 314 PHE A CA 1
ATOM 2511 C C . PHE A 1 314 ? 10.941 -10.230 -23.873 1.00 61.58 314 PHE A C 1
ATOM 2512 O O . PHE A 1 314 ? 10.211 -9.265 -24.078 1.00 64.79 314 PHE A O 1
ATOM 2520 N N . LEU A 1 315 ? 12.172 -10.133 -23.384 1.00 59.54 315 LEU A N 1
ATOM 2521 C CA . LEU A 1 315 ? 12.719 -8.892 -22.863 1.00 60.21 315 LEU A CA 1
ATOM 2522 C C . LEU A 1 315 ? 12.683 -7.749 -23.860 1.00 59.94 315 LEU A C 1
ATOM 2523 O O . LEU A 1 315 ? 12.403 -6.616 -23.487 1.00 60.39 315 LEU A O 1
ATOM 2528 N N . HIS A 1 316 ? 12.963 -8.042 -25.127 1.00 62.09 316 HIS A N 1
ATOM 2529 C CA . HIS A 1 316 ? 12.971 -7.012 -26.162 1.00 57.15 316 HIS A CA 1
ATOM 2530 C C . HIS A 1 316 ? 11.916 -7.248 -27.226 1.00 56.00 316 HIS A C 1
ATOM 2531 O O . HIS A 1 316 ? 12.026 -6.720 -28.324 1.00 62.30 316 HIS A O 1
ATOM 2538 N N . THR A 1 317 ? 10.885 -8.025 -26.894 1.00 55.40 317 THR A N 1
ATOM 2539 C CA . THR A 1 317 ? 9.837 -8.362 -27.872 1.00 55.94 317 THR A CA 1
ATOM 2540 C C . THR A 1 317 ? 8.656 -7.389 -27.965 1.00 58.96 317 THR A C 1
ATOM 2541 O O . THR A 1 317 ? 7.991 -7.316 -29.009 1.00 57.25 317 THR A O 1
ATOM 2545 N N . LEU A 1 318 ? 8.395 -6.661 -26.877 1.00 62.37 318 LEU A N 1
ATOM 2546 C CA . LEU A 1 318 ? 7.335 -5.652 -26.857 1.00 59.18 318 LEU A CA 1
ATOM 2547 C C . LEU A 1 318 ? 7.802 -4.358 -27.538 1.00 59.60 318 LEU A C 1
ATOM 2548 O O . LEU A 1 318 ? 8.841 -3.788 -27.168 1.00 57.63 318 LEU A O 1
ATOM 2553 N N . HIS A 1 319 ? 7.040 -3.911 -28.538 1.00 58.12 319 HIS A N 1
ATOM 2554 C CA . HIS A 1 319 ? 7.454 -2.793 -29.386 1.00 60.06 319 HIS A CA 1
ATOM 2555 C C . HIS A 1 319 ? 7.847 -1.531 -28.600 1.00 58.30 319 HIS A C 1
ATOM 2556 O O . HIS A 1 319 ? 8.763 -0.814 -28.994 1.00 58.33 319 HIS A O 1
ATOM 2563 N N . GLY A 1 320 ? 7.173 -1.273 -27.485 1.00 56.29 320 GLY A N 1
ATOM 2564 C CA . GLY A 1 320 ? 7.596 -0.224 -26.563 1.00 53.59 320 GLY A CA 1
ATOM 2565 C C . GLY A 1 320 ? 9.083 -0.246 -26.236 1.00 51.79 320 GLY A C 1
ATOM 2566 O O . GLY A 1 320 ? 9.730 0.795 -26.270 1.00 56.94 320 GLY A O 1
ATOM 2567 N N . ILE A 1 321 ? 9.620 -1.422 -25.905 1.00 50.26 321 ILE A N 1
ATOM 2568 C CA . ILE A 1 321 ? 11.051 -1.595 -25.620 1.00 50.49 321 ILE A CA 1
ATOM 2569 C C . ILE A 1 321 ? 11.811 -1.751 -26.937 1.00 53.78 321 ILE A C 1
ATOM 2570 O O . ILE A 1 321 ? 12.885 -1.159 -27.127 1.00 53.55 321 ILE A O 1
ATOM 2575 N N . ASN A 1 322 ? 11.248 -2.541 -27.853 1.00 52.99 322 ASN A N 1
ATOM 2576 C CA . ASN A 1 322 ? 11.935 -2.836 -29.105 1.00 54.08 322 ASN A CA 1
ATOM 2577 C C . ASN A 1 322 ? 12.260 -1.623 -29.977 1.00 56.34 322 ASN A C 1
ATOM 2578 O O . ASN A 1 322 ? 13.234 -1.624 -30.730 1.00 60.60 322 ASN A O 1
ATOM 2583 N N . TYR A 1 323 ? 11.429 -0.596 -29.884 1.00 55.82 323 TYR A N 1
ATOM 2584 C CA . TYR A 1 323 ? 11.663 0.638 -30.599 1.00 53.20 323 TYR A CA 1
ATOM 2585 C C . TYR A 1 323 ? 13.075 1.088 -30.309 1.00 52.37 323 TYR A C 1
ATOM 2586 O O . TYR A 1 323 ? 13.778 1.565 -31.193 1.00 54.24 323 TYR A O 1
ATOM 2595 N N . TYR A 1 324 ? 13.501 0.878 -29.071 1.00 52.35 324 TYR A N 1
ATOM 2596 C CA . TYR A 1 324 ? 14.744 1.450 -28.585 1.00 52.39 324 TYR A CA 1
ATOM 2597 C C . TYR A 1 324 ? 15.929 0.525 -28.747 1.00 51.47 324 TYR A C 1
ATOM 2598 O O . TYR A 1 324 ? 17.039 0.986 -29.019 1.00 51.51 324 TYR A O 1
ATOM 2607 N N . THR A 1 325 ? 15.679 -0.773 -28.582 1.00 48.93 325 THR A N 1
ATOM 2608 C CA . THR A 1 325 ? 16.730 -1.777 -28.515 1.00 46.54 325 THR A CA 1
ATOM 2609 C C . THR A 1 325 ? 16.952 -2.468 -29.839 1.00 46.03 325 THR A C 1
ATOM 2610 O O . THR A 1 325 ? 17.879 -3.267 -29.955 1.00 49.40 325 THR A O 1
ATOM 2614 N N . HIS A 1 326 ? 16.089 -2.193 -30.818 1.00 43.65 326 HIS A N 1
ATOM 2615 C CA . HIS A 1 326 ? 16.160 -2.813 -32.150 1.00 42.37 326 HIS A CA 1
ATOM 2616 C C . HIS A 1 326 ? 17.502 -2.565 -32.807 1.00 43.34 326 HIS A C 1
ATOM 2617 O O . HIS A 1 326 ? 18.063 -1.470 -32.694 1.00 45.07 326 HIS A O 1
ATOM 2624 N N . GLY A 1 327 ? 18.019 -3.595 -33.472 1.00 43.46 327 GLY A N 1
ATOM 2625 C CA . GLY A 1 327 ? 19.316 -3.529 -34.128 1.00 44.03 327 GLY A CA 1
ATOM 2626 C C . GLY A 1 327 ? 20.430 -3.095 -33.195 1.00 44.57 327 GLY A C 1
ATOM 2627 O O . GLY A 1 327 ? 21.290 -2.304 -33.567 1.00 44.30 327 GLY A O 1
ATOM 2628 N N . THR A 1 328 ? 20.434 -3.625 -31.983 1.00 44.98 328 THR A N 1
ATOM 2629 C CA . THR A 1 328 ? 21.424 -3.200 -31.011 1.00 47.08 328 THR A CA 1
ATOM 2630 C C . THR A 1 328 ? 22.151 -4.402 -30.397 1.00 46.82 328 THR A C 1
ATOM 2631 O O . THR A 1 328 ? 21.744 -5.542 -30.642 1.00 46.74 328 THR A O 1
ATOM 2635 N N . GLN A 1 329 ? 23.223 -4.168 -29.630 1.00 47.19 329 GLN A N 1
ATOM 2636 C CA . GLN A 1 329 ? 23.929 -5.275 -28.933 1.00 47.91 329 GLN A CA 1
ATOM 2637 C C . GLN A 1 329 ? 23.010 -6.207 -28.136 1.00 49.29 329 GLN A C 1
ATOM 2638 O O . GLN A 1 329 ? 23.342 -7.370 -27.961 1.00 51.02 329 GLN A O 1
ATOM 2644 N N . ILE A 1 330 ? 21.872 -5.696 -27.650 1.00 50.87 330 ILE A N 1
ATOM 2645 C CA . ILE A 1 330 ? 20.841 -6.537 -27.014 1.00 49.97 330 ILE A CA 1
ATOM 2646 C C . ILE A 1 330 ? 20.462 -7.656 -27.965 1.00 49.15 330 ILE A C 1
ATOM 2647 O O . ILE A 1 330 ? 20.361 -8.809 -27.538 1.00 50.96 330 ILE A O 1
ATOM 2652 N N . THR A 1 331 ? 20.266 -7.311 -29.245 1.00 48.41 331 THR A N 1
ATOM 2653 C CA . THR A 1 331 ? 19.881 -8.292 -30.273 1.00 48.29 331 THR A CA 1
ATOM 2654 C C . THR A 1 331 ? 20.937 -9.387 -30.308 1.00 48.82 331 THR A C 1
ATOM 2655 O O . THR A 1 331 ? 20.588 -10.570 -30.294 1.00 52.96 331 THR A O 1
ATOM 2659 N N . ALA A 1 332 ? 22.213 -8.990 -30.309 1.00 43.63 332 ALA A N 1
ATOM 2660 C CA . ALA A 1 332 ? 23.319 -9.936 -30.347 1.00 41.99 332 ALA A CA 1
ATOM 2661 C C . ALA A 1 332 ? 23.334 -10.900 -29.151 1.00 44.48 332 ALA A C 1
ATOM 2662 O O . ALA A 1 332 ? 23.651 -12.091 -29.288 1.00 46.82 332 ALA A O 1
ATOM 2664 N N . ALA A 1 333 ? 22.967 -10.398 -27.980 1.00 44.41 333 ALA A N 1
ATOM 2665 C CA . ALA A 1 333 ? 22.922 -11.248 -26.802 1.00 45.14 333 ALA A CA 1
ATOM 2666 C C . ALA A 1 333 ? 21.813 -12.292 -26.846 1.00 45.93 333 ALA A C 1
ATOM 2667 O O . ALA A 1 333 ? 22.069 -13.419 -26.426 1.00 47.97 333 ALA A O 1
ATOM 2669 N N . HIS A 1 334 ? 20.608 -11.928 -27.322 1.00 42.25 334 HIS A N 1
ATOM 2670 C CA . HIS A 1 334 ? 19.477 -12.880 -27.421 1.00 42.18 334 HIS A CA 1
ATOM 2671 C C . HIS A 1 334 ? 19.902 -13.985 -28.388 1.00 43.44 334 HIS A C 1
ATOM 2672 O O . HIS A 1 334 ? 19.918 -15.174 -28.032 1.00 40.35 334 HIS A O 1
ATOM 2679 N N . GLY A 1 335 ? 20.341 -13.570 -29.571 1.00 46.37 335 GLY A N 1
ATOM 2680 C CA . GLY A 1 335 ? 20.649 -14.490 -30.669 1.00 49.21 335 GLY A CA 1
ATOM 2681 C C . GLY A 1 335 ? 21.678 -15.546 -30.314 1.00 47.62 335 GLY A C 1
ATOM 2682 O O . GLY A 1 335 ? 21.534 -16.712 -30.689 1.00 46.91 335 GLY A O 1
ATOM 2683 N N . HIS A 1 336 ? 22.710 -15.150 -29.580 1.00 44.44 336 HIS A N 1
ATOM 2684 C CA . HIS A 1 336 ? 23.711 -16.113 -29.181 1.00 45.02 336 HIS A CA 1
ATOM 2685 C C . HIS A 1 336 ? 23.154 -17.155 -28.210 1.00 48.12 336 HIS A C 1
ATOM 2686 O O . HIS A 1 336 ? 23.224 -18.352 -28.485 1.00 53.70 336 HIS A O 1
ATOM 2693 N N . LEU A 1 337 ? 22.555 -16.712 -27.107 1.00 49.84 337 LEU A N 1
ATOM 2694 C CA . LEU A 1 337 ? 21.994 -17.649 -26.121 1.00 46.51 337 LEU A CA 1
ATOM 2695 C C . LEU A 1 337 ? 20.815 -18.453 -26.660 1.00 43.30 337 LEU A C 1
ATOM 2696 O O . LEU A 1 337 ? 20.708 -19.640 -26.390 1.00 41.19 337 LEU A O 1
ATOM 2701 N N . ALA A 1 338 ? 19.947 -17.816 -27.435 1.00 40.82 338 ALA A N 1
ATOM 2702 C CA . ALA A 1 338 ? 18.869 -18.542 -28.085 1.00 40.28 338 ALA A CA 1
ATOM 2703 C C . ALA A 1 338 ? 19.401 -19.637 -29.015 1.00 41.31 338 ALA A C 1
ATOM 2704 O O . ALA A 1 338 ? 19.021 -20.805 -28.876 1.00 41.33 338 ALA A O 1
ATOM 2706 N N . PHE A 1 339 ? 20.294 -19.282 -29.940 1.00 39.27 339 PHE A N 1
ATOM 2707 C CA . PHE A 1 339 ? 20.867 -20.295 -30.816 1.00 38.61 339 PHE A CA 1
ATOM 2708 C C . PHE A 1 339 ? 21.589 -21.395 -30.060 1.00 40.98 339 PHE A C 1
ATOM 2709 O O . PHE A 1 339 ? 21.507 -22.555 -30.472 1.00 44.00 339 PHE A O 1
ATOM 2717 N N . PHE A 1 340 ? 22.278 -21.055 -28.965 1.00 41.45 340 PHE A N 1
ATOM 2718 C CA . PHE A 1 340 ? 23.056 -22.062 -28.219 1.00 43.09 340 PHE A CA 1
ATOM 2719 C C . PHE A 1 340 ? 22.192 -23.118 -27.536 1.00 44.70 340 PHE A C 1
ATOM 2720 O O . PHE A 1 340 ? 22.422 -24.324 -27.715 1.00 45.01 340 PHE A O 1
ATOM 2728 N N . GLY A 1 341 ? 21.208 -22.639 -26.764 1.00 44.20 341 GLY A N 1
ATOM 2729 C CA . GLY A 1 341 ? 20.267 -23.466 -26.012 1.00 40.79 341 GLY A CA 1
ATOM 2730 C C . GLY A 1 341 ? 19.331 -24.271 -26.888 1.00 41.86 341 GLY A C 1
ATOM 2731 O O . GLY A 1 341 ? 19.179 -25.470 -26.688 1.00 42.71 341 GLY A O 1
ATOM 2732 N N . ALA A 1 342 ? 18.713 -23.633 -27.875 1.00 41.25 342 ALA A N 1
ATOM 2733 C CA . ALA A 1 342 ? 17.711 -24.328 -28.689 1.00 43.10 342 ALA A CA 1
ATOM 2734 C C . ALA A 1 342 ? 18.284 -25.317 -29.705 1.00 46.73 342 ALA A C 1
ATOM 2735 O O . ALA A 1 342 ? 17.685 -26.382 -29.954 1.00 48.26 342 ALA A O 1
ATOM 2737 N N . TYR A 1 343 ? 19.431 -24.978 -30.297 1.00 45.71 343 TYR A N 1
ATOM 2738 C CA . TYR A 1 343 ? 19.879 -25.725 -31.466 1.00 45.29 343 TYR A CA 1
ATOM 2739 C C . TYR A 1 343 ? 21.268 -26.326 -31.392 1.00 47.92 343 TYR A C 1
ATOM 2740 O O . TYR A 1 343 ? 21.476 -27.465 -31.807 1.00 47.45 343 TYR A O 1
ATOM 2749 N N . VAL A 1 344 ? 22.212 -25.575 -30.842 1.00 50.77 344 VAL A N 1
ATOM 2750 C CA . VAL A 1 344 ? 23.548 -26.114 -30.639 1.00 48.51 344 VAL A CA 1
ATOM 2751 C C . VAL A 1 344 ? 23.465 -27.213 -29.577 1.00 47.36 344 VAL A C 1
ATOM 2752 O O . VAL A 1 344 ? 23.828 -28.367 -29.852 1.00 46.05 344 VAL A O 1
ATOM 2756 N N . SER A 1 345 ? 22.940 -26.867 -28.397 1.00 43.13 345 SER A N 1
ATOM 2757 C CA . SER A 1 345 ? 22.848 -27.831 -27.299 1.00 39.56 345 SER A CA 1
ATOM 2758 C C . SER A 1 345 ? 22.040 -29.058 -27.702 1.00 40.19 345 SER A C 1
ATOM 2759 O O . SER A 1 345 ? 22.409 -30.184 -27.363 1.00 40.37 345 SER A O 1
ATOM 2762 N N . LEU A 1 346 ? 20.970 -28.847 -28.462 1.00 38.88 346 LEU A N 1
ATOM 2763 C CA . LEU A 1 346 ? 20.148 -29.943 -28.918 1.00 38.77 346 LEU A CA 1
ATOM 2764 C C . LEU A 1 346 ? 20.931 -30.890 -29.843 1.00 40.95 346 LEU A C 1
ATOM 2765 O O . LEU A 1 346 ? 20.871 -32.110 -29.684 1.00 40.56 346 LEU A O 1
ATOM 2770 N N . ASN A 1 347 ? 21.675 -30.335 -30.798 1.00 43.77 347 ASN A N 1
ATOM 2771 C CA . ASN A 1 347 ? 22.562 -31.159 -31.625 1.00 42.31 347 ASN A CA 1
ATOM 2772 C C . ASN A 1 347 ? 23.628 -31.849 -30.795 1.00 40.08 347 ASN A C 1
ATOM 2773 O O . ASN A 1 347 ? 23.912 -33.016 -30.996 1.00 39.89 347 ASN A O 1
ATOM 2778 N N . LEU A 1 348 ? 24.194 -31.132 -29.837 1.00 38.81 348 LEU A N 1
ATOM 2779 C CA . LEU A 1 348 ? 25.208 -31.719 -28.984 1.00 39.26 348 LEU A CA 1
ATOM 2780 C C . LEU A 1 348 ? 24.625 -32.819 -28.088 1.00 42.49 348 LEU A C 1
ATOM 2781 O O . LEU A 1 348 ? 25.287 -33.840 -27.828 1.00 42.06 348 LEU A O 1
ATOM 2786 N N . ALA A 1 349 ? 23.377 -32.636 -27.649 1.00 45.68 349 ALA A N 1
ATOM 2787 C CA . ALA A 1 349 ? 22.706 -33.651 -26.825 1.00 47.06 349 ALA A CA 1
ATOM 2788 C C . ALA A 1 349 ? 22.489 -34.917 -27.642 1.00 46.96 349 ALA A C 1
ATOM 2789 O O . ALA A 1 349 ? 22.759 -36.016 -27.174 1.00 47.03 349 ALA A O 1
ATOM 2791 N N . ILE A 1 350 ? 22.032 -34.759 -28.879 1.00 46.53 350 ILE A N 1
ATOM 2792 C CA . ILE A 1 350 ? 21.788 -35.929 -29.710 1.00 45.12 350 ILE A CA 1
ATOM 2793 C C . ILE A 1 350 ? 23.098 -36.562 -30.163 1.00 45.13 350 ILE A C 1
ATOM 2794 O O . ILE A 1 350 ? 23.146 -37.765 -30.360 1.00 48.73 350 ILE A O 1
ATOM 2799 N N . PHE A 1 351 ? 24.162 -35.766 -30.291 1.00 46.00 351 PHE A N 1
ATOM 2800 C CA . PHE A 1 351 ? 25.477 -36.319 -30.641 1.00 44.56 351 PHE A CA 1
ATOM 2801 C C . PHE A 1 351 ? 25.963 -37.196 -29.500 1.00 44.60 351 PHE A C 1
ATOM 2802 O O . PHE A 1 351 ? 26.388 -38.321 -29.741 1.00 43.89 351 PHE A O 1
ATOM 2810 N N . SER A 1 352 ? 25.865 -36.677 -28.268 1.00 45.06 352 SER A N 1
ATOM 2811 C CA . SER A 1 352 ? 26.293 -37.383 -27.051 1.00 46.05 352 SER A CA 1
ATOM 2812 C C . SER A 1 352 ? 25.527 -38.688 -26.826 1.00 50.07 352 SER A C 1
ATOM 2813 O O . SER A 1 352 ? 26.073 -39.641 -26.254 1.00 53.05 352 SER A O 1
ATOM 2816 N N . TYR A 1 353 ? 24.264 -38.722 -27.251 1.00 48.77 353 TYR A N 1
ATOM 2817 C CA . TYR A 1 353 ? 23.463 -39.920 -27.118 1.00 47.63 353 TYR A CA 1
ATOM 2818 C C . TYR A 1 353 ? 23.904 -41.000 -28.108 1.00 47.79 353 TYR A C 1
ATOM 2819 O O . TYR A 1 353 ? 24.091 -42.146 -27.718 1.00 52.73 353 TYR A O 1
ATOM 2828 N N . ALA A 1 354 ? 24.075 -40.628 -29.373 1.00 46.50 354 ALA A N 1
ATOM 2829 C CA . ALA A 1 354 ? 24.297 -41.588 -30.459 1.00 46.61 354 ALA A CA 1
ATOM 2830 C C . ALA A 1 354 ? 25.764 -42.023 -30.677 1.00 49.98 354 ALA A C 1
ATOM 2831 O O . ALA A 1 354 ? 26.026 -43.118 -31.200 1.00 50.32 354 ALA A O 1
ATOM 2833 N N . PHE A 1 355 ? 26.722 -41.181 -30.288 1.00 48.23 355 PHE A N 1
ATOM 2834 C CA . PHE A 1 355 ? 28.121 -41.570 -30.441 1.00 46.95 355 PHE A CA 1
ATOM 2835 C C . PHE A 1 355 ? 28.449 -42.962 -29.857 1.00 46.60 355 PHE A C 1
ATOM 2836 O O . PHE A 1 355 ? 28.920 -43.826 -30.585 1.00 43.11 355 PHE A O 1
ATOM 2844 N N . PRO A 1 356 ? 28.152 -43.206 -28.566 1.00 47.96 356 PRO A N 1
ATOM 2845 C CA . PRO A 1 356 ? 28.477 -44.531 -28.040 1.00 45.42 356 PRO A CA 1
ATOM 2846 C C . PRO A 1 356 ? 27.750 -45.644 -28.807 1.00 46.94 356 PRO A C 1
ATOM 2847 O O . PRO A 1 356 ? 28.382 -46.652 -29.182 1.00 43.20 356 PRO A O 1
ATOM 2851 N N . ILE A 1 357 ? 26.445 -45.460 -29.048 1.00 44.16 357 ILE A N 1
ATOM 2852 C CA . ILE A 1 357 ? 25.673 -46.468 -29.762 1.00 43.42 357 ILE A CA 1
ATOM 2853 C C . ILE A 1 357 ? 26.353 -46.719 -31.092 1.00 44.24 357 ILE A C 1
ATOM 2854 O O . ILE A 1 357 ? 26.615 -47.860 -31.435 1.00 46.62 357 ILE A O 1
ATOM 2859 N N . LEU A 1 358 ? 26.674 -45.643 -31.806 1.00 46.25 358 LEU A N 1
ATOM 2860 C CA . LEU A 1 358 ? 27.300 -45.723 -33.130 1.00 49.29 358 LEU A CA 1
ATOM 2861 C C . LEU A 1 358 ? 28.673 -46.415 -33.164 1.00 50.58 358 LEU A C 1
ATOM 2862 O O . LEU A 1 358 ? 29.035 -47.078 -34.134 1.00 49.69 358 LEU A O 1
ATOM 2867 N N . ARG A 1 359 ? 29.420 -46.257 -32.087 1.00 54.97 359 ARG A N 1
ATOM 2868 C CA . ARG A 1 359 ? 30.718 -46.881 -31.943 1.00 59.51 359 ARG A CA 1
ATOM 2869 C C . ARG A 1 359 ? 30.623 -48.256 -31.268 1.00 64.48 359 ARG A C 1
ATOM 2870 O O . ARG A 1 359 ? 31.645 -48.882 -30.969 1.00 65.11 359 ARG A O 1
ATOM 2878 N N . LYS A 1 360 ? 29.391 -48.717 -31.057 1.00 66.72 360 LYS A N 1
ATOM 2879 C CA . LYS A 1 360 ? 29.078 -49.883 -30.213 1.00 64.70 360 LYS A CA 1
ATOM 2880 C C . LYS A 1 360 ? 29.969 -50.018 -28.986 1.00 60.12 360 LYS A C 1
ATOM 2881 O O . LYS A 1 360 ? 30.839 -50.871 -28.939 1.00 60.78 360 LYS A O 1
ATOM 2887 N N . ARG A 1 361 ? 29.753 -49.127 -28.021 1.00 59.10 361 ARG A N 1
ATOM 2888 C CA . ARG A 1 361 ? 30.346 -49.204 -26.684 1.00 60.25 361 ARG A CA 1
ATOM 2889 C C . ARG A 1 361 ? 29.609 -48.333 -25.684 1.00 61.44 361 ARG A C 1
ATOM 2890 O O . ARG A 1 361 ? 28.607 -47.687 -26.014 1.00 58.71 361 ARG A O 1
ATOM 2898 N N . ASP A 1 362 ? 30.109 -48.340 -24.452 1.00 66.09 362 ASP A N 1
ATOM 2899 C CA . ASP A 1 362 ? 29.428 -47.700 -23.328 1.00 66.87 362 ASP A CA 1
ATOM 2900 C C . ASP A 1 362 ? 29.620 -46.202 -23.398 1.00 63.11 362 ASP A C 1
ATOM 2901 O O . ASP A 1 362 ? 30.645 -45.745 -23.916 1.00 61.26 362 ASP A O 1
ATOM 2906 N N . PRO A 1 363 ? 28.638 -45.431 -22.882 1.00 63.59 363 PRO A N 1
ATOM 2907 C CA . PRO A 1 363 ? 28.850 -44.002 -22.745 1.00 61.08 363 PRO A CA 1
ATOM 2908 C C . PRO A 1 363 ? 30.248 -43.760 -22.197 1.00 61.95 363 PRO A C 1
ATOM 2909 O O . PRO A 1 363 ? 30.602 -44.264 -21.117 1.00 58.74 363 PRO A O 1
ATOM 2913 N N . TYR A 1 364 ? 31.038 -43.031 -22.983 1.00 61.63 364 TYR A N 1
ATOM 2914 C CA . TYR A 1 364 ? 32.439 -42.786 -22.689 1.00 58.98 364 TYR A CA 1
ATOM 2915 C C . TYR A 1 364 ? 32.746 -41.296 -22.515 1.00 59.42 364 TYR A C 1
ATOM 2916 O O . TYR A 1 364 ? 31.971 -40.427 -22.940 1.00 60.63 364 TYR A O 1
ATOM 2925 N N . ASN A 1 365 ? 33.883 -41.019 -21.879 1.00 59.42 365 ASN A N 1
ATOM 2926 C CA . ASN A 1 365 ? 34.342 -39.658 -21.624 1.00 57.71 365 ASN A CA 1
ATOM 2927 C C . ASN A 1 365 ? 33.284 -38.780 -20.969 1.00 57.64 365 ASN A C 1
ATOM 2928 O O . ASN A 1 365 ? 33.284 -37.562 -21.165 1.00 63.15 365 ASN A O 1
ATOM 2933 N N . GLN A 1 366 ? 32.396 -39.389 -20.182 1.00 53.78 366 GLN A N 1
ATOM 2934 C CA . GLN A 1 366 ? 31.291 -38.656 -19.576 1.00 51.04 366 GLN A CA 1
ATOM 2935 C C . GLN A 1 366 ? 31.722 -37.409 -18.799 1.00 51.79 366 GLN A C 1
ATOM 2936 O O . GLN A 1 366 ? 31.161 -36.355 -19.012 1.00 56.76 366 GLN A O 1
ATOM 2942 N N . VAL A 1 367 ? 32.724 -37.504 -17.927 1.00 52.89 367 VAL A N 1
ATOM 2943 C CA . VAL A 1 367 ? 33.201 -36.318 -17.191 1.00 53.04 367 VAL A CA 1
ATOM 2944 C C . VAL A 1 367 ? 33.674 -35.225 -18.149 1.00 58.52 367 VAL A C 1
ATOM 2945 O O . VAL A 1 367 ? 33.371 -34.046 -17.944 1.00 61.88 367 VAL A O 1
ATOM 2949 N N . LEU A 1 368 ? 34.412 -35.610 -19.192 1.00 59.09 368 LEU A N 1
ATOM 2950 C CA . LEU A 1 368 ? 34.922 -34.627 -20.150 1.00 53.73 368 LEU A CA 1
ATOM 2951 C C . LE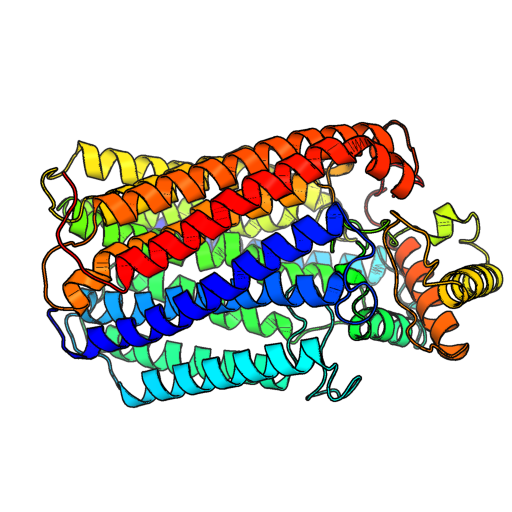U A 1 368 ? 33.772 -33.966 -20.895 1.00 50.76 368 LEU A C 1
ATOM 2952 O O . LEU A 1 368 ? 33.668 -32.738 -20.918 1.00 52.51 368 LEU A O 1
ATOM 2957 N N . ASN A 1 369 ? 32.892 -34.785 -21.459 1.00 45.93 369 ASN A N 1
ATOM 2958 C CA . ASN A 1 369 ? 31.741 -34.286 -22.188 1.00 47.54 369 ASN A CA 1
ATOM 2959 C C . ASN A 1 369 ? 30.979 -33.275 -21.352 1.00 51.31 369 ASN A C 1
ATOM 2960 O O . ASN A 1 369 ? 30.654 -32.189 -21.826 1.00 56.55 369 ASN A O 1
ATOM 2965 N N . MET A 1 370 ? 30.717 -33.634 -20.101 1.00 50.99 370 MET A N 1
ATOM 2966 C CA . MET A 1 370 ? 29.984 -32.786 -19.192 1.00 49.82 370 MET A CA 1
ATOM 2967 C C . MET A 1 370 ? 30.757 -31.525 -18.834 1.00 48.62 370 MET A C 1
ATOM 2968 O O . MET A 1 370 ? 30.182 -30.439 -18.744 1.00 47.28 370 MET A O 1
ATOM 2973 N N . ALA A 1 371 ? 32.064 -31.651 -18.660 1.00 49.95 371 ALA A N 1
ATOM 2974 C CA . ALA A 1 371 ? 32.886 -30.467 -18.425 1.00 52.30 371 ALA A CA 1
ATOM 2975 C C . ALA A 1 371 ? 32.789 -29.514 -19.611 1.00 54.65 371 ALA A C 1
ATOM 2976 O O . ALA A 1 371 ? 32.879 -28.292 -19.422 1.00 55.35 371 ALA A O 1
ATOM 2978 N N . SER A 1 372 ? 32.597 -30.062 -20.822 1.00 52.80 372 SER A N 1
ATOM 2979 C CA . SER A 1 372 ? 32.481 -29.220 -22.024 1.00 50.75 372 SER A CA 1
ATOM 2980 C C . SER A 1 372 ? 31.185 -28.434 -21.983 1.00 49.51 372 SER A C 1
ATOM 2981 O O . SER A 1 372 ? 31.180 -27.235 -22.267 1.00 51.19 372 SER A O 1
ATOM 2984 N N . PHE A 1 373 ? 30.105 -29.097 -21.583 1.00 47.16 373 PHE A N 1
ATOM 2985 C CA . PHE A 1 373 ? 28.855 -28.400 -21.351 1.00 47.12 373 PHE A CA 1
ATOM 2986 C C . PHE A 1 373 ? 28.977 -27.237 -20.360 1.00 47.15 373 PHE A C 1
ATOM 2987 O O . PHE A 1 373 ? 28.500 -26.135 -20.637 1.00 47.80 373 PHE A O 1
ATOM 2995 N N . TRP A 1 374 ? 29.580 -27.460 -19.199 1.00 47.28 374 TRP A N 1
ATOM 2996 C CA . TRP A 1 374 ? 29.624 -26.358 -18.233 1.00 50.39 374 TRP A CA 1
ATOM 2997 C C . TRP A 1 374 ? 30.435 -25.214 -18.784 1.00 49.59 374 TRP A C 1
ATOM 2998 O O . TRP A 1 374 ? 30.013 -24.077 -18.712 1.00 52.15 374 TRP A O 1
ATOM 3009 N N . LEU A 1 375 ? 31.569 -25.537 -19.388 1.00 50.86 375 LEU A N 1
ATOM 3010 C CA . LEU A 1 375 ? 32.458 -24.543 -19.956 1.00 48.27 375 LEU A CA 1
ATOM 3011 C C . LEU A 1 375 ? 31.783 -23.775 -21.113 1.00 48.50 375 LEU A C 1
ATOM 3012 O O . LEU A 1 375 ? 31.893 -22.552 -21.181 1.00 49.17 375 LEU A O 1
ATOM 3017 N N . MET A 1 376 ? 31.064 -24.470 -21.999 1.00 46.61 376 MET A N 1
ATOM 3018 C CA . MET A 1 376 ? 30.338 -23.781 -23.090 1.00 46.93 376 MET A CA 1
ATOM 3019 C C . MET A 1 376 ? 29.142 -22.979 -22.610 1.00 49.24 376 MET A C 1
ATOM 3020 O O . MET A 1 376 ? 28.952 -21.860 -23.061 1.00 52.20 376 MET A O 1
ATOM 3025 N N . ALA A 1 377 ? 28.335 -23.563 -21.719 1.00 49.85 377 ALA A N 1
ATOM 3026 C CA . ALA A 1 377 ? 27.184 -22.885 -21.121 1.00 47.82 377 ALA A CA 1
ATOM 3027 C C . ALA A 1 377 ? 27.623 -21.738 -20.210 1.00 45.90 377 ALA A C 1
ATOM 3028 O O . ALA A 1 377 ? 27.071 -20.647 -20.260 1.00 45.59 377 ALA A O 1
ATOM 3030 N N . GLY A 1 378 ? 28.627 -21.988 -19.385 1.00 47.01 378 GLY A N 1
ATOM 3031 C CA . GLY A 1 378 ? 29.158 -20.962 -18.504 1.00 49.70 378 GLY A CA 1
ATOM 3032 C C . GLY A 1 378 ? 29.524 -19.765 -19.339 1.00 52.93 378 GLY A C 1
ATOM 3033 O O . GLY A 1 378 ? 28.857 -18.720 -19.293 1.00 52.15 378 GLY A O 1
ATOM 3034 N N . GLY A 1 379 ? 30.569 -19.943 -20.138 1.00 53.88 379 GLY A N 1
ATOM 3035 C CA . GLY A 1 379 ? 31.028 -18.910 -21.060 1.00 57.69 379 GLY A CA 1
ATOM 3036 C C . GLY A 1 379 ? 29.961 -18.297 -21.964 1.00 56.09 379 GLY A C 1
ATOM 3037 O O . GLY A 1 379 ? 30.060 -17.127 -22.327 1.00 55.31 379 GLY A O 1
ATOM 3038 N N . MET A 1 380 ? 28.943 -19.073 -22.329 1.00 54.27 380 MET A N 1
ATOM 3039 C CA . MET A 1 380 ? 27.924 -18.557 -23.222 1.00 52.35 380 MET A CA 1
ATOM 3040 C C . MET A 1 380 ? 26.982 -17.608 -22.533 1.00 53.34 380 MET A C 1
ATOM 3041 O O . MET A 1 380 ? 26.649 -16.582 -23.112 1.00 54.21 380 MET A O 1
ATOM 3046 N N . THR A 1 381 ? 26.578 -17.911 -21.299 1.00 54.73 381 THR A N 1
ATOM 3047 C CA . THR A 1 381 ? 25.643 -17.010 -20.622 1.00 54.32 381 THR A CA 1
ATOM 3048 C C . THR A 1 381 ? 26.368 -15.758 -20.155 1.00 55.48 381 THR A C 1
ATOM 3049 O O . THR A 1 381 ? 25.792 -14.670 -20.183 1.00 59.57 381 THR A O 1
ATOM 3053 N N . PHE A 1 382 ? 27.630 -15.911 -19.745 1.00 58.02 382 PHE A N 1
ATOM 3054 C CA . PHE A 1 382 ? 28.458 -14.768 -19.349 1.00 55.80 382 PHE A CA 1
ATOM 3055 C C . PHE A 1 382 ? 28.590 -13.796 -20.511 1.00 55.95 382 PHE A C 1
ATOM 3056 O O . PHE A 1 382 ? 28.487 -12.582 -20.343 1.00 56.65 382 PHE A O 1
ATOM 3064 N N . MET A 1 383 ? 28.805 -14.342 -21.698 1.00 56.25 383 MET A N 1
ATOM 3065 C CA . MET A 1 383 ? 28.806 -13.541 -22.906 1.00 58.32 383 MET A CA 1
ATOM 3066 C C . MET A 1 383 ? 27.484 -12.775 -23.036 1.00 58.93 383 MET A C 1
ATOM 3067 O O . MET A 1 383 ? 27.500 -11.563 -23.245 1.00 62.17 383 MET A O 1
ATOM 3072 N N . THR A 1 384 ? 26.350 -13.455 -22.867 1.00 53.45 384 THR A N 1
ATOM 3073 C CA . THR A 1 384 ? 25.074 -12.782 -23.030 1.00 51.08 384 THR A CA 1
ATOM 3074 C C . THR A 1 384 ? 24.745 -11.744 -21.959 1.00 51.67 384 THR A C 1
ATOM 3075 O O . THR A 1 384 ? 24.096 -10.742 -22.282 1.00 50.44 384 THR A O 1
ATOM 3079 N N . PHE A 1 385 ? 25.194 -11.949 -20.715 1.00 53.90 385 PHE A N 1
ATOM 3080 C CA . PHE A 1 385 ? 25.087 -10.887 -19.684 1.00 56.69 385 PHE A CA 1
ATOM 3081 C C . PHE A 1 385 ? 25.846 -9.646 -20.141 1.00 53.24 385 PHE A C 1
ATOM 3082 O O . PHE A 1 385 ? 25.274 -8.567 -20.261 1.00 51.68 385 PHE A O 1
ATOM 3090 N N . VAL A 1 386 ? 27.130 -9.838 -20.428 1.00 53.33 386 VAL A N 1
ATOM 3091 C CA . VAL A 1 386 ? 28.045 -8.791 -20.893 1.00 52.47 386 VAL A CA 1
ATOM 3092 C C . VAL A 1 386 ? 27.549 -7.991 -22.115 1.00 55.07 386 VAL A C 1
ATOM 3093 O O . VAL A 1 386 ? 27.780 -6.783 -22.206 1.00 59.60 386 VAL A O 1
ATOM 3097 N N . LEU A 1 387 ? 26.880 -8.656 -23.054 1.00 55.01 387 LEU A N 1
ATOM 3098 C CA . LEU A 1 387 ? 26.326 -7.959 -24.221 1.00 52.96 387 LEU A CA 1
ATOM 3099 C C . LEU A 1 387 ? 24.999 -7.290 -23.923 1.00 55.80 387 LEU A C 1
ATOM 3100 O O . LEU A 1 387 ? 24.608 -6.388 -24.643 1.00 62.86 387 LEU A O 1
ATOM 3105 N N . THR A 1 388 ? 24.302 -7.740 -22.880 1.00 58.88 388 THR A N 1
ATOM 3106 C CA . THR A 1 388 ? 23.101 -7.051 -22.404 1.00 59.63 388 THR A CA 1
ATOM 3107 C C . THR A 1 388 ? 23.484 -5.708 -21.781 1.00 61.20 388 THR A C 1
ATOM 3108 O O . THR A 1 388 ? 22.950 -4.675 -22.174 1.00 60.49 388 THR A O 1
ATOM 3112 N N . PHE A 1 389 ? 24.408 -5.727 -20.820 1.00 64.03 389 PHE A N 1
ATOM 3113 C CA . PHE A 1 389 ? 24.951 -4.497 -20.244 1.00 67.62 389 PHE A CA 1
ATOM 3114 C C . PHE A 1 389 ? 25.361 -3.519 -21.342 1.00 63.57 389 PHE A C 1
ATOM 3115 O O . PHE A 1 389 ? 24.893 -2.373 -21.390 1.00 63.79 389 PHE A O 1
ATOM 3123 N N . ALA A 1 390 ? 26.236 -3.990 -22.224 1.00 60.66 390 ALA A N 1
ATOM 3124 C CA . ALA A 1 390 ? 26.738 -3.199 -23.338 1.00 58.12 390 ALA A CA 1
ATOM 3125 C C . ALA A 1 390 ? 25.612 -2.606 -24.190 1.00 58.66 390 ALA A C 1
ATOM 3126 O O . ALA A 1 390 ? 25.649 -1.429 -24.555 1.00 61.19 390 ALA A O 1
ATOM 3128 N N . GLY A 1 391 ? 24.614 -3.425 -24.499 1.00 56.63 391 GLY A N 1
ATOM 3129 C CA . GLY A 1 391 ? 23.480 -2.989 -25.292 1.00 59.10 391 GLY A CA 1
ATOM 3130 C C . GLY A 1 391 ? 22.596 -2.002 -24.554 1.00 64.32 391 GLY A C 1
ATOM 3131 O O . GLY A 1 391 ? 21.950 -1.164 -25.179 1.00 74.65 391 GLY A O 1
ATOM 3132 N N . THR A 1 392 ? 22.558 -2.100 -23.227 1.00 60.24 392 THR A N 1
ATOM 3133 C CA . THR A 1 392 ? 21.841 -1.134 -22.401 1.00 54.61 392 THR A CA 1
ATOM 3134 C C . THR A 1 392 ? 22.561 0.211 -22.476 1.00 50.27 392 THR A C 1
ATOM 3135 O O . THR A 1 392 ? 21.949 1.227 -22.809 1.00 47.88 392 THR A O 1
ATOM 3139 N N . VAL A 1 393 ? 23.864 0.205 -22.199 1.00 46.78 393 VAL A N 1
ATOM 3140 C CA . VAL A 1 393 ? 24.674 1.411 -22.342 1.00 46.88 393 VAL A CA 1
ATOM 3141 C C . VAL A 1 393 ? 24.570 2.032 -23.730 1.00 48.11 393 VAL A C 1
ATOM 3142 O O . VAL A 1 393 ? 24.412 3.235 -23.843 1.00 51.45 393 VAL A O 1
ATOM 3146 N N . GLN A 1 394 ? 24.664 1.220 -24.780 1.00 52.13 394 GLN A N 1
ATOM 3147 C CA . GLN A 1 394 ? 24.362 1.680 -26.139 1.00 53.27 394 GLN A CA 1
ATOM 3148 C C . GLN A 1 394 ? 22.954 2.280 -26.287 1.00 55.54 394 GLN A C 1
ATOM 3149 O O . GLN A 1 394 ? 22.823 3.460 -26.607 1.00 57.87 394 GLN A O 1
ATOM 3155 N N . THR A 1 395 ? 21.917 1.469 -26.067 1.00 56.22 395 THR A N 1
ATOM 3156 C CA . THR A 1 395 ? 20.529 1.922 -26.198 1.00 60.40 395 THR A CA 1
ATOM 3157 C C . THR A 1 395 ? 20.287 3.247 -25.517 1.00 64.33 395 THR A C 1
ATOM 3158 O O . THR A 1 395 ? 19.644 4.121 -26.083 1.00 69.39 395 THR A O 1
ATOM 3162 N N . HIS A 1 396 ? 20.780 3.385 -24.291 1.00 69.48 396 HIS A N 1
ATOM 3163 C CA . HIS A 1 396 ? 20.638 4.637 -23.574 1.00 71.85 396 HIS A CA 1
ATOM 3164 C C . HIS A 1 396 ? 21.412 5.730 -24.306 1.00 69.52 396 HIS A C 1
ATOM 3165 O O . HIS A 1 396 ? 20.826 6.703 -24.796 1.00 63.74 396 HIS A O 1
ATOM 3172 N N . ALA A 1 397 ? 22.726 5.531 -24.403 1.00 66.59 397 ALA A N 1
ATOM 3173 C CA . ALA A 1 397 ? 23.628 6.534 -24.953 1.00 65.85 397 ALA A CA 1
ATOM 3174 C C . ALA A 1 397 ? 23.258 6.993 -26.362 1.00 65.59 397 ALA A C 1
ATOM 3175 O O . ALA A 1 397 ? 23.321 8.183 -26.651 1.00 73.41 397 ALA A O 1
ATOM 3177 N N . GLN A 1 398 ? 22.858 6.083 -27.239 1.00 63.83 398 GLN A N 1
ATOM 3178 C CA . GLN A 1 398 ? 22.569 6.522 -28.600 1.00 64.57 398 GLN A CA 1
ATOM 3179 C C . GLN A 1 398 ? 21.074 6.699 -28.919 1.00 65.71 398 GLN A C 1
ATOM 3180 O O . GLN A 1 398 ? 20.716 7.607 -29.667 1.00 67.86 398 GLN A O 1
ATOM 3186 N N . ARG A 1 399 ? 20.210 5.856 -28.347 1.00 65.55 399 ARG A N 1
ATOM 3187 C CA . ARG A 1 399 ? 18.773 5.875 -28.698 1.00 67.38 399 ARG A CA 1
ATOM 3188 C C . ARG A 1 399 ? 17.889 6.813 -27.851 1.00 71.64 399 ARG A C 1
ATOM 3189 O O . ARG A 1 399 ? 16.855 7.289 -28.343 1.00 74.61 399 ARG A O 1
ATOM 3197 N N . VAL A 1 400 ? 18.265 7.062 -26.592 1.00 71.21 400 VAL A N 1
ATOM 3198 C CA . VAL A 1 400 ? 17.614 8.149 -25.830 1.00 70.38 400 VAL A CA 1
ATOM 3199 C C . VAL A 1 400 ? 18.431 9.447 -25.948 1.00 68.56 400 VAL A C 1
ATOM 3200 O O . VAL A 1 400 ? 17.932 10.432 -26.488 1.00 65.45 400 VAL A O 1
ATOM 3204 N N . GLN A 1 401 ? 19.692 9.415 -25.508 1.00 67.31 401 GLN A N 1
ATOM 3205 C CA . GLN A 1 401 ? 20.578 10.590 -25.532 1.00 66.92 401 GLN A CA 1
ATOM 3206 C C . GLN A 1 401 ? 20.943 11.110 -26.922 1.00 61.52 401 GLN A C 1
ATOM 3207 O O . GLN A 1 401 ? 21.234 12.289 -27.076 1.00 63.56 401 GLN A O 1
ATOM 3213 N N . GLY A 1 402 ? 20.936 10.240 -27.926 1.00 60.21 402 GLY A N 1
ATOM 3214 C CA . GLY A 1 402 ? 21.223 10.653 -29.300 1.00 55.99 402 GLY A CA 1
ATOM 3215 C C . GLY A 1 402 ? 22.688 10.814 -29.679 1.00 55.78 402 GLY A C 1
ATOM 3216 O O . GLY A 1 402 ? 22.994 11.439 -30.698 1.00 53.13 402 GLY A O 1
ATOM 3217 N N . ASP A 1 403 ? 23.597 10.257 -28.878 1.00 58.92 403 ASP A N 1
ATOM 3218 C CA . ASP A 1 403 ? 25.035 10.338 -29.174 1.00 64.09 403 ASP A CA 1
ATOM 3219 C C . ASP A 1 403 ? 25.372 9.458 -30.372 1.00 62.88 403 ASP A C 1
ATOM 3220 O O . ASP A 1 403 ? 24.690 8.461 -30.625 1.00 61.34 403 ASP A O 1
ATOM 3225 N N . TYR A 1 404 ? 26.425 9.819 -31.099 1.00 62.57 404 TYR A N 1
ATOM 3226 C CA . TYR A 1 404 ? 26.725 9.156 -32.366 1.00 62.48 404 TYR A CA 1
ATOM 3227 C C . TYR A 1 404 ? 27.373 7.777 -32.237 1.00 60.70 404 TYR A C 1
ATOM 3228 O O . TYR A 1 404 ? 28.169 7.519 -31.323 1.00 58.00 404 TYR A O 1
ATOM 3237 N N . PHE A 1 405 ? 26.995 6.894 -33.163 1.00 57.10 405 PHE A N 1
ATOM 3238 C CA . PHE A 1 405 ? 27.328 5.480 -33.100 1.00 49.29 405 PHE A CA 1
ATOM 3239 C C . PHE A 1 405 ? 28.765 5.207 -32.641 1.00 51.01 405 PHE A C 1
ATOM 3240 O O . PHE A 1 405 ? 28.970 4.536 -31.624 1.00 52.09 405 PHE A O 1
ATOM 3248 N N . MET A 1 406 ? 29.744 5.731 -33.378 1.00 52.99 406 MET A N 1
ATOM 3249 C CA . MET A 1 406 ? 31.145 5.410 -33.120 1.00 54.99 406 MET A CA 1
ATOM 3250 C C . MET A 1 406 ? 31.578 5.807 -31.717 1.00 61.47 406 MET A C 1
ATOM 3251 O O . MET A 1 406 ? 32.251 5.026 -31.039 1.00 64.36 406 MET A O 1
ATOM 3256 N N . ASP A 1 407 ? 31.181 7.011 -31.287 1.00 69.65 407 ASP A N 1
ATOM 3257 C CA . ASP A 1 407 ? 31.553 7.557 -29.967 1.00 72.39 407 ASP A CA 1
ATOM 3258 C C . ASP A 1 407 ? 31.041 6.652 -28.859 1.00 65.56 407 ASP A C 1
ATOM 3259 O O . ASP A 1 407 ? 31.778 6.312 -27.926 1.00 66.65 407 ASP A O 1
ATOM 3264 N N . VAL A 1 408 ? 29.777 6.259 -28.974 1.00 59.01 408 VAL A N 1
ATOM 3265 C CA . VAL A 1 408 ? 29.163 5.404 -27.973 1.00 59.39 408 VAL A CA 1
ATOM 3266 C C . VAL A 1 408 ? 29.921 4.071 -27.871 1.00 60.75 408 VAL A C 1
ATOM 3267 O O . VAL A 1 408 ? 30.028 3.503 -26.792 1.00 65.81 408 VAL A O 1
ATOM 3271 N N . GLN A 1 409 ? 30.475 3.589 -28.980 1.00 60.31 409 GLN A N 1
ATOM 3272 C CA . GLN A 1 409 ? 31.163 2.292 -28.977 1.00 63.46 409 GLN A CA 1
ATOM 3273 C C . GLN A 1 409 ? 32.508 2.357 -28.240 1.00 65.27 409 GLN A C 1
ATOM 3274 O O . GLN A 1 409 ? 32.993 1.345 -27.708 1.00 64.68 409 GLN A O 1
ATOM 3280 N N . ASP A 1 410 ? 33.114 3.543 -28.207 1.00 64.91 410 ASP A N 1
ATOM 3281 C CA . ASP A 1 410 ? 34.332 3.729 -27.421 1.00 64.70 410 ASP A CA 1
ATOM 3282 C C . ASP A 1 410 ? 33.993 3.579 -25.937 1.00 68.65 410 ASP A C 1
ATOM 3283 O O . ASP A 1 410 ? 34.850 3.207 -25.134 1.00 72.58 410 ASP A O 1
ATOM 3288 N N . ALA A 1 411 ? 32.733 3.850 -25.584 1.00 67.09 411 ALA A N 1
ATOM 3289 C CA . ALA A 1 411 ? 32.278 3.752 -24.194 1.00 64.84 411 ALA A CA 1
ATOM 3290 C C . ALA A 1 411 ? 32.171 2.319 -23.661 1.00 64.67 411 ALA A C 1
ATOM 3291 O O . ALA A 1 411 ? 32.290 2.093 -22.460 1.00 65.34 411 ALA A O 1
ATOM 3293 N N . ILE A 1 412 ? 31.967 1.350 -24.548 1.00 60.50 412 ILE A N 1
ATOM 3294 C CA . ILE A 1 412 ? 31.701 -0.020 -24.108 1.00 54.54 412 ILE A CA 1
ATOM 3295 C C . ILE A 1 412 ? 32.840 -1.020 -24.367 1.00 55.77 412 ILE A C 1
ATOM 3296 O O . ILE A 1 412 ? 32.658 -2.238 -24.232 1.00 54.82 412 ILE A O 1
ATOM 3301 N N . THR A 1 413 ? 34.020 -0.490 -24.695 1.00 54.38 413 THR A N 1
ATOM 3302 C CA . THR A 1 413 ? 35.222 -1.286 -24.894 1.00 52.43 413 THR A CA 1
ATOM 3303 C C . THR A 1 413 ? 35.412 -2.332 -23.817 1.00 53.61 413 THR A C 1
ATOM 3304 O O . THR A 1 413 ? 35.740 -3.465 -24.129 1.00 61.45 413 THR A O 1
ATOM 3308 N N . ILE A 1 414 ? 35.212 -1.972 -22.552 1.00 54.60 414 ILE A N 1
ATOM 3309 C CA . ILE A 1 414 ? 35.385 -2.952 -21.469 1.00 54.96 414 ILE A CA 1
ATOM 3310 C C . ILE A 1 414 ? 34.491 -4.188 -21.663 1.00 52.07 414 ILE A C 1
ATOM 3311 O O . ILE A 1 414 ? 34.931 -5.317 -21.422 1.00 52.09 414 ILE A O 1
ATOM 3316 N N . PHE A 1 415 ? 33.263 -3.985 -22.133 1.00 47.79 415 PHE A N 1
ATOM 3317 C CA . PHE A 1 415 ? 32.352 -5.103 -22.296 1.00 49.25 415 PHE A CA 1
ATOM 3318 C C . PHE A 1 415 ? 32.824 -6.004 -23.421 1.00 50.22 415 PHE A C 1
ATOM 3319 O O . PHE A 1 415 ? 32.729 -7.223 -23.328 1.00 52.10 415 PHE A O 1
ATOM 3327 N N . TYR A 1 416 ? 33.377 -5.401 -24.468 1.00 51.48 416 TYR A N 1
ATOM 3328 C CA . TYR A 1 416 ? 33.927 -6.169 -25.585 1.00 49.11 416 TYR A CA 1
ATOM 3329 C C . TYR A 1 416 ? 35.142 -7.031 -25.240 1.00 49.79 416 TYR A C 1
ATOM 3330 O O . TYR A 1 416 ? 35.283 -8.123 -25.795 1.00 55.38 416 TYR A O 1
ATOM 3339 N N . TRP A 1 417 ? 36.005 -6.552 -24.340 1.00 48.06 417 TRP A N 1
ATOM 3340 C CA . TRP A 1 417 ? 37.092 -7.379 -23.805 1.00 48.27 417 TRP A CA 1
ATOM 3341 C C . TRP A 1 417 ? 36.525 -8.515 -22.990 1.00 52.35 417 TRP A C 1
ATOM 3342 O O . TRP A 1 417 ? 37.021 -9.635 -23.042 1.00 56.04 417 TRP A O 1
ATOM 3353 N N . MET A 1 418 ? 35.466 -8.230 -22.245 1.00 54.56 418 MET A N 1
ATOM 3354 C CA . MET A 1 418 ? 34.818 -9.267 -21.476 1.00 56.15 418 MET A CA 1
ATOM 3355 C C . MET A 1 418 ? 34.177 -10.316 -22.381 1.00 54.56 418 MET A C 1
ATOM 3356 O O . MET A 1 418 ? 34.288 -11.506 -22.096 1.00 57.00 418 MET A O 1
ATOM 3361 N N . ARG A 1 419 ? 33.541 -9.905 -23.477 1.00 51.44 419 ARG A N 1
ATOM 3362 C CA . ARG A 1 419 ? 33.020 -10.902 -24.398 1.00 50.32 419 ARG A CA 1
ATOM 3363 C C . ARG A 1 419 ? 34.160 -11.727 -24.955 1.00 51.26 419 ARG A C 1
ATOM 3364 O O . ARG A 1 419 ? 34.086 -12.956 -24.956 1.00 56.85 419 ARG A O 1
ATOM 3372 N N . PHE A 1 420 ? 35.209 -11.067 -25.440 1.00 50.13 420 PHE A N 1
ATOM 3373 C CA . PHE A 1 420 ? 36.339 -11.811 -26.013 1.00 51.77 420 PHE A CA 1
ATOM 3374 C C . PHE A 1 420 ? 36.865 -12.876 -25.036 1.00 52.01 420 PHE A C 1
ATOM 3375 O O . PHE A 1 420 ? 36.984 -14.042 -25.405 1.00 51.97 420 PHE A O 1
ATOM 3383 N N . GLY A 1 421 ? 37.134 -12.479 -23.791 1.00 51.45 421 GLY A N 1
ATOM 3384 C CA . GLY A 1 421 ? 37.504 -13.423 -22.730 1.00 51.52 421 GLY A CA 1
ATOM 3385 C C . GLY A 1 421 ? 36.535 -14.580 -22.574 1.00 51.70 42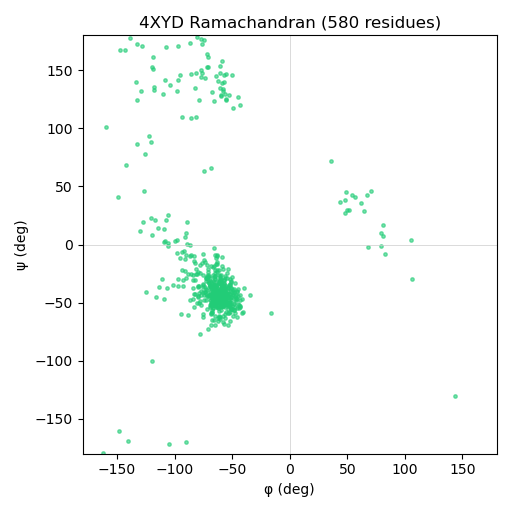1 GLY A C 1
ATOM 3386 O O . GLY A 1 421 ? 36.950 -15.748 -22.546 1.00 53.65 421 GLY A O 1
ATOM 3387 N N . SER A 1 422 ? 35.241 -14.267 -22.492 1.00 53.43 422 SER A N 1
ATOM 3388 C CA . SER A 1 422 ? 34.193 -15.306 -22.426 1.00 56.58 422 SER A CA 1
ATOM 3389 C C . SER A 1 422 ? 34.190 -16.210 -23.654 1.00 53.46 422 SER A C 1
ATOM 3390 O O . SER A 1 422 ? 33.755 -17.354 -23.577 1.00 54.40 422 SER A O 1
ATOM 3393 N N . GLY A 1 423 ? 34.626 -15.663 -24.790 1.00 49.76 423 GLY A N 1
ATOM 3394 C CA . GLY A 1 423 ? 34.828 -16.433 -26.010 1.00 46.87 423 GLY A CA 1
ATOM 3395 C C . GLY A 1 423 ? 35.895 -17.515 -25.890 1.00 46.71 423 GLY A C 1
ATOM 3396 O O . GLY A 1 423 ? 35.728 -18.628 -26.425 1.00 45.95 423 GLY A O 1
ATOM 3397 N N . ILE A 1 424 ? 36.988 -17.198 -25.189 1.00 43.70 424 ILE A N 1
ATOM 3398 C CA . ILE A 1 424 ? 38.050 -18.166 -25.000 1.00 43.68 424 ILE A CA 1
ATOM 3399 C C . ILE A 1 424 ? 37.425 -19.396 -24.368 1.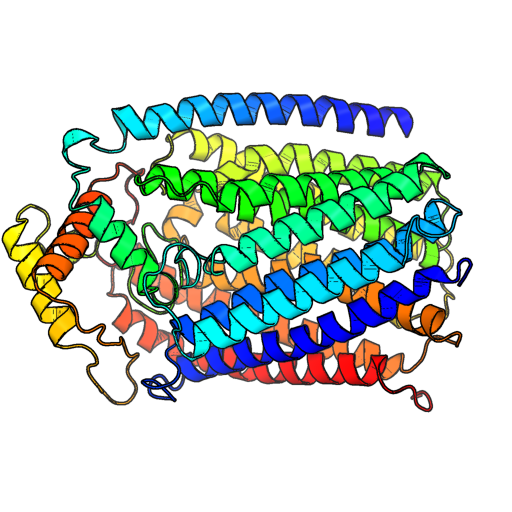00 44.25 424 ILE A C 1
ATOM 3400 O O . ILE A 1 424 ? 37.705 -20.515 -24.795 1.00 45.66 424 ILE A O 1
ATOM 3405 N N . ALA A 1 425 ? 36.550 -19.191 -23.384 1.00 42.82 425 ALA A N 1
ATOM 3406 C CA . ALA A 1 425 ? 35.883 -20.314 -22.721 1.00 39.66 425 ALA A CA 1
ATOM 3407 C C . ALA A 1 425 ? 35.046 -21.146 -23.682 1.00 40.59 425 ALA A C 1
ATOM 3408 O O . ALA A 1 425 ? 35.080 -22.387 -23.625 1.00 42.38 425 ALA A O 1
ATOM 3410 N N . VAL A 1 426 ? 34.294 -20.478 -24.562 1.00 40.41 426 VAL A N 1
ATOM 3411 C CA . VAL A 1 426 ? 33.400 -21.194 -25.483 1.00 38.10 426 VAL A CA 1
ATOM 3412 C C . VAL A 1 426 ? 34.223 -22.025 -26.447 1.00 38.31 426 VAL A C 1
ATOM 3413 O O . VAL A 1 426 ? 33.979 -23.205 -26.594 1.00 38.01 426 VAL A O 1
ATOM 3417 N N . VAL A 1 427 ? 35.222 -21.419 -27.076 1.00 40.77 427 VAL A N 1
ATOM 3418 C CA . VAL A 1 427 ? 36.102 -22.183 -27.949 1.00 42.95 427 VAL A CA 1
ATOM 3419 C C . VAL A 1 427 ? 36.745 -23.362 -27.212 1.00 42.66 427 VAL A C 1
ATOM 3420 O O . VAL A 1 427 ? 36.496 -24.491 -27.598 1.00 45.61 427 VAL A O 1
ATOM 3424 N N . LEU A 1 428 ? 37.510 -23.137 -26.141 1.00 44.61 428 LEU A N 1
ATOM 3425 C CA . LEU A 1 428 ? 38.050 -24.282 -25.358 1.00 44.57 428 LEU A CA 1
ATOM 3426 C C . LEU A 1 428 ? 36.952 -25.324 -25.096 1.00 43.76 428 LEU A C 1
ATOM 3427 O O . LEU A 1 428 ? 37.156 -26.514 -25.333 1.00 41.89 428 LEU A O 1
ATOM 3432 N N . GLY A 1 429 ? 35.778 -24.865 -24.660 1.00 42.84 429 GLY A N 1
ATOM 3433 C CA . GLY A 1 429 ? 34.643 -25.749 -24.434 1.00 42.09 429 GLY A CA 1
ATOM 3434 C C . GLY A 1 429 ? 34.299 -26.618 -25.632 1.00 43.72 429 GLY A C 1
ATOM 3435 O O . GLY A 1 429 ? 34.166 -27.841 -25.506 1.00 46.88 429 GLY A O 1
ATOM 3436 N N . ALA A 1 430 ? 34.172 -25.988 -26.798 1.00 43.27 430 ALA A N 1
ATOM 3437 C CA . ALA A 1 430 ? 33.759 -26.679 -28.023 1.00 42.29 430 ALA A CA 1
ATOM 3438 C C . ALA A 1 430 ? 34.803 -27.695 -28.515 1.00 43.58 430 ALA A C 1
ATOM 3439 O O . ALA A 1 430 ? 34.441 -28.807 -28.929 1.00 44.77 430 ALA A O 1
ATOM 3441 N N . LEU A 1 431 ? 36.085 -27.324 -28.461 1.00 40.77 431 LEU A N 1
ATOM 3442 C CA . LEU A 1 431 ? 37.161 -28.273 -28.762 1.00 40.39 431 LEU A CA 1
ATOM 3443 C C . LEU A 1 431 ? 37.145 -29.488 -27.832 1.00 42.11 431 LEU A C 1
ATOM 3444 O O . LEU A 1 431 ? 37.224 -30.634 -28.301 1.00 42.31 431 LEU A O 1
ATOM 3449 N N . LEU A 1 432 ? 37.029 -29.247 -26.525 1.00 41.91 432 LEU A N 1
ATOM 3450 C CA . LEU A 1 432 ? 36.954 -30.342 -25.555 1.00 40.24 432 LEU A CA 1
ATOM 3451 C C . LEU A 1 432 ? 35.791 -31.288 -25.849 1.00 39.95 432 LEU A C 1
ATOM 3452 O O . LEU A 1 432 ? 35.954 -32.490 -25.759 1.00 41.70 432 LEU A O 1
ATOM 3457 N N . PHE A 1 433 ? 34.627 -30.760 -26.215 1.00 41.35 433 PHE A N 1
ATOM 3458 C CA . PHE A 1 433 ? 33.511 -31.633 -26.582 1.00 41.95 433 PHE A CA 1
ATOM 3459 C C . PHE A 1 433 ? 33.911 -32.491 -27.763 1.00 41.71 433 PHE A C 1
ATOM 3460 O O . PHE A 1 433 ? 33.800 -33.715 -27.700 1.00 42.96 433 PHE A O 1
ATOM 3468 N N . ILE A 1 434 ? 34.391 -31.857 -28.835 1.00 43.28 434 ILE A N 1
ATOM 3469 C CA . ILE A 1 434 ? 34.915 -32.627 -29.974 1.00 43.97 434 ILE A CA 1
ATOM 3470 C C . ILE A 1 434 ? 35.897 -33.714 -29.511 1.00 44.02 434 ILE A C 1
ATOM 3471 O O . ILE A 1 434 ? 35.732 -34.872 -29.858 1.00 45.72 434 ILE A O 1
ATOM 3476 N N . TYR A 1 435 ? 36.879 -33.351 -28.694 1.00 44.43 435 TYR A N 1
ATOM 3477 C CA . TYR A 1 435 ? 37.790 -34.349 -28.151 1.00 46.95 435 TYR A CA 1
ATOM 3478 C C . TYR A 1 435 ? 37.040 -35.511 -27.483 1.00 46.35 435 TYR A C 1
ATOM 3479 O O . TYR A 1 435 ? 37.243 -36.703 -27.814 1.00 44.02 435 TYR A O 1
ATOM 3488 N N . ALA A 1 436 ? 36.157 -35.137 -26.562 1.00 43.30 436 ALA A N 1
ATOM 3489 C CA . ALA A 1 436 ? 35.439 -36.084 -25.734 1.00 41.79 436 ALA A CA 1
ATOM 3490 C C . ALA A 1 436 ? 34.641 -37.036 -26.577 1.00 41.10 436 ALA A C 1
ATOM 3491 O O . ALA A 1 436 ? 34.514 -38.195 -26.245 1.00 43.74 436 ALA A O 1
ATOM 3493 N N . VAL A 1 437 ? 34.104 -36.549 -27.677 1.00 41.75 437 VAL A N 1
ATOM 3494 C CA . VAL A 1 437 ? 33.320 -37.404 -28.534 1.00 43.01 437 VAL A CA 1
ATOM 3495 C C . VAL A 1 437 ? 34.222 -38.240 -29.469 1.00 44.09 437 VAL A C 1
ATOM 3496 O O . VAL A 1 437 ? 33.896 -39.385 -29.822 1.00 42.73 437 VAL A O 1
ATOM 3500 N N . ALA A 1 438 ? 35.377 -37.677 -29.827 1.00 45.01 438 ALA A N 1
ATOM 3501 C CA . ALA A 1 438 ? 36.213 -38.244 -30.887 1.00 46.03 438 ALA A CA 1
ATOM 3502 C C . ALA A 1 438 ? 37.279 -39.183 -30.385 1.00 45.97 438 ALA A C 1
ATOM 3503 O O . ALA A 1 438 ? 37.771 -39.985 -31.158 1.00 45.76 438 ALA A O 1
ATOM 3505 N N . VAL A 1 439 ? 37.661 -39.080 -29.117 1.00 44.92 439 VAL A N 1
ATOM 3506 C CA . VAL A 1 439 ? 38.750 -39.908 -28.621 1.00 43.82 439 VAL A CA 1
ATOM 3507 C C . VAL A 1 439 ? 38.394 -40.570 -27.305 1.00 44.20 439 VAL A C 1
ATOM 3508 O O . VAL A 1 439 ? 38.717 -40.047 -26.226 1.00 43.27 439 VAL A O 1
ATOM 3512 N N . PRO A 1 440 ? 37.747 -41.741 -27.381 1.00 43.52 440 PRO A N 1
ATOM 3513 C CA . PRO A 1 440 ? 37.397 -42.469 -26.153 1.00 45.61 440 PRO A CA 1
ATOM 3514 C C . PRO A 1 440 ? 38.640 -42.819 -25.346 1.00 46.53 440 PRO A C 1
ATOM 3515 O O . PRO A 1 440 ? 39.603 -43.366 -25.891 1.00 45.65 440 PRO A O 1
ATOM 3519 N N . ARG A 1 441 ? 38.632 -42.482 -24.063 1.00 49.41 441 ARG A N 1
ATOM 3520 C CA . ARG A 1 441 ? 39.719 -42.894 -23.177 1.00 50.58 441 ARG A CA 1
ATOM 3521 C C . ARG A 1 441 ? 39.200 -43.335 -21.817 1.00 52.10 441 ARG A C 1
ATOM 3522 O O . ARG A 1 441 ? 37.999 -43.302 -21.565 1.00 51.54 441 ARG A O 1
ATOM 3530 N N . LYS A 1 442 ? 40.110 -43.777 -20.956 1.00 59.09 442 LYS A N 1
ATOM 3531 C CA . LYS A 1 442 ? 39.749 -44.225 -19.612 1.00 64.09 442 LYS A CA 1
ATOM 3532 C C . LYS A 1 442 ? 39.015 -43.088 -18.916 1.00 62.88 442 LYS A C 1
ATOM 3533 O O . LYS A 1 442 ? 39.485 -41.940 -18.905 1.00 63.34 442 LYS A O 1
ATOM 3539 N N . GLU A 1 443 ? 37.852 -43.431 -18.365 1.00 61.28 443 GLU A N 1
ATOM 3540 C CA . GLU A 1 443 ? 36.971 -42.497 -17.673 1.00 59.41 443 GLU A CA 1
ATOM 3541 C C . GLU A 1 443 ? 37.613 -41.841 -16.445 1.00 58.31 443 GLU A C 1
ATOM 3542 O O . GLU A 1 443 ? 38.438 -42.441 -15.773 1.00 59.65 443 GLU A O 1
ATOM 3548 N N . ILE A 1 444 ? 37.229 -40.599 -16.173 1.00 61.69 444 ILE A N 1
ATOM 3549 C CA . ILE A 1 444 ? 37.655 -39.871 -14.977 1.00 63.59 444 ILE A CA 1
ATOM 3550 C C . ILE A 1 444 ? 36.735 -40.187 -13.776 1.00 73.46 444 ILE A C 1
ATOM 3551 O O . ILE A 1 444 ? 35.535 -40.454 -13.941 1.00 73.16 444 ILE A O 1
ATOM 3556 N N . ILE A 1 445 ? 37.325 -40.190 -12.578 1.00 85.96 445 ILE A N 1
ATOM 3557 C CA . ILE A 1 445 ? 36.590 -40.339 -11.306 1.00 97.51 445 ILE A CA 1
ATOM 3558 C C . ILE A 1 445 ? 36.559 -39.009 -10.531 1.00 99.70 445 ILE A C 1
ATOM 3559 O O . ILE A 1 445 ? 35.659 -38.753 -9.726 1.00 99.31 445 ILE A O 1
ATOM 3564 N N . THR B 2 6 ? -6.008 -38.473 -24.152 1.00 123.95 6 THR B N 1
ATOM 3565 C CA . THR B 2 6 ? -6.536 -37.352 -24.986 1.00 129.75 6 THR B CA 1
ATOM 3566 C C . THR B 2 6 ? -5.551 -36.986 -26.105 1.00 137.96 6 THR B C 1
ATOM 3567 O O . THR B 2 6 ? -5.695 -35.942 -26.745 1.00 140.37 6 THR B O 1
ATOM 3571 N N . THR B 2 7 ? -4.573 -37.869 -26.346 1.00 141.85 7 THR B N 1
ATOM 3572 C CA . THR B 2 7 ? -3.473 -37.629 -27.301 1.00 131.67 7 THR B CA 1
ATOM 3573 C C . THR B 2 7 ? -3.955 -37.309 -28.722 1.00 135.01 7 THR B C 1
ATOM 3574 O O . THR B 2 7 ? -3.483 -36.343 -29.328 1.00 142.09 7 THR B O 1
ATOM 3578 N N . SER B 2 8 ? -4.891 -38.108 -29.243 1.00 126.81 8 SER B N 1
ATOM 3579 C CA . SER B 2 8 ? -5.462 -37.854 -30.574 1.00 115.97 8 SER B CA 1
ATOM 3580 C C . SER B 2 8 ? -6.181 -36.502 -30.670 1.00 111.04 8 SER B C 1
ATOM 3581 O O . SER B 2 8 ? -6.333 -35.965 -31.768 1.00 103.61 8 SER B O 1
ATOM 3584 N N . MET B 2 9 ? -6.599 -35.961 -29.520 1.00 107.25 9 MET B N 1
ATOM 3585 C CA . MET B 2 9 ? -7.163 -34.604 -29.437 1.00 104.48 9 MET B CA 1
ATOM 3586 C C . MET B 2 9 ? -6.068 -33.544 -29.633 1.00 97.93 9 MET B C 1
ATOM 3587 O O . MET B 2 9 ? -6.174 -32.687 -30.522 1.00 93.39 9 MET B O 1
ATOM 3592 N N . ALA B 2 10 ? -5.024 -33.623 -28.805 1.00 89.41 10 ALA B N 1
ATOM 3593 C CA . ALA B 2 10 ? -3.834 -32.762 -28.907 1.00 79.46 10 ALA B CA 1
ATOM 3594 C C . ALA B 2 10 ? -3.253 -32.729 -30.329 1.00 71.92 10 ALA B C 1
ATOM 3595 O O . ALA B 2 10 ? -2.834 -31.671 -30.826 1.00 68.97 10 ALA B O 1
ATOM 3597 N N . ARG B 2 11 ? -3.235 -33.891 -30.971 1.00 62.63 11 ARG B N 1
ATOM 3598 C CA . ARG B 2 11 ? -2.875 -33.977 -32.363 1.00 66.24 11 ARG B CA 1
ATOM 3599 C C . ARG B 2 11 ? -3.787 -33.072 -33.187 1.00 71.15 11 ARG B C 1
ATOM 3600 O O . ARG B 2 11 ? -3.310 -32.307 -34.030 1.00 70.93 11 ARG B O 1
ATOM 3608 N N . ASN B 2 12 ? -5.094 -33.148 -32.928 1.00 75.96 12 ASN B N 1
ATOM 3609 C CA . ASN B 2 12 ? -6.086 -32.510 -33.799 1.00 78.70 12 ASN B CA 1
ATOM 3610 C C . ASN B 2 12 ? -6.189 -30.997 -33.598 1.00 75.60 12 ASN B C 1
ATOM 3611 O O . ASN B 2 12 ? -6.304 -30.240 -34.569 1.00 71.00 12 ASN B O 1
ATOM 3616 N N . ILE B 2 13 ? -6.125 -30.567 -32.339 1.00 73.96 13 ILE B N 1
ATOM 3617 C CA . ILE B 2 13 ? -5.849 -29.167 -32.002 1.00 77.04 13 ILE B CA 1
ATOM 3618 C C . ILE B 2 13 ? -4.629 -28.664 -32.810 1.00 81.04 13 ILE B C 1
ATOM 3619 O O . ILE B 2 13 ? -4.710 -27.628 -33.477 1.00 77.74 13 ILE B O 1
ATOM 3624 N N . PHE B 2 14 ? -3.525 -29.422 -32.762 1.00 82.16 14 PHE B N 1
ATOM 3625 C CA . PHE B 2 14 ? -2.276 -29.084 -33.468 1.00 82.18 14 PHE B CA 1
ATOM 3626 C C . PHE B 2 14 ? -2.408 -29.011 -35.006 1.00 78.52 14 PHE B C 1
ATOM 3627 O O . PHE B 2 14 ? -2.182 -27.953 -35.579 1.00 77.57 14 PHE B O 1
ATOM 3635 N N . TYR B 2 15 ? -2.772 -30.108 -35.670 1.00 77.85 15 TYR B N 1
ATOM 3636 C CA . TYR B 2 15 ? -2.915 -30.091 -37.132 1.00 83.34 15 TYR B CA 1
ATOM 3637 C C . TYR B 2 15 ? -3.900 -29.030 -37.603 1.00 84.00 15 TYR B C 1
ATOM 3638 O O . TYR B 2 15 ? -3.668 -28.370 -38.615 1.00 91.26 15 TYR B O 1
ATOM 3647 N N . GLY B 2 16 ? -4.996 -28.873 -36.865 1.00 81.55 16 GLY B N 1
ATOM 3648 C CA . GLY B 2 16 ? -6.088 -27.999 -37.281 1.00 79.42 16 GLY B CA 1
ATOM 3649 C C . GLY B 2 16 ? -5.869 -26.541 -36.941 1.00 77.91 16 GLY B C 1
ATOM 3650 O O . GLY B 2 16 ? -5.963 -25.675 -37.817 1.00 72.99 16 GLY B O 1
ATOM 3651 N N . GLY B 2 17 ? -5.588 -26.279 -35.663 1.00 81.70 17 GLY B N 1
ATOM 3652 C CA . GLY B 2 17 ? -5.307 -24.929 -35.157 1.00 85.46 17 GLY B CA 1
ATOM 3653 C C . GLY B 2 17 ? -4.078 -24.282 -35.781 1.00 91.09 17 GLY B C 1
ATOM 3654 O O . GLY B 2 17 ? -3.986 -23.057 -35.845 1.00 95.11 17 GLY B O 1
ATOM 3655 N N . SER B 2 18 ? -3.131 -25.105 -36.237 1.00 91.13 18 SER B N 1
ATOM 3656 C CA . SER B 2 18 ? -1.986 -24.628 -37.017 1.00 86.41 18 SER B CA 1
ATOM 3657 C C . SER B 2 18 ? -2.429 -24.117 -38.374 1.00 87.17 18 SER B C 1
ATOM 3658 O O . SER B 2 18 ? -2.189 -22.954 -38.703 1.00 91.04 18 SER B O 1
ATOM 3661 N N . LEU B 2 19 ? -3.075 -24.988 -39.150 1.00 87.88 19 LEU B N 1
ATOM 3662 C CA . LEU B 2 19 ? -3.685 -24.603 -40.423 1.00 86.89 19 LEU B CA 1
ATOM 3663 C C . LEU B 2 19 ? -4.446 -23.275 -40.340 1.00 81.02 19 LEU B C 1
ATOM 3664 O O . LEU B 2 19 ? -4.316 -22.422 -41.223 1.00 78.73 19 LEU B O 1
ATOM 3669 N N . PHE B 2 20 ? -5.218 -23.098 -39.270 1.00 77.58 20 PHE B N 1
ATOM 3670 C CA . PHE B 2 20 ? -5.947 -21.847 -39.044 1.00 80.22 20 PHE B CA 1
ATOM 3671 C C . PHE B 2 20 ? -4.995 -20.655 -39.130 1.00 77.78 20 PHE B C 1
ATOM 3672 O O . PHE B 2 20 ? -5.161 -19.779 -39.986 1.00 80.78 20 PHE B O 1
ATOM 3680 N N . PHE B 2 21 ? -3.978 -20.660 -38.269 1.00 73.73 21 PHE B N 1
ATOM 3681 C CA . PHE B 2 21 ? -3.013 -19.570 -38.187 1.00 65.75 21 PHE B CA 1
ATOM 3682 C C . PHE B 2 21 ? -2.148 -19.382 -39.439 1.00 61.09 21 PHE B C 1
ATOM 3683 O O . PHE B 2 21 ? -1.753 -18.264 -39.734 1.00 61.62 21 PHE B O 1
ATOM 3691 N N . ILE B 2 22 ? -1.869 -20.447 -40.183 1.00 59.23 22 ILE B N 1
ATOM 3692 C CA . ILE B 2 22 ? -1.204 -20.283 -41.482 1.00 62.03 22 ILE B CA 1
ATOM 3693 C C . ILE B 2 22 ? -2.034 -19.364 -42.391 1.00 68.54 22 ILE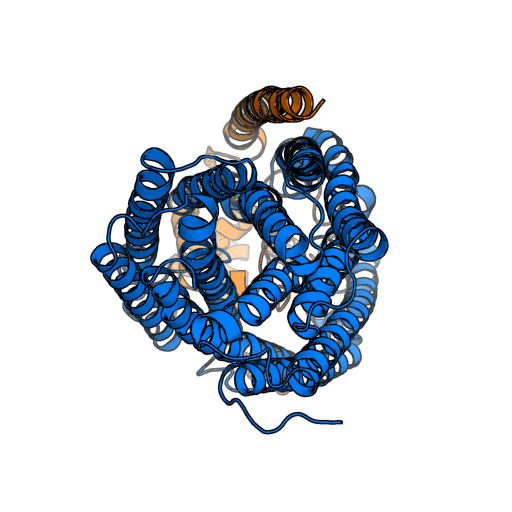 B C 1
ATOM 3694 O O . ILE B 2 22 ? -1.515 -18.370 -42.906 1.00 70.70 22 ILE B O 1
ATOM 3699 N N . LEU B 2 23 ? -3.320 -19.689 -42.558 1.00 73.05 23 LEU B N 1
ATOM 3700 C CA . LEU B 2 23 ? -4.250 -18.897 -43.372 1.00 70.32 23 LEU B CA 1
ATOM 3701 C C . LEU B 2 23 ? -4.251 -17.419 -42.991 1.00 69.52 23 LEU B C 1
ATOM 3702 O O . LEU B 2 23 ? -3.969 -16.550 -43.831 1.00 64.05 23 LEU B O 1
ATOM 3707 N N . ILE B 2 24 ? -4.561 -17.146 -41.723 1.00 67.09 24 ILE B N 1
ATOM 3708 C CA . ILE B 2 24 ? -4.493 -15.794 -41.174 1.00 65.85 24 ILE B CA 1
ATOM 3709 C C . ILE B 2 24 ? -3.171 -15.111 -41.550 1.00 67.95 24 ILE B C 1
ATOM 3710 O O . ILE B 2 24 ? -3.193 -14.022 -42.138 1.00 69.34 24 ILE B O 1
ATOM 3715 N N . PHE B 2 25 ? -2.037 -15.760 -41.249 1.00 66.76 25 PHE B N 1
ATOM 3716 C CA . PHE B 2 25 ? -0.711 -15.278 -41.696 1.00 63.29 25 PHE B CA 1
ATOM 3717 C C . PHE B 2 25 ? -0.615 -14.992 -43.210 1.00 63.61 25 PHE B C 1
ATOM 3718 O O . PHE B 2 25 ? -0.175 -13.910 -43.597 1.00 64.35 25 PHE B O 1
ATOM 3726 N N . VAL B 2 26 ? -1.023 -15.936 -44.061 1.00 61.00 26 VAL B N 1
ATOM 3727 C CA . VAL B 2 26 ? -0.978 -15.697 -45.507 1.00 61.45 26 VAL B CA 1
ATOM 3728 C C . VAL B 2 26 ? -1.910 -14.540 -45.910 1.00 65.46 26 VAL B C 1
ATOM 3729 O O . VAL B 2 26 ? -1.574 -13.730 -46.785 1.00 67.25 26 VAL B O 1
ATOM 3733 N N . GLY B 2 27 ? -3.063 -14.441 -45.258 1.00 64.44 27 GLY B N 1
ATOM 3734 C CA . GLY B 2 27 ? -3.960 -13.322 -45.525 1.00 62.57 27 GLY B CA 1
ATOM 3735 C C . GLY B 2 27 ? -3.252 -12.026 -45.186 1.00 63.64 27 GLY B C 1
ATOM 3736 O O . GLY B 2 27 ? -3.008 -11.180 -46.062 1.00 62.18 27 GLY B O 1
ATOM 3737 N N . LEU B 2 28 ? -2.908 -11.905 -43.903 1.00 60.10 28 LEU B N 1
ATOM 3738 C CA . LEU B 2 28 ? -2.136 -10.794 -43.354 1.00 59.74 28 LEU B CA 1
ATOM 3739 C C . LEU B 2 28 ? -0.908 -10.370 -44.179 1.00 61.15 28 LEU B C 1
ATOM 3740 O O . LEU B 2 28 ? -0.607 -9.182 -44.294 1.00 63.77 28 LEU B O 1
ATOM 3745 N N . SER B 2 29 ? -0.202 -11.343 -44.745 1.00 61.86 29 SER B N 1
ATOM 3746 C CA . SER B 2 29 ? 0.992 -11.054 -45.523 1.00 59.12 29 SER B CA 1
ATOM 3747 C C . SER B 2 29 ? 0.617 -10.398 -46.832 1.00 57.92 29 SER B C 1
ATOM 3748 O O . SER B 2 29 ? 1.245 -9.415 -47.217 1.00 58.41 29 SER B O 1
ATOM 3751 N N . VAL B 2 30 ? -0.417 -10.936 -47.491 1.00 58.84 30 VAL B N 1
ATOM 3752 C CA . VAL B 2 30 ? -0.936 -10.396 -48.764 1.00 57.04 30 VAL B CA 1
ATOM 3753 C C . VAL B 2 30 ? -1.400 -8.944 -48.571 1.00 59.65 30 VAL B C 1
ATOM 3754 O O . VAL B 2 30 ? -1.124 -8.087 -49.421 1.00 61.17 30 VAL B O 1
ATOM 3758 N N . HIS B 2 31 ? -2.070 -8.658 -47.452 1.00 58.28 31 HIS B N 1
ATOM 3759 C CA . HIS B 2 31 ? -2.378 -7.273 -47.121 1.00 60.44 31 HIS B CA 1
ATOM 3760 C C . HIS B 2 31 ? -1.073 -6.493 -47.042 1.00 61.86 31 HIS B C 1
ATOM 3761 O O . HIS B 2 31 ? -0.847 -5.573 -47.840 1.00 66.27 31 HIS B O 1
ATOM 3768 N N . SER B 2 32 ? -0.209 -6.898 -46.107 1.00 57.11 32 SER B N 1
ATOM 3769 C CA . SER B 2 32 ? 1.076 -6.236 -45.864 1.00 52.64 32 SER B CA 1
ATOM 3770 C C . SER B 2 32 ? 1.942 -6.035 -47.108 1.00 49.77 32 SER B C 1
ATOM 3771 O O . SER B 2 32 ? 2.564 -4.992 -47.249 1.00 49.50 32 SER B O 1
ATOM 3774 N N . HIS B 2 33 ? 1.975 -7.014 -48.005 1.00 49.81 33 HIS B N 1
ATOM 3775 C CA . HIS B 2 33 ? 2.672 -6.865 -49.291 1.00 54.17 33 HIS B CA 1
ATOM 3776 C C . HIS B 2 33 ? 2.138 -5.676 -50.091 1.00 58.63 33 HIS B C 1
ATOM 3777 O O . HIS B 2 33 ? 2.922 -4.922 -50.670 1.00 60.39 33 HIS B O 1
ATOM 3784 N N . ARG B 2 34 ? 0.814 -5.507 -50.119 1.00 62.42 34 ARG B N 1
ATOM 3785 C CA . ARG B 2 34 ? 0.203 -4.407 -50.878 1.00 64.64 34 ARG B CA 1
ATOM 3786 C C . ARG B 2 34 ? 0.402 -3.051 -50.200 1.00 60.56 34 ARG B C 1
ATOM 3787 O O . ARG B 2 34 ? 0.691 -2.052 -50.867 1.00 57.66 34 ARG B O 1
ATOM 3795 N N . TYR B 2 35 ? 0.267 -3.030 -48.875 1.00 58.76 35 TYR B N 1
ATOM 3796 C CA . TYR B 2 35 ? 0.541 -1.838 -48.071 1.00 57.30 35 TYR B CA 1
ATOM 3797 C C . TYR B 2 35 ? 1.938 -1.292 -48.341 1.00 59.25 35 TYR B C 1
ATOM 3798 O O . TYR B 2 35 ? 2.133 -0.075 -48.446 1.00 57.96 35 TYR B O 1
ATOM 3807 N N . ILE B 2 36 ? 2.903 -2.211 -48.432 1.00 58.68 36 ILE B N 1
ATOM 3808 C CA . ILE B 2 36 ? 4.270 -1.877 -48.777 1.00 54.29 36 ILE B CA 1
ATOM 3809 C C . ILE B 2 36 ? 4.330 -1.297 -50.190 1.00 56.71 36 ILE B C 1
ATOM 3810 O O . ILE B 2 36 ? 4.836 -0.182 -50.374 1.00 55.31 36 ILE B O 1
ATOM 3815 N N . VAL B 2 37 ? 3.791 -2.023 -51.173 1.00 54.83 37 VAL B N 1
ATOM 3816 C CA . VAL B 2 37 ? 3.976 -1.614 -52.565 1.00 59.39 37 VAL B CA 1
ATOM 3817 C C . VAL B 2 37 ? 3.307 -0.259 -52.866 1.00 60.26 37 VAL B C 1
ATOM 3818 O O . VAL B 2 37 ? 3.927 0.611 -53.488 1.00 64.40 37 VAL B O 1
ATOM 3822 N N . THR B 2 38 ? 2.087 -0.059 -52.371 1.00 60.78 38 THR B N 1
ATOM 3823 C CA . THR B 2 38 ? 1.294 1.112 -52.778 1.00 64.88 38 THR B CA 1
ATOM 3824 C C . THR B 2 38 ? 1.375 2.289 -51.818 1.00 65.57 38 THR B C 1
ATOM 3825 O O . THR B 2 38 ? 1.336 3.442 -52.249 1.00 68.91 38 THR B O 1
ATOM 3829 N N . THR B 2 39 ? 1.458 2.017 -50.521 1.00 64.58 39 THR B N 1
ATOM 3830 C CA . THR B 2 39 ? 1.403 3.128 -49.578 1.00 64.21 39 THR B CA 1
ATOM 3831 C C . THR B 2 39 ? 2.731 3.451 -48.862 1.00 61.82 39 THR B C 1
ATOM 3832 O O . THR B 2 39 ? 3.117 4.612 -48.812 1.00 66.86 39 THR B O 1
ATOM 3836 N N . SER B 2 40 ? 3.442 2.453 -48.336 1.00 60.76 40 SER B N 1
ATOM 3837 C CA . SER B 2 40 ? 4.594 2.757 -47.453 1.00 60.98 40 SER B CA 1
ATOM 3838 C C . SER B 2 40 ? 5.955 2.915 -48.137 1.00 60.40 40 SER B C 1
ATOM 3839 O O . SER B 2 40 ? 6.919 3.320 -47.489 1.00 57.47 40 SER B O 1
ATOM 3842 N N . THR B 2 41 ? 6.034 2.584 -49.425 1.00 58.95 41 THR B N 1
ATOM 3843 C CA . THR B 2 41 ? 7.214 2.895 -50.229 1.00 62.69 41 THR B CA 1
ATOM 3844 C C . THR B 2 41 ? 6.791 3.504 -51.554 1.00 66.37 41 THR B C 1
ATOM 3845 O O . THR B 2 41 ? 5.825 3.056 -52.169 1.00 72.06 41 THR B O 1
ATOM 3849 N N . ASP B 2 42 ? 7.528 4.516 -51.996 1.00 68.89 42 ASP B N 1
ATOM 3850 C CA . ASP B 2 42 ? 7.189 5.235 -53.210 1.00 70.46 42 ASP B CA 1
ATOM 3851 C C . ASP B 2 42 ? 7.675 4.473 -54.427 1.00 65.36 42 ASP B C 1
ATOM 3852 O O . ASP B 2 42 ? 8.874 4.387 -54.668 1.00 70.21 42 ASP B O 1
ATOM 3857 N N . ALA B 2 43 ? 6.737 3.923 -55.193 1.00 63.92 43 ALA B N 1
ATOM 3858 C CA . ALA B 2 43 ? 7.057 3.152 -56.399 1.00 62.69 43 ALA B CA 1
ATOM 3859 C C . ALA B 2 43 ? 7.767 3.990 -57.471 1.00 64.17 43 ALA B C 1
ATOM 3860 O O . ALA B 2 43 ? 8.741 3.534 -58.103 1.00 62.70 43 ALA B O 1
ATOM 3862 N N . ALA B 2 44 ? 7.289 5.222 -57.640 1.00 65.41 44 ALA B N 1
ATOM 3863 C CA . ALA B 2 44 ? 7.790 6.134 -58.661 1.00 65.23 44 ALA B CA 1
ATOM 3864 C C . ALA B 2 44 ? 9.275 6.403 -58.479 1.00 67.34 44 ALA B C 1
ATOM 3865 O O . ALA B 2 44 ? 10.023 6.458 -59.466 1.00 72.35 44 ALA B O 1
ATOM 3867 N N . THR B 2 45 ? 9.700 6.555 -57.223 1.00 62.67 45 THR B N 1
ATOM 3868 C CA . THR B 2 45 ? 11.092 6.889 -56.934 1.00 60.63 45 THR B CA 1
ATOM 3869 C C . THR B 2 45 ? 12.001 5.661 -56.925 1.00 59.61 45 THR B C 1
ATOM 3870 O O . THR B 2 45 ? 13.233 5.817 -56.992 1.00 57.14 45 THR B O 1
ATOM 3874 N N . LEU B 2 46 ? 11.395 4.460 -56.873 1.00 53.90 46 LEU B N 1
ATOM 3875 C CA . LEU B 2 46 ? 12.123 3.182 -57.029 1.00 49.46 46 LEU B CA 1
ATOM 3876 C C . LEU B 2 46 ? 12.657 2.972 -58.461 1.00 47.87 46 LEU B C 1
ATOM 3877 O O . LEU B 2 46 ? 12.259 2.048 -59.171 1.00 45.21 46 LEU B O 1
ATOM 3882 N N . THR B 2 47 ? 13.600 3.829 -58.844 1.00 48.45 47 THR B N 1
ATOM 3883 C CA . THR B 2 47 ? 14.159 3.853 -60.184 1.00 54.68 47 THR B CA 1
ATOM 3884 C C . THR B 2 47 ? 15.149 2.724 -60.440 1.00 55.76 47 THR B C 1
ATOM 3885 O O . THR B 2 47 ? 15.523 2.008 -59.521 1.00 56.76 47 THR B O 1
ATOM 3889 N N . ALA B 2 48 ? 15.581 2.594 -61.698 1.00 59.76 48 ALA B N 1
ATOM 3890 C CA . ALA B 2 48 ? 16.674 1.681 -62.091 1.00 58.96 48 ALA B CA 1
ATOM 3891 C C . ALA B 2 48 ? 17.965 1.873 -61.288 1.00 57.55 48 ALA B C 1
ATOM 3892 O O . ALA B 2 48 ? 18.699 0.908 -61.042 1.00 57.64 48 ALA B O 1
ATOM 3894 N N A GLU B 2 49 ? 18.257 3.117 -60.913 0.50 58.79 49 GLU B N 1
ATOM 3895 N N B GLU B 2 49 ? 18.212 3.113 -60.872 0.50 56.81 49 GLU B N 1
ATOM 3896 C CA A GLU B 2 49 ? 19.440 3.402 -60.112 0.50 57.65 49 GLU B CA 1
ATOM 3897 C CA B GLU B 2 49 ? 19.406 3.474 -60.119 0.50 54.64 49 GLU B CA 1
ATOM 3898 C C A GLU B 2 49 ? 19.275 2.785 -58.739 0.50 55.97 49 GLU B C 1
ATOM 3899 C C B GLU B 2 49 ? 19.313 3.020 -58.671 0.50 54.65 49 GLU B C 1
ATOM 3900 O O A GLU B 2 49 ? 20.196 2.142 -58.240 0.50 57.03 49 GLU B O 1
ATOM 3901 O O B GLU B 2 49 ? 20.333 2.736 -58.045 0.50 57.00 49 GLU B O 1
ATOM 3912 N N . VAL B 2 50 ? 18.089 2.944 -58.154 1.00 53.21 50 VAL B N 1
ATOM 3913 C CA . VAL B 2 50 ? 17.832 2.416 -56.812 1.00 51.99 50 VAL B CA 1
ATOM 3914 C C . VAL B 2 50 ? 17.990 0.891 -56.737 1.00 54.68 50 VAL B C 1
ATOM 3915 O O . VAL B 2 50 ? 18.507 0.373 -55.733 1.00 55.48 50 VAL B O 1
ATOM 3919 N N . GLU B 2 51 ? 17.554 0.184 -57.783 1.00 51.92 51 GLU B N 1
ATOM 3920 C CA . GLU B 2 51 ? 17.784 -1.254 -57.879 1.00 52.43 51 GLU B CA 1
ATOM 3921 C C . GLU B 2 51 ? 19.276 -1.509 -57.924 1.00 55.72 51 GLU B C 1
ATOM 3922 O O . GLU B 2 51 ? 19.802 -2.294 -57.145 1.00 63.86 51 GLU B O 1
ATOM 3928 N N . HIS B 2 52 ? 19.959 -0.825 -58.830 1.00 56.65 52 HIS B N 1
ATOM 3929 C CA . HIS B 2 52 ? 21.382 -1.003 -59.018 1.00 58.27 52 HIS B CA 1
ATOM 3930 C C . HIS B 2 52 ? 22.108 -0.674 -57.693 1.00 55.40 52 HIS B C 1
ATOM 3931 O O . HIS B 2 52 ? 23.114 -1.308 -57.350 1.00 52.34 52 HIS B O 1
ATOM 3938 N N . GLY B 2 53 ? 21.557 0.272 -56.932 1.00 49.28 53 GLY B N 1
ATOM 3939 C CA . GLY B 2 53 ? 22.074 0.607 -55.606 1.00 45.68 53 GLY B CA 1
ATOM 3940 C C . GLY B 2 53 ? 21.877 -0.518 -54.601 1.00 46.45 53 GLY B C 1
ATOM 3941 O O . GLY B 2 53 ? 22.792 -0.867 -53.850 1.00 46.08 53 GLY B O 1
ATOM 3942 N N . LYS B 2 54 ? 20.679 -1.093 -54.579 1.00 44.58 54 LYS B N 1
ATOM 3943 C CA . LYS B 2 54 ? 20.426 -2.216 -53.700 1.00 45.23 54 LYS B CA 1
ATOM 3944 C C . LYS B 2 54 ? 21.376 -3.361 -54.033 1.00 46.16 54 LYS B C 1
ATOM 3945 O O . LYS B 2 54 ? 21.967 -3.960 -53.137 1.00 49.44 54 LYS B O 1
ATOM 3951 N N . HIS B 2 55 ? 21.521 -3.652 -55.321 1.00 45.24 55 HIS B N 1
ATOM 3952 C CA . HIS B 2 55 ? 22.426 -4.696 -55.785 1.00 47.30 55 HIS B CA 1
ATOM 3953 C C . HIS B 2 55 ? 23.878 -4.449 -55.339 1.00 47.54 55 HIS B C 1
ATOM 3954 O O . HIS B 2 55 ? 24.539 -5.367 -54.857 1.00 46.91 55 HIS B O 1
ATOM 3961 N N . LEU B 2 56 ? 24.364 -3.215 -55.493 1.00 48.59 56 LEU B N 1
ATOM 3962 C CA . LEU B 2 56 ? 25.711 -2.846 -55.036 1.00 48.34 56 LEU B CA 1
ATOM 3963 C C . LEU B 2 56 ? 25.837 -3.071 -53.541 1.00 50.01 56 LEU B C 1
ATOM 3964 O O . LEU B 2 56 ? 26.802 -3.699 -53.061 1.00 48.91 56 LEU B O 1
ATOM 3969 N N . TRP B 2 57 ? 24.838 -2.556 -52.823 1.00 48.47 57 TRP B N 1
ATOM 3970 C CA . TRP B 2 57 ? 24.693 -2.787 -51.404 1.00 48.62 57 TRP B CA 1
ATOM 3971 C C . TRP B 2 57 ? 24.946 -4.249 -51.128 1.00 49.37 57 TRP B C 1
ATOM 3972 O O . TRP B 2 57 ? 25.765 -4.601 -50.289 1.00 55.74 57 TRP B O 1
ATOM 3983 N N . GLU B 2 58 ? 24.247 -5.100 -51.860 1.00 49.69 58 GLU B N 1
ATOM 3984 C CA . GLU B 2 58 ? 24.320 -6.527 -51.626 1.00 49.96 58 GLU B CA 1
ATOM 3985 C C . GLU B 2 58 ? 25.666 -7.164 -51.936 1.00 48.49 58 GLU B C 1
ATOM 3986 O O . GLU B 2 58 ? 26.227 -7.843 -51.081 1.00 47.08 58 GLU B O 1
ATOM 3992 N N . ILE B 2 59 ? 26.203 -6.930 -53.131 1.00 50.26 59 ILE B N 1
ATOM 3993 C CA . ILE B 2 59 ? 27.395 -7.676 -53.544 1.00 48.51 59 ILE B CA 1
ATOM 3994 C C . ILE B 2 59 ? 28.671 -7.293 -52.770 1.00 48.48 59 ILE B C 1
ATOM 3995 O O . ILE B 2 59 ? 29.553 -8.132 -52.626 1.00 52.33 59 ILE B O 1
ATOM 4000 N N . HIS B 2 60 ? 28.745 -6.060 -52.257 1.00 47.30 60 HIS B N 1
ATOM 4001 C CA . HIS B 2 60 ? 29.881 -5.589 -51.427 1.00 46.83 60 HIS B CA 1
ATOM 4002 C C . HIS B 2 60 ? 29.766 -5.892 -49.924 1.00 48.53 60 HIS B C 1
ATOM 4003 O O . HIS B 2 60 ? 30.717 -5.719 -49.152 1.00 48.51 60 HIS B O 1
ATOM 4010 N N . GLY B 2 61 ? 28.588 -6.355 -49.524 1.00 51.82 61 GLY B N 1
ATOM 4011 C CA . GLY B 2 61 ? 28.362 -6.902 -48.196 1.00 50.05 61 GLY B CA 1
ATOM 4012 C C . GLY B 2 61 ? 28.382 -5.869 -47.103 1.00 46.29 61 GLY B C 1
ATOM 4013 O O . GLY B 2 61 ? 29.000 -6.078 -46.072 1.00 45.26 61 GLY B O 1
ATOM 4014 N N . CYS B 2 62 ? 27.693 -4.761 -47.329 1.00 44.26 62 CYS B N 1
ATOM 4015 C CA . CYS B 2 62 ? 27.639 -3.703 -46.356 1.00 43.42 62 CYS B CA 1
ATOM 4016 C C . CYS B 2 62 ? 26.942 -4.197 -45.101 1.00 45.41 62 CYS B C 1
ATOM 4017 O O . CYS B 2 62 ? 27.315 -3.808 -44.003 1.00 48.50 62 CYS B O 1
ATOM 4020 N N . VAL B 2 63 ? 25.930 -5.050 -45.273 1.00 46.36 63 VAL B N 1
ATOM 4021 C CA . VAL B 2 63 ? 25.074 -5.517 -44.167 1.00 45.39 63 VAL B CA 1
ATOM 4022 C C . VAL B 2 63 ? 25.818 -6.317 -43.124 1.00 45.84 63 VAL B C 1
ATOM 4023 O O . VAL B 2 63 ? 25.288 -6.580 -42.034 1.00 48.47 63 VAL B O 1
ATOM 4027 N N . ASN B 2 64 ? 27.021 -6.754 -43.470 1.00 41.69 64 ASN B N 1
ATOM 4028 C CA . ASN B 2 64 ? 27.753 -7.578 -42.562 1.00 38.84 64 ASN B CA 1
ATOM 4029 C C . ASN B 2 64 ? 28.751 -6.806 -41.756 1.00 38.05 64 ASN B C 1
ATOM 4030 O O . ASN B 2 64 ? 29.483 -7.387 -40.977 1.00 39.11 64 ASN B O 1
ATOM 4035 N N . CYS B 2 65 ? 28.747 -5.486 -41.944 1.00 37.73 65 CYS B N 1
ATOM 4036 C CA . CYS B 2 65 ? 29.314 -4.531 -40.993 1.00 39.34 65 CYS B CA 1
ATOM 4037 C C . CYS B 2 65 ? 28.164 -3.619 -40.442 1.00 41.16 65 CYS B C 1
ATOM 4038 O O . CYS B 2 65 ? 28.055 -3.374 -39.228 1.00 40.71 65 CYS B O 1
ATOM 4041 N N . HIS B 2 66 ? 27.300 -3.138 -41.336 1.00 41.61 66 HIS B N 1
ATOM 4042 C CA . HIS B 2 66 ? 26.280 -2.142 -40.999 1.00 42.90 66 HIS B CA 1
ATOM 4043 C C . HIS B 2 66 ? 24.910 -2.761 -40.719 1.00 44.93 66 HIS B C 1
ATOM 4044 O O . HIS B 2 66 ? 24.683 -3.945 -40.957 1.00 47.94 66 HIS B O 1
ATOM 4051 N N . SER B 2 67 ? 23.986 -1.947 -40.225 1.00 44.45 67 SER B N 1
ATOM 4052 C CA . SER B 2 67 ? 22.580 -2.312 -40.252 1.00 43.57 67 SER B CA 1
ATOM 4053 C C . SER B 2 67 ? 21.777 -1.290 -41.060 1.00 45.59 67 SER B C 1
ATOM 4054 O O . SER B 2 67 ? 22.156 -0.110 -41.163 1.00 47.15 67 SER B O 1
ATOM 4057 N N . ILE B 2 68 ? 20.671 -1.754 -41.633 1.00 44.17 68 ILE B N 1
ATOM 4058 C CA . ILE B 2 68 ? 19.778 -0.913 -42.428 1.00 41.64 68 ILE B CA 1
ATOM 4059 C C . ILE B 2 68 ? 18.343 -1.192 -41.951 1.00 41.67 68 ILE B C 1
ATOM 4060 O O . ILE B 2 68 ? 17.892 -2.346 -41.931 1.00 41.70 68 ILE B O 1
ATOM 4065 N N . LEU B 2 69 ? 17.655 -0.123 -41.545 1.00 41.75 69 LEU B N 1
ATOM 4066 C CA . LEU B 2 69 ? 16.408 -0.166 -40.738 1.00 40.55 69 LEU B CA 1
ATOM 4067 C C . LEU B 2 69 ? 16.543 -1.097 -39.534 1.00 42.05 69 LEU B C 1
ATOM 4068 O O . LEU B 2 69 ? 15.610 -1.830 -39.177 1.00 41.27 69 LEU B O 1
ATOM 4073 N N . GLY B 2 70 ? 17.729 -1.080 -38.931 1.00 41.77 70 GLY B N 1
ATOM 4074 C CA . GLY B 2 70 ? 17.958 -1.789 -37.686 1.00 43.76 70 GLY B CA 1
ATOM 4075 C C . GLY B 2 70 ? 18.177 -3.267 -37.864 1.00 45.41 70 GLY B C 1
ATOM 4076 O O . GLY B 2 70 ? 18.212 -4.012 -36.887 1.00 46.45 70 GLY B O 1
ATOM 4077 N N . GLU B 2 71 ? 18.335 -3.694 -39.110 1.00 46.38 71 GLU B N 1
ATOM 4078 C CA . GLU B 2 71 ? 18.666 -5.081 -39.395 1.00 48.51 71 GLU B CA 1
ATOM 4079 C C . GLU B 2 71 ? 20.026 -5.174 -40.101 1.00 50.94 71 GLU B C 1
ATOM 4080 O O . GLU B 2 71 ? 20.305 -4.395 -41.033 1.00 53.17 71 GLU B O 1
ATOM 4086 N N . GLY B 2 72 ? 20.857 -6.125 -39.655 1.00 47.01 72 GLY B N 1
ATOM 4087 C CA . GLY B 2 72 ? 22.164 -6.394 -40.259 1.00 42.82 72 GLY B CA 1
ATOM 4088 C C . GLY B 2 72 ? 23.166 -6.761 -39.186 1.00 43.51 72 GLY B C 1
ATOM 4089 O O . GLY B 2 72 ? 22.908 -7.614 -38.339 1.00 49.73 72 GLY B O 1
ATOM 4090 N N . ALA B 2 73 ? 24.321 -6.119 -39.218 1.00 41.65 73 ALA B N 1
ATOM 4091 C CA . ALA B 2 73 ? 25.350 -6.348 -38.215 1.00 41.32 73 ALA B CA 1
ATOM 4092 C C . ALA B 2 73 ? 25.433 -5.141 -37.278 1.00 41.19 73 ALA B C 1
ATOM 4093 O O . ALA B 2 73 ? 24.836 -4.099 -37.548 1.00 42.89 73 ALA B O 1
ATOM 4095 N N . TYR B 2 74 ? 26.177 -5.271 -36.183 1.00 40.89 74 TYR B N 1
ATOM 4096 C CA . TYR B 2 74 ? 26.185 -4.240 -35.146 1.00 39.21 74 TYR B CA 1
ATOM 4097 C C . TYR B 2 74 ? 27.549 -3.561 -35.016 1.00 39.00 74 TYR B C 1
ATOM 4098 O O . TYR B 2 74 ? 27.784 -2.788 -34.107 1.00 43.44 74 TYR B O 1
ATOM 4107 N N . PHE B 2 75 ? 28.396 -3.784 -36.008 1.00 38.48 75 PHE B N 1
ATOM 4108 C CA . PHE B 2 75 ? 29.758 -3.251 -36.060 1.00 41.47 75 PHE B CA 1
ATOM 4109 C C . PHE B 2 75 ? 29.935 -1.790 -36.520 1.00 44.88 75 PHE B C 1
ATOM 4110 O O . PHE B 2 75 ? 30.935 -1.159 -36.181 1.00 44.85 75 PHE B O 1
ATOM 4118 N N . ALA B 2 76 ? 28.997 -1.263 -37.308 1.00 45.65 76 ALA B N 1
ATOM 4119 C CA . ALA B 2 76 ? 29.121 0.095 -37.854 1.00 44.21 76 ALA B CA 1
ATOM 4120 C C . ALA B 2 76 ? 27.747 0.791 -37.905 1.00 42.98 76 ALA B C 1
ATOM 4121 O O . ALA B 2 76 ? 26.730 0.128 -37.724 1.00 45.24 76 ALA B O 1
ATOM 4123 N N . PRO B 2 77 ? 27.711 2.127 -38.137 1.00 40.90 77 PRO B N 1
ATOM 4124 C CA . PRO B 2 77 ? 26.472 2.881 -37.984 1.00 37.81 77 PRO B CA 1
ATOM 4125 C C . PRO B 2 77 ? 25.323 2.346 -38.804 1.00 39.28 77 PRO B C 1
ATOM 4126 O O . PRO B 2 77 ? 25.542 1.825 -39.895 1.00 41.58 77 PRO B O 1
ATOM 4130 N N . GLU B 2 78 ? 24.115 2.473 -38.259 1.00 38.93 78 GLU B N 1
ATOM 4131 C CA . GLU B 2 78 ? 22.883 2.303 -38.998 1.00 40.72 78 GLU B CA 1
ATOM 4132 C C . GLU B 2 78 ? 22.896 3.247 -40.203 1.00 42.70 78 GLU B C 1
ATOM 4133 O O . GLU B 2 78 ? 23.096 4.444 -40.049 1.00 42.81 78 GLU B O 1
ATOM 4139 N N . LEU B 2 79 ? 22.709 2.709 -41.406 1.00 45.56 79 LEU B N 1
ATOM 4140 C CA . LEU B 2 79 ? 22.730 3.545 -42.618 1.00 45.89 79 LEU B CA 1
ATOM 4141 C C . LEU B 2 79 ? 21.340 3.775 -43.193 1.00 48.66 79 LEU B C 1
ATOM 4142 O O . LEU B 2 79 ? 21.191 4.438 -44.216 1.00 49.57 79 LEU B O 1
ATOM 4147 N N . GLY B 2 80 ? 20.321 3.238 -42.525 1.00 51.33 80 GLY B N 1
ATOM 4148 C CA . GLY B 2 80 ? 18.939 3.466 -42.932 1.00 56.13 80 GLY B CA 1
ATOM 4149 C C . GLY B 2 80 ? 18.595 4.943 -42.971 1.00 59.97 80 GLY B C 1
ATOM 4150 O O . GLY B 2 80 ? 17.768 5.380 -43.774 1.00 62.76 80 GLY B O 1
ATOM 4151 N N . ASN B 2 81 ? 19.244 5.720 -42.113 1.00 60.86 81 ASN B N 1
ATOM 4152 C CA . ASN B 2 81 ? 18.990 7.148 -42.070 1.00 63.09 81 ASN B CA 1
ATOM 4153 C C . ASN B 2 81 ? 20.245 8.034 -42.189 1.00 65.73 81 ASN B C 1
ATOM 4154 O O . ASN B 2 81 ? 20.216 9.217 -41.818 1.00 66.85 81 ASN B O 1
ATOM 4159 N N . VAL B 2 82 ? 21.336 7.475 -42.710 1.00 60.51 82 VAL B N 1
ATOM 4160 C CA . VAL B 2 82 ? 22.583 8.226 -42.792 1.00 57.75 82 VAL B CA 1
ATOM 4161 C C . VAL B 2 82 ? 22.389 9.570 -43.509 1.00 58.56 82 VAL B C 1
ATOM 4162 O O . VAL B 2 82 ? 22.991 10.571 -43.110 1.00 58.09 82 VAL B O 1
ATOM 4166 N N . MET B 2 83 ? 21.529 9.595 -44.535 1.00 56.52 83 MET B N 1
ATOM 4167 C CA . MET B 2 83 ? 21.289 10.819 -45.310 1.00 53.58 83 MET B CA 1
ATOM 4168 C C . MET B 2 83 ? 20.672 11.964 -44.487 1.00 56.30 83 MET B C 1
ATOM 4169 O O . MET B 2 83 ? 21.079 13.120 -44.639 1.00 56.82 83 MET B O 1
ATOM 4174 N N . THR B 2 84 ? 19.718 11.641 -43.607 1.00 57.42 84 THR B N 1
ATOM 4175 C CA . THR B 2 84 ? 19.173 12.611 -42.638 1.00 55.41 84 THR B CA 1
ATOM 4176 C C . THR B 2 84 ? 20.241 13.035 -41.632 1.00 54.81 84 THR B C 1
ATOM 4177 O O . THR B 2 84 ? 20.406 14.224 -41.337 1.00 57.52 84 THR B O 1
ATOM 4181 N N . ARG B 2 85 ? 20.980 12.062 -41.126 1.00 55.38 85 ARG B N 1
ATOM 4182 C CA . ARG B 2 85 ? 22.098 12.358 -40.241 1.00 57.84 85 ARG B CA 1
ATOM 4183 C C . ARG B 2 85 ? 23.032 13.401 -40.864 1.00 55.21 85 ARG B C 1
ATOM 4184 O O . ARG B 2 85 ? 23.532 14.267 -40.161 1.00 53.64 85 ARG B O 1
ATOM 4192 N N . TRP B 2 86 ? 23.234 13.331 -42.175 1.00 53.66 86 TRP B N 1
ATOM 4193 C CA . TRP B 2 86 ? 24.135 14.261 -42.845 1.00 59.37 86 TRP B CA 1
ATOM 4194 C C . TRP B 2 86 ? 23.454 15.559 -43.335 1.00 63.04 86 TRP B C 1
ATOM 4195 O O . TRP B 2 86 ? 23.992 16.246 -44.209 1.00 64.44 86 TRP B O 1
ATOM 4206 N N . GLY B 2 87 ? 22.281 15.889 -42.791 1.00 63.65 87 GLY B N 1
ATOM 4207 C CA . GLY B 2 87 ? 21.480 17.037 -43.277 1.00 69.22 87 GLY B CA 1
ATOM 4208 C C . GLY B 2 87 ? 21.365 17.195 -44.800 1.00 67.70 87 GLY B C 1
ATOM 4209 O O . GLY B 2 87 ? 21.321 18.309 -45.334 1.00 65.77 87 GLY B O 1
ATOM 4210 N N . VAL B 2 88 ? 21.273 16.073 -45.496 1.00 63.76 88 VAL B N 1
ATOM 4211 C CA . VAL B 2 88 ? 21.484 16.059 -46.920 1.00 59.90 88 VAL B CA 1
ATOM 4212 C C . VAL B 2 88 ? 20.347 15.324 -47.665 1.00 63.45 88 VAL B C 1
ATOM 4213 O O . VAL B 2 88 ? 20.448 15.060 -48.868 1.00 59.85 88 VAL B O 1
ATOM 4217 N N . GLU B 2 89 ? 19.253 15.031 -46.954 1.00 67.24 89 GLU B N 1
ATOM 4218 C CA . GLU B 2 89 ? 18.214 14.116 -47.466 1.00 72.11 89 GLU B CA 1
ATOM 4219 C C . GLU B 2 89 ? 17.384 14.649 -48.625 1.00 74.77 89 GLU B C 1
ATOM 4220 O O . GLU B 2 89 ? 16.964 13.889 -49.489 1.00 72.03 89 GLU B O 1
ATOM 4226 N N . ASP B 2 90 ? 17.152 15.955 -48.643 1.00 90.41 90 ASP B N 1
ATOM 4227 C CA . ASP B 2 90 ? 16.312 16.571 -49.676 1.00 98.98 90 ASP B CA 1
ATOM 4228 C C . ASP B 2 90 ? 17.116 17.001 -50.908 1.00 95.51 90 ASP B C 1
ATOM 4229 O O . ASP B 2 90 ? 16.547 17.522 -51.872 1.00 101.98 90 ASP B O 1
ATOM 4234 N N . ASP B 2 91 ? 18.428 16.758 -50.876 1.00 84.34 91 ASP B N 1
ATOM 4235 C CA . ASP B 2 91 ? 19.330 17.130 -51.967 1.00 77.11 91 ASP B CA 1
ATOM 4236 C C . ASP B 2 91 ? 20.084 15.918 -52.534 1.00 69.95 91 ASP B C 1
ATOM 4237 O O . ASP B 2 91 ? 21.146 15.560 -52.017 1.00 69.94 91 ASP B O 1
ATOM 4242 N N . PRO B 2 92 ? 19.539 15.288 -53.597 1.00 64.87 92 PRO B N 1
ATOM 4243 C CA . PRO B 2 92 ? 20.158 14.132 -54.261 1.00 65.97 92 PRO B CA 1
ATOM 4244 C C . PRO B 2 92 ? 21.614 14.317 -54.683 1.00 71.55 92 PRO B C 1
ATOM 4245 O O . PRO B 2 92 ? 22.380 13.346 -54.644 1.00 81.88 92 PRO B O 1
ATOM 4249 N N . ASP B 2 93 ? 21.989 15.532 -55.082 1.00 70.78 93 ASP B N 1
ATOM 4250 C CA . ASP B 2 93 ? 23.345 15.793 -55.567 1.00 70.49 93 ASP B CA 1
ATOM 4251 C C . ASP B 2 93 ? 24.354 15.942 -54.441 1.00 67.51 93 ASP B C 1
ATOM 4252 O O . ASP B 2 93 ? 25.503 15.523 -54.564 1.00 66.83 93 ASP B O 1
ATOM 4257 N N . ALA B 2 94 ? 23.917 16.541 -53.342 1.00 64.42 94 ALA B N 1
ATOM 4258 C CA . ALA B 2 94 ? 24.756 16.693 -52.172 1.00 63.12 94 ALA B CA 1
ATOM 4259 C C . ALA B 2 94 ? 24.958 15.348 -51.484 1.00 64.29 94 ALA B C 1
ATOM 4260 O O . ALA B 2 94 ? 26.049 15.057 -50.992 1.00 69.09 94 ALA B O 1
ATOM 4262 N N . ALA B 2 95 ? 23.895 14.543 -51.446 1.00 61.28 95 ALA B N 1
ATOM 4263 C CA . ALA B 2 95 ? 23.954 13.180 -50.937 1.00 56.18 95 ALA B CA 1
ATOM 4264 C C . ALA B 2 95 ? 25.042 12.412 -51.695 1.00 57.34 95 ALA B C 1
ATOM 4265 O O . ALA B 2 95 ? 26.008 11.926 -51.095 1.00 61.28 95 ALA B O 1
ATOM 4267 N N . PHE B 2 96 ? 24.908 12.346 -53.018 1.00 55.26 96 PHE B N 1
ATOM 4268 C CA . PHE B 2 96 ? 25.913 11.706 -53.860 1.00 54.03 96 PHE B CA 1
ATOM 4269 C C . PHE B 2 96 ? 27.304 12.225 -53.524 1.00 55.08 96 PHE B C 1
ATOM 4270 O O . PHE B 2 96 ? 28.259 11.460 -53.404 1.00 53.10 96 PHE B O 1
ATOM 4278 N N . GLU B 2 97 ? 27.405 13.539 -53.376 1.00 60.91 97 GLU B N 1
ATOM 4279 C CA . GLU B 2 97 ? 28.677 14.181 -53.092 1.00 65.59 97 GLU B CA 1
ATOM 4280 C C . GLU B 2 97 ? 29.215 13.704 -51.734 1.00 59.78 97 GLU B C 1
ATOM 4281 O O . GLU B 2 97 ? 30.389 13.287 -51.634 1.00 52.25 97 GLU B O 1
ATOM 4287 N N . ALA B 2 98 ? 28.335 13.739 -50.721 1.00 54.83 98 ALA B N 1
ATOM 4288 C CA . ALA B 2 98 ? 28.681 13.365 -49.344 1.00 54.67 98 ALA B CA 1
ATOM 4289 C C . ALA B 2 98 ? 29.128 11.908 -49.259 1.00 59.43 98 ALA B C 1
ATOM 4290 O O . ALA B 2 98 ? 30.144 11.600 -48.607 1.00 61.64 98 ALA B O 1
ATOM 4292 N N . LEU B 2 99 ? 28.396 11.021 -49.941 1.00 55.36 99 LEU B N 1
ATOM 4293 C CA . LEU B 2 99 ? 28.749 9.602 -49.955 1.00 52.57 99 LEU B CA 1
ATOM 4294 C C . LEU B 2 99 ? 30.108 9.310 -50.612 1.00 51.96 99 LEU B C 1
ATOM 4295 O O . LEU B 2 99 ? 30.929 8.574 -50.052 1.00 51.89 99 LEU B O 1
ATOM 4300 N N . LYS B 2 100 ? 30.321 9.892 -51.792 1.00 52.82 100 LYS B N 1
ATOM 4301 C CA . LYS B 2 100 ? 31.551 9.740 -52.572 1.00 52.70 100 LYS B CA 1
ATOM 4302 C C . LYS B 2 100 ? 32.750 10.221 -51.771 1.00 49.06 100 LYS B C 1
ATOM 4303 O O . LYS B 2 100 ? 33.812 9.605 -51.789 1.00 45.73 100 LYS B O 1
ATOM 4309 N N . GLY B 2 101 ? 32.566 11.324 -51.060 1.00 47.85 101 GLY B N 1
ATOM 4310 C CA . GLY B 2 101 ? 33.638 11.887 -50.263 1.00 49.02 101 GLY B CA 1
ATOM 4311 C C . GLY B 2 101 ? 34.056 10.968 -49.143 1.00 48.43 101 GLY B C 1
ATOM 4312 O O . GLY B 2 101 ? 35.249 10.817 -48.871 1.00 49.60 101 GLY B O 1
ATOM 4313 N N . TRP B 2 102 ? 33.062 10.355 -48.500 1.00 51.17 102 TRP B N 1
ATOM 4314 C CA . TRP B 2 102 ? 33.293 9.393 -47.421 1.00 50.66 102 TRP B CA 1
ATOM 4315 C C . TRP B 2 102 ? 33.950 8.111 -47.946 1.00 52.65 102 TRP B C 1
ATOM 4316 O O . TRP B 2 102 ? 35.053 7.734 -47.515 1.00 53.27 102 TRP B O 1
ATOM 4327 N N . MET B 2 103 ? 33.278 7.446 -48.881 1.00 50.52 103 MET B N 1
ATOM 4328 C CA . MET B 2 103 ? 33.781 6.186 -49.405 1.00 51.00 103 MET B CA 1
ATOM 4329 C C . MET B 2 103 ? 35.203 6.306 -49.983 1.00 52.58 103 MET B C 1
ATOM 4330 O O . MET B 2 103 ? 36.062 5.465 -49.691 1.00 52.11 103 MET B O 1
ATOM 4335 N N . ASP B 2 104 ? 35.465 7.376 -50.743 1.00 53.73 104 ASP B N 1
ATOM 4336 C CA . ASP B 2 104 ? 36.820 7.670 -51.249 1.00 53.94 104 ASP B CA 1
ATOM 4337 C C . ASP B 2 104 ? 37.875 7.732 -50.143 1.00 51.43 104 ASP B C 1
ATOM 4338 O O . ASP B 2 104 ? 39.052 7.456 -50.380 1.00 51.99 104 ASP B O 1
ATOM 4343 N N . ALA B 2 105 ? 37.447 8.105 -48.941 1.00 49.71 105 ALA B N 1
ATOM 4344 C CA . ALA B 2 105 ? 38.354 8.279 -47.815 1.00 47.09 105 ALA B CA 1
ATOM 4345 C C . ALA B 2 105 ? 38.646 6.968 -47.089 1.00 47.73 105 ALA B C 1
ATOM 4346 O O . ALA B 2 105 ? 39.693 6.832 -46.465 1.00 50.87 105 ALA B O 1
ATOM 4348 N N . MET B 2 106 ? 37.726 6.008 -47.157 1.00 48.05 106 MET B N 1
ATOM 4349 C CA . MET B 2 106 ? 37.927 4.718 -46.482 1.00 47.22 106 MET B CA 1
ATOM 4350 C C . MET B 2 106 ? 38.968 3.909 -47.250 1.00 47.08 106 MET B C 1
ATOM 4351 O O . MET B 2 106 ? 39.008 3.981 -48.475 1.00 49.73 106 MET B O 1
ATOM 4356 N N . PRO B 2 107 ? 39.824 3.155 -46.559 1.00 47.53 107 PRO B N 1
ATOM 4357 C CA . PRO B 2 107 ? 39.852 3.074 -45.092 1.00 49.75 107 PRO B CA 1
ATOM 4358 C C . PRO B 2 107 ? 40.603 4.247 -44.460 1.00 53.76 107 PRO B C 1
ATOM 4359 O O . PRO B 2 107 ? 41.546 4.762 -45.064 1.00 56.05 107 PRO B O 1
ATOM 4363 N N . THR B 2 108 ? 40.180 4.667 -43.267 1.00 54.04 108 THR B N 1
ATOM 4364 C CA . THR B 2 108 ? 40.882 5.717 -42.530 1.00 47.78 108 THR B CA 1
ATOM 4365 C C . THR B 2 108 ? 42.303 5.263 -42.242 1.00 48.78 108 THR B C 1
ATOM 4366 O O . THR B 2 108 ? 43.234 6.044 -42.362 1.00 56.26 108 THR B O 1
ATOM 4370 N N . GLY B 2 109 ? 42.465 4.001 -41.856 1.00 47.92 109 GLY B N 1
ATOM 4371 C CA . GLY B 2 109 ? 43.758 3.504 -41.398 1.00 46.40 109 GLY B CA 1
ATOM 4372 C C . GLY B 2 109 ? 44.050 3.821 -39.935 1.00 46.40 109 GLY B C 1
ATOM 4373 O O . GLY B 2 109 ? 45.036 3.314 -39.379 1.00 46.50 109 GLY B O 1
ATOM 4374 N N . ILE B 2 110 ? 43.195 4.639 -39.309 1.00 45.31 110 ILE B N 1
ATOM 4375 C CA . ILE B 2 110 ? 43.406 5.113 -37.928 1.00 46.29 110 ILE B CA 1
ATOM 4376 C C . ILE B 2 110 ? 43.657 3.974 -36.948 1.00 48.45 110 ILE B C 1
ATOM 4377 O O . ILE B 2 110 ? 42.911 3.008 -36.903 1.00 51.11 110 ILE B O 1
ATOM 4382 N N . GLU B 2 111 ? 44.727 4.084 -36.179 1.00 53.79 111 GLU B N 1
ATOM 4383 C CA . GLU B 2 111 ? 45.001 3.130 -35.111 1.00 59.79 111 GLU B CA 1
ATOM 4384 C C . GLU B 2 111 ? 43.863 3.059 -34.106 1.00 58.97 111 GLU B C 1
ATOM 4385 O O . GLU B 2 111 ? 43.347 4.083 -33.650 1.00 62.51 111 GLU B O 1
ATOM 4391 N N . GLY B 2 112 ? 43.462 1.837 -33.787 1.00 56.01 112 GLY B N 1
ATOM 4392 C CA . GLY B 2 112 ? 42.497 1.595 -32.738 1.00 51.96 112 GLY B CA 1
ATOM 4393 C C . GLY B 2 112 ? 41.072 1.844 -33.146 1.00 51.52 112 GLY B C 1
ATOM 4394 O O . GLY B 2 112 ? 40.180 1.632 -32.342 1.00 56.57 112 GLY B O 1
ATOM 4395 N N . ARG B 2 113 ? 40.852 2.282 -34.385 1.00 51.99 113 ARG B N 1
ATOM 4396 C CA . ARG B 2 113 ? 39.498 2.587 -34.894 1.00 52.21 113 ARG B CA 1
ATOM 4397 C C . ARG B 2 113 ? 39.034 1.545 -35.901 1.00 52.78 113 ARG B C 1
ATOM 4398 O O . ARG B 2 113 ? 39.833 1.069 -36.722 1.00 54.11 113 ARG B O 1
ATOM 4406 N N . ARG B 2 114 ? 37.748 1.198 -35.845 1.00 48.69 114 ARG B N 1
ATOM 4407 C CA . ARG B 2 114 ? 37.163 0.235 -36.797 1.00 45.74 114 ARG B CA 1
ATOM 4408 C C . ARG B 2 114 ? 37.317 0.643 -38.275 1.00 46.05 114 ARG B C 1
ATOM 4409 O O . ARG B 2 114 ? 37.254 1.832 -38.604 1.00 41.61 114 ARG B O 1
ATOM 4417 N N . GLN B 2 115 ? 37.489 -0.346 -39.159 1.00 46.87 115 GLN B N 1
ATOM 4418 C CA . GLN B 2 115 ? 37.908 -0.062 -40.532 1.00 46.42 115 GLN B CA 1
ATOM 4419 C C . GLN B 2 115 ? 36.903 -0.483 -41.589 1.00 43.31 115 GLN B C 1
ATOM 4420 O O . GLN B 2 115 ? 36.421 -1.591 -41.547 1.00 48.54 115 GLN B O 1
ATOM 4426 N N . MET B 2 116 ? 36.614 0.405 -42.537 1.00 42.12 116 MET B N 1
ATOM 4427 C CA . MET B 2 116 ? 35.782 0.115 -43.712 1.00 41.80 116 MET B CA 1
ATOM 4428 C C . MET B 2 116 ? 36.633 -0.064 -44.971 1.00 44.38 116 MET B C 1
ATOM 4429 O O . MET B 2 116 ? 37.548 0.701 -45.204 1.00 46.56 116 MET B O 1
ATOM 4434 N N . PRO B 2 117 ? 36.333 -1.073 -45.806 1.00 48.45 117 PRO B N 1
ATOM 4435 C CA . PRO B 2 117 ? 37.178 -1.227 -46.993 1.00 46.69 117 PRO B CA 1
ATOM 4436 C C . PRO B 2 117 ? 36.917 -0.171 -48.077 1.00 47.04 117 PRO B C 1
ATOM 4437 O O . PRO B 2 117 ? 36.035 0.694 -47.929 1.00 47.17 117 PRO B O 1
ATOM 4441 N N . ASN B 2 118 ? 37.726 -0.227 -49.132 1.00 47.76 118 ASN B N 1
ATOM 4442 C CA . ASN B 2 118 ? 37.448 0.499 -50.355 1.00 49.49 118 ASN B CA 1
ATOM 4443 C C . ASN B 2 118 ? 37.066 -0.493 -51.463 1.00 52.88 118 ASN B C 1
ATOM 4444 O O . ASN B 2 118 ? 37.763 -1.484 -51.710 1.00 52.90 118 ASN B O 1
ATOM 4449 N N . PHE B 2 119 ? 35.954 -0.237 -52.135 1.00 55.94 119 PHE B N 1
ATOM 4450 C CA . PHE B 2 119 ? 35.485 -1.201 -53.116 1.00 56.36 119 PHE B CA 1
ATOM 4451 C C . PHE B 2 119 ? 35.818 -0.891 -54.584 1.00 59.70 119 PHE B C 1
ATOM 4452 O O . PHE B 2 119 ? 35.446 -1.650 -55.487 1.00 64.68 119 PHE B O 1
ATOM 4460 N N . GLY B 2 120 ? 36.556 0.201 -54.797 1.00 59.47 120 GLY B N 1
ATOM 4461 C CA . GLY B 2 120 ? 36.950 0.657 -56.130 1.00 60.23 120 GLY B CA 1
ATOM 4462 C C . GLY B 2 120 ? 35.750 1.115 -56.938 1.00 62.90 120 GLY B C 1
ATOM 4463 O O . GLY B 2 120 ? 35.629 0.814 -58.126 1.00 62.07 120 GLY B O 1
ATOM 4464 N N . LEU B 2 121 ? 34.851 1.843 -56.291 1.00 62.36 121 LEU B N 1
ATOM 4465 C CA . LEU B 2 121 ? 33.614 2.211 -56.938 1.00 59.21 121 LEU B CA 1
ATOM 4466 C C . LEU B 2 121 ? 33.763 3.444 -57.832 1.00 63.11 121 LEU B C 1
ATOM 4467 O O . LEU B 2 121 ? 34.379 4.439 -57.444 1.00 64.92 121 LEU B O 1
ATOM 4472 N N . ASN B 2 122 ? 33.197 3.361 -59.035 1.00 62.12 122 ASN B N 1
ATOM 4473 C CA . ASN B 2 122 ? 33.083 4.517 -59.913 1.00 62.58 122 ASN B CA 1
ATOM 4474 C C . ASN B 2 122 ? 31.950 5.452 -59.469 1.00 65.93 122 ASN B C 1
ATOM 4475 O O . ASN B 2 122 ? 31.232 5.141 -58.516 1.00 67.48 122 ASN B O 1
ATOM 4480 N N . ASP B 2 123 ? 31.790 6.581 -60.161 1.00 71.11 123 ASP B N 1
ATOM 4481 C CA . ASP B 2 123 ? 30.799 7.612 -59.790 1.00 72.26 123 ASP B CA 1
ATOM 4482 C C . ASP B 2 123 ? 29.343 7.260 -60.121 1.00 70.31 123 ASP B C 1
ATOM 4483 O O . ASP B 2 123 ? 28.402 7.762 -59.496 1.00 66.06 123 ASP B O 1
ATOM 4488 N N . GLU B 2 124 ? 29.165 6.415 -61.128 1.00 68.70 124 GLU B N 1
ATOM 4489 C CA . GLU B 2 124 ? 27.848 5.928 -61.470 1.00 67.83 124 GLU B CA 1
ATOM 4490 C C . GLU B 2 124 ? 27.375 5.089 -60.272 1.00 62.91 124 GLU B C 1
ATOM 4491 O O . GLU B 2 124 ? 26.206 5.131 -59.878 1.00 61.61 124 GLU B O 1
ATOM 4497 N N . GLU B 2 125 ? 28.324 4.371 -59.679 1.00 56.97 125 GLU B N 1
ATOM 4498 C CA . GLU B 2 125 ? 28.063 3.439 -58.607 1.00 52.58 125 GLU B CA 1
ATOM 4499 C C . GLU B 2 125 ? 27.781 4.148 -57.295 1.00 52.73 125 GLU B C 1
ATOM 4500 O O . GLU B 2 125 ? 26.842 3.772 -56.582 1.00 52.32 125 GLU B O 1
ATOM 4506 N N . TYR B 2 126 ? 28.576 5.174 -56.984 1.00 49.32 126 TYR B N 1
ATOM 4507 C CA . TYR B 2 126 ? 28.331 6.003 -55.807 1.00 49.15 126 TYR B CA 1
ATOM 4508 C C . TYR B 2 126 ? 26.943 6.604 -55.861 1.00 52.03 126 TYR B C 1
ATOM 4509 O O . TYR B 2 126 ? 26.256 6.705 -54.847 1.00 54.31 126 TYR B O 1
ATOM 4518 N N . ARG B 2 127 ? 26.537 7.001 -57.060 1.00 57.02 127 ARG B N 1
ATOM 4519 C CA . ARG B 2 127 ? 25.218 7.566 -57.284 1.00 61.31 127 ARG B CA 1
ATOM 4520 C C . ARG B 2 127 ? 24.140 6.528 -56.972 1.00 58.44 127 ARG B C 1
ATOM 4521 O O . ARG B 2 127 ? 23.146 6.836 -56.311 1.00 56.76 127 ARG B O 1
ATOM 4529 N N . ALA B 2 128 ? 24.352 5.304 -57.457 1.00 56.50 128 ALA B N 1
ATOM 4530 C CA . ALA B 2 128 ? 23.438 4.193 -57.221 1.00 53.57 128 ALA B CA 1
ATOM 4531 C C . ALA B 2 128 ? 23.208 3.993 -55.718 1.00 53.71 128 ALA B C 1
ATOM 4532 O O . ALA B 2 128 ? 22.062 3.910 -55.259 1.00 49.36 128 ALA B O 1
ATOM 4534 N N . LEU B 2 129 ? 24.307 3.948 -54.960 1.00 51.92 129 LEU B N 1
ATOM 4535 C CA . LEU B 2 129 ? 24.244 3.738 -53.517 1.00 48.82 129 LEU B CA 1
ATOM 4536 C C . LEU B 2 129 ? 23.586 4.903 -52.820 1.00 50.53 129 LEU B C 1
ATOM 4537 O O . LEU B 2 129 ? 22.721 4.707 -51.963 1.00 51.16 129 LEU B O 1
ATOM 4542 N N . SER B 2 130 ? 23.987 6.112 -53.205 1.00 52.29 130 SER B N 1
ATOM 4543 C CA . SER B 2 130 ? 23.422 7.333 -52.646 1.00 55.26 130 SER B CA 1
ATOM 4544 C C . SER B 2 130 ? 21.900 7.368 -52.841 1.00 59.40 130 SER B C 1
ATOM 4545 O O . SER B 2 130 ? 21.142 7.696 -51.915 1.00 59.36 130 SER B O 1
ATOM 4548 N N . ASP B 2 131 ? 21.463 7.006 -54.045 1.00 60.84 131 ASP B N 1
ATOM 4549 C CA . ASP B 2 131 ? 20.057 7.071 -54.400 1.00 59.66 131 ASP B CA 1
ATOM 4550 C C . ASP B 2 131 ? 19.267 6.051 -53.597 1.00 56.06 131 ASP B C 1
ATOM 4551 O O . ASP B 2 131 ? 18.135 6.323 -53.190 1.00 53.55 131 ASP B O 1
ATOM 4556 N N . PHE B 2 132 ? 19.879 4.884 -53.375 1.00 53.79 132 PHE B N 1
ATOM 4557 C CA . PHE B 2 132 ? 19.243 3.770 -52.666 1.00 49.71 132 PHE B CA 1
ATOM 4558 C C . PHE B 2 132 ? 19.135 4.062 -51.169 1.00 51.01 132 PHE B C 1
ATOM 4559 O O . PHE B 2 132 ? 18.093 3.812 -50.554 1.00 51.88 132 PHE B O 1
ATOM 4567 N N . LEU B 2 133 ? 20.194 4.619 -50.587 1.00 48.62 133 LEU B N 1
ATOM 4568 C CA . LEU B 2 133 ? 20.151 4.977 -49.181 1.00 48.60 133 LEU B CA 1
ATOM 4569 C C . LEU B 2 133 ? 19.122 6.069 -48.950 1.00 50.22 133 LEU B C 1
ATOM 4570 O O . LEU B 2 133 ? 18.400 6.060 -47.946 1.00 56.06 133 LEU B O 1
ATOM 4575 N N . LEU B 2 134 ? 19.048 7.005 -49.887 1.00 47.64 134 LEU B N 1
ATOM 4576 C CA . LEU B 2 134 ? 18.024 8.038 -49.840 1.00 48.29 134 LEU B CA 1
ATOM 4577 C C . LEU B 2 134 ? 16.610 7.446 -49.863 1.00 49.20 134 LEU B C 1
ATOM 4578 O O . LEU B 2 134 ? 15.739 7.815 -49.060 1.00 47.37 134 LEU B O 1
ATOM 4583 N N . TRP B 2 135 ? 16.402 6.523 -50.799 1.00 52.38 135 TRP B N 1
ATOM 4584 C CA . TRP B 2 135 ? 15.094 5.948 -51.064 1.00 50.33 135 TRP B CA 1
ATOM 4585 C C . TRP B 2 135 ? 14.705 5.176 -49.850 1.00 50.44 135 TRP B C 1
ATOM 4586 O O . TRP B 2 135 ? 13.528 5.139 -49.507 1.00 52.23 135 TRP B O 1
ATOM 4597 N N . THR B 2 136 ? 15.704 4.573 -49.196 1.00 51.62 136 THR B N 1
ATOM 4598 C CA . THR B 2 136 ? 15.497 3.849 -47.945 1.00 49.59 136 THR B CA 1
ATOM 4599 C C . THR B 2 136 ? 15.028 4.796 -46.867 1.00 51.45 136 THR B C 1
ATOM 4600 O O . THR B 2 136 ? 14.087 4.475 -46.130 1.00 54.77 136 THR B O 1
ATOM 4604 N N . ASN B 2 137 ? 15.664 5.967 -46.792 1.00 49.23 137 ASN B N 1
ATOM 4605 C CA . ASN B 2 137 ? 15.306 6.968 -45.792 1.00 48.70 137 ASN B CA 1
ATOM 4606 C C . ASN B 2 137 ? 13.853 7.419 -45.882 1.00 47.68 137 ASN B C 1
ATOM 4607 O O . ASN B 2 137 ? 13.317 7.952 -44.919 1.00 46.66 137 ASN B O 1
ATOM 4612 N N . THR B 2 138 ? 13.207 7.179 -47.020 1.00 47.18 138 THR B N 1
ATOM 4613 C CA . THR B 2 138 ? 11.814 7.595 -47.185 1.00 49.03 138 THR B CA 1
ATOM 4614 C C . THR B 2 138 ? 10.770 6.510 -46.878 1.00 50.48 138 THR B C 1
ATOM 4615 O O . THR B 2 138 ? 9.579 6.818 -46.784 1.00 51.02 138 THR B O 1
ATOM 4619 N N . ILE B 2 139 ? 11.207 5.256 -46.729 1.00 52.87 139 ILE B N 1
ATOM 4620 C CA . ILE B 2 139 ? 10.298 4.150 -46.387 1.00 52.64 139 ILE B CA 1
ATOM 4621 C C . ILE B 2 139 ? 9.558 4.529 -45.120 1.00 56.67 139 ILE B C 1
ATOM 4622 O O . ILE B 2 139 ? 10.181 4.855 -44.108 1.00 58.06 139 ILE B O 1
ATOM 4627 N N A ARG B 2 140 ? 8.234 4.503 -45.188 0.50 59.24 140 ARG B N 1
ATOM 4628 N N B ARG B 2 140 ? 8.226 4.514 -45.195 0.50 62.95 140 ARG B N 1
ATOM 4629 C CA A ARG B 2 140 ? 7.392 4.866 -44.059 0.50 58.82 140 ARG B CA 1
ATOM 4630 C CA B ARG B 2 140 ? 7.360 4.838 -44.060 0.50 65.53 140 ARG B CA 1
ATOM 4631 C C A ARG B 2 140 ? 7.303 3.683 -43.098 0.50 59.06 140 ARG B C 1
ATOM 4632 C C B ARG B 2 140 ? 7.342 3.645 -43.116 0.50 63.04 140 ARG B C 1
ATOM 4633 O O A ARG B 2 140 ? 6.584 2.716 -43.341 0.50 58.32 140 ARG B O 1
ATOM 4634 O O B ARG B 2 140 ? 6.697 2.633 -43.385 0.50 61.68 140 ARG B O 1
ATOM 4649 N N . ASN B 2 141 ? 8.068 3.777 -42.012 1.00 62.26 141 ASN B N 1
ATOM 4650 C CA . ASN B 2 141 ? 8.319 2.658 -41.113 1.00 61.00 141 ASN B CA 1
ATOM 4651 C C . ASN B 2 141 ? 8.099 2.964 -39.625 1.00 61.41 141 ASN B C 1
ATOM 4652 O O . ASN B 2 141 ? 8.934 2.630 -38.787 1.00 65.86 141 ASN B O 1
ATOM 4657 N N . GLN B 2 142 ? 6.984 3.610 -39.304 1.00 62.22 142 GLN B N 1
ATOM 4658 C CA . GLN B 2 142 ? 6.579 3.842 -37.903 1.00 65.71 142 GLN B CA 1
ATOM 4659 C C . GLN B 2 142 ? 7.548 4.686 -37.062 1.00 63.28 142 GLN B C 1
ATOM 4660 O O . GLN B 2 142 ? 7.707 4.451 -35.858 1.00 58.20 142 GLN B O 1
ATOM 4666 N N . ASP B 2 143 ? 8.166 5.675 -37.701 1.00 64.65 143 ASP B N 1
ATOM 4667 C CA . ASP B 2 143 ? 9.028 6.645 -37.020 1.00 71.37 143 ASP B CA 1
ATOM 4668 C C . ASP B 2 143 ? 10.282 6.027 -36.404 1.00 66.48 143 ASP B C 1
ATOM 4669 O O . ASP B 2 143 ? 10.798 6.520 -35.405 1.00 65.95 143 ASP B O 1
ATOM 4674 N N . TRP B 2 144 ? 10.767 4.942 -36.993 1.00 61.29 144 TRP B N 1
ATOM 4675 C CA . TRP B 2 144 ? 12.030 4.378 -36.562 1.00 58.42 144 TRP B CA 1
ATOM 4676 C C . TRP B 2 144 ? 13.131 4.895 -37.499 1.00 60.69 144 TRP B C 1
ATOM 4677 O O . TRP B 2 144 ? 12.875 5.035 -38.702 1.00 64.85 144 TRP B O 1
ATOM 4688 N N . PRO B 2 145 ? 14.331 5.211 -36.983 1.00 56.20 145 PRO B N 1
ATOM 4689 C CA . PRO B 2 145 ? 14.689 5.115 -35.563 1.00 56.43 145 PRO B CA 1
ATOM 4690 C C . PRO B 2 145 ? 14.202 6.307 -34.727 1.00 60.81 145 PRO B C 1
ATOM 4691 O O . PRO B 2 145 ? 13.605 7.228 -35.289 1.00 60.40 145 PRO B O 1
ATOM 4695 N N . PRO B 2 146 ? 14.457 6.290 -33.397 1.00 63.81 146 PRO B N 1
ATOM 4696 C CA . PRO B 2 146 ? 14.058 7.362 -32.480 1.00 67.89 146 PRO B CA 1
ATOM 4697 C C . PRO B 2 146 ? 14.655 8.747 -32.776 1.00 71.84 146 PRO B C 1
ATOM 4698 O O . PRO B 2 146 ? 14.000 9.760 -32.502 1.00 80.82 146 PRO B O 1
ATOM 4702 N N . ASN B 2 147 ? 15.873 8.792 -33.311 1.00 68.27 147 ASN B N 1
ATOM 4703 C CA . ASN B 2 147 ? 16.535 10.059 -33.618 1.00 66.68 147 ASN B CA 1
ATOM 4704 C C . ASN B 2 147 ? 17.468 9.961 -34.835 1.00 68.87 147 ASN B C 1
ATOM 4705 O O . ASN B 2 147 ? 17.330 9.039 -35.635 1.00 72.21 147 ASN B O 1
ATOM 4710 N N . ASP B 2 148 ? 18.404 10.909 -34.961 1.00 71.99 148 ASP B N 1
ATOM 4711 C CA . ASP B 2 148 ? 19.359 10.984 -36.087 1.00 68.79 148 ASP B CA 1
ATOM 4712 C C . ASP B 2 148 ? 20.575 10.078 -35.974 1.00 66.10 148 ASP B C 1
ATOM 4713 O O . ASP B 2 148 ? 21.171 9.710 -36.994 1.00 64.84 148 ASP B O 1
ATOM 4718 N N . ALA B 2 149 ? 20.935 9.726 -34.739 1.00 64.72 149 ALA B N 1
ATOM 4719 C CA . ALA B 2 149 ? 22.112 8.896 -34.453 1.00 62.42 149 ALA B CA 1
ATOM 4720 C C . ALA B 2 149 ? 22.008 7.461 -34.981 1.00 64.73 149 ALA B C 1
ATOM 4721 O O . ALA B 2 149 ? 22.959 6.679 -34.854 1.00 67.72 149 ALA B O 1
ATOM 4723 N N . GLY B 2 150 ? 20.857 7.123 -35.565 1.00 60.95 150 GLY B N 1
ATOM 4724 C CA . GLY B 2 150 ? 20.531 5.746 -35.885 1.00 58.34 150 GLY B CA 1
ATOM 4725 C C . GLY B 2 150 ? 20.179 4.997 -34.614 1.00 59.38 150 GLY B C 1
ATOM 4726 O O . GLY B 2 150 ? 20.398 3.789 -34.517 1.00 64.38 150 GLY B O 1
#

Radius of gyration: 23.76 Å; Cα contacts (8 Å, |Δi|>4): 1006; chains: 2; bounding box: 52×69×51 Å

CATH classification: 1.20.210.10

Organism: Roseobacter denitrificans (strain ATCC 33942 / OCh 114) (NCBI:txid375451)